Protein AF-0000000073185216 (afdb_homodimer)

Foldseek 3Di:
DAPDDPDDPCPDLVVVLVC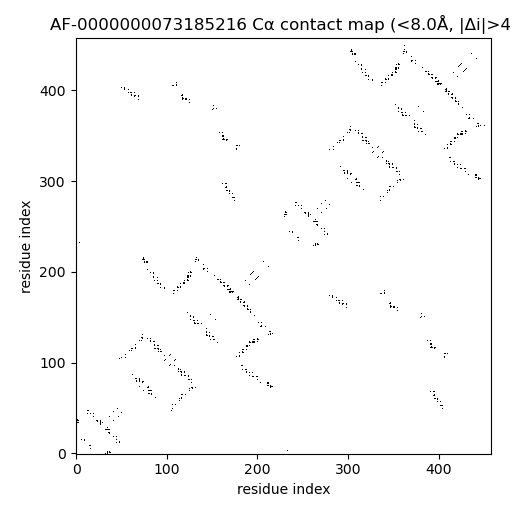VVVVVVVCVVCVVVVHPNPDVCVVVSCCFVVVVVVLVVLVVVLLVVQLVVLCVQLVFNQLSVLLSVLLVVLLVQLLVVLVVVVDDPDPLLSVLSSVLSVVLSVLASQLSNQLQLPPDPDDQLVVSNVSSCVVPVVVLLVVLVVLLVVLVVQCPDPDPSSNSNSSSSNSSSVSSNCSSSPVSSVSSNVDPPVRSDDCPPPDDSVVPPDPPD/DAPDDPDDPCPDLVVVLVCVVVVVVVCVVCVVVVHPNPDVCVVVSCCVVVVVVVLVVLVVVLLVVQLVVLCVQLVFNQLSVLLSVLLVVLLVQLLVVLVVVVNDPDSLLSVLSSVLSVVLSVLASQLSNQLQLPPDPDDQLVVSNVRSCVVPVVVLLVVLVVLLVVLVVQCPDPDPSSNSNSSSSNSSSVSSNCSSSPVSSVSSNVDPPVRSDDCPPPDDNVVPPDPPD

Solvent-accessible surface area (backbone atoms only — not comparable to full-atom values): 24721 Å² total; per-residue (Å²): 121,85,79,79,78,76,74,81,88,60,88,42,73,67,53,48,45,62,42,45,60,52,46,46,51,53,30,61,70,39,62,85,58,70,44,66,80,69,45,89,52,39,64,52,28,52,47,54,67,48,38,57,61,54,46,50,50,51,49,51,53,37,52,51,32,42,41,51,48,32,39,68,66,46,64,22,70,58,59,14,48,54,47,38,51,50,36,51,51,37,40,49,51,41,52,53,50,40,46,71,73,63,50,61,93,40,76,66,49,49,42,34,46,56,53,32,46,32,56,27,40,40,38,37,47,49,40,51,38,35,31,48,70,56,61,50,97,80,65,53,64,68,56,24,49,51,51,12,43,75,56,40,44,65,57,51,51,48,40,37,50,49,30,40,55,28,33,50,68,39,55,69,44,90,48,64,72,45,22,54,42,28,48,39,50,42,42,28,38,56,45,18,49,48,36,24,73,44,48,47,53,54,54,56,63,68,46,61,71,79,54,68,57,82,52,81,54,86,66,78,70,65,80,70,60,74,81,80,124,122,84,79,79,78,77,76,81,88,60,88,42,73,64,53,50,45,60,43,45,61,52,47,46,52,53,29,61,70,40,62,84,58,72,43,66,80,71,44,89,51,40,65,51,28,51,45,54,67,48,39,56,60,52,46,50,50,51,50,50,51,37,54,52,32,43,38,51,49,32,38,68,67,46,63,20,71,59,58,15,48,54,47,37,50,50,36,50,51,38,41,49,50,40,51,51,50,40,46,70,74,63,50,60,93,41,76,67,48,49,41,31,45,56,52,31,45,30,58,26,41,43,38,36,49,52,38,50,39,37,31,48,70,58,62,50,98,81,65,53,63,68,56,25,49,52,50,12,43,74,55,38,46,64,58,52,50,49,41,39,50,49,30,40,54,27,32,50,69,40,55,70,43,90,49,64,71,45,21,54,42,29,47,37,52,42,42,29,37,56,46,18,49,48,38,24,73,43,49,46,54,53,54,55,63,70,46,60,71,81,55,68,57,81,54,81,54,87,65,78,71,67,78,70,60,72,80,82,124

InterPro domains:
  IPR051697 Patched domain-containing protein [PTHR10796] (3-208)

Organism: Anisakis simplex (NCBI:txid6269)

Structure (mmCIF, N/CA/C/O backbone):
data_AF-0000000073185216-model_v1
#
loop_
_entity.id
_entity.type
_entity.pdbx_description
1 polymer 'SSD domain-containing protein'
#
loop_
_atom_site.group_PDB
_atom_site.id
_atom_site.type_symbol
_atom_site.label_atom_id
_atom_site.label_alt_id
_atom_site.label_comp_id
_atom_site.label_asym_id
_atom_site.label_entity_id
_atom_site.label_seq_id
_atom_site.pdbx_PDB_ins_code
_atom_site.Cartn_x
_atom_site.Cartn_y
_atom_site.Cartn_z
_atom_site.occupancy
_atom_site.B_iso_or_equiv
_atom_site.auth_seq_id
_atom_site.auth_comp_id
_atom_site.auth_asym_id
_atom_site.auth_atom_id
_atom_site.pdbx_PDB_model_num
ATOM 1 N N . MET A 1 1 ? 0.492 -48.938 -12.617 1 24.55 1 MET A N 1
ATOM 2 C CA . MET A 1 1 ? 0.399 -48.438 -13.977 1 24.55 1 MET A CA 1
ATOM 3 C C . MET A 1 1 ? -0.211 -47.031 -13.984 1 24.55 1 MET A C 1
ATOM 5 O O . MET A 1 1 ? -1.26 -46.812 -13.383 1 24.55 1 MET A O 1
ATOM 9 N N . LEU A 1 2 ? 0.595 -46.125 -13.742 1 33.78 2 LEU A N 1
ATOM 10 C CA . LEU A 1 2 ? 0.196 -44.719 -13.773 1 33.78 2 LEU A CA 1
ATOM 11 C C . LEU A 1 2 ? -0.266 -44.312 -15.172 1 33.78 2 LEU A C 1
ATOM 13 O O . LEU A 1 2 ? 0.44 -44.531 -16.156 1 33.78 2 LEU A O 1
ATOM 17 N N . PHE A 1 3 ? -1.59 -44.312 -15.461 1 38.16 3 PHE A N 1
ATOM 18 C CA . PHE A 1 3 ? -2.141 -43.875 -16.734 1 38.16 3 PHE A CA 1
ATOM 19 C C . PHE A 1 3 ? -2.17 -42.344 -16.781 1 38.16 3 PHE A C 1
ATOM 21 O O . PHE A 1 3 ? -2.645 -41.688 -15.852 1 38.16 3 PHE A O 1
ATOM 28 N N . ILE A 1 4 ? -1.122 -41.812 -17.391 1 38.69 4 ILE A N 1
ATOM 29 C CA . ILE A 1 4 ? -1.106 -40.375 -17.641 1 38.69 4 ILE A CA 1
ATOM 30 C C . ILE A 1 4 ? -2.115 -40.031 -18.734 1 38.69 4 ILE A C 1
ATOM 32 O O . ILE A 1 4 ? -2.068 -40.594 -19.828 1 38.69 4 ILE A O 1
ATOM 36 N N . VAL A 1 5 ? -3.289 -39.562 -18.375 1 40.75 5 VAL A N 1
ATOM 37 C CA . VAL A 1 5 ? -4.266 -39.125 -19.359 1 40.75 5 VAL A CA 1
ATOM 38 C C . VAL A 1 5 ? -3.941 -37.688 -19.797 1 40.75 5 VAL A C 1
ATOM 40 O O . VAL A 1 5 ? -3.703 -36.812 -18.953 1 40.75 5 VAL A O 1
ATOM 43 N N . GLY A 1 6 ? -3.156 -37.5 -20.875 1 42.5 6 GLY A N 1
ATOM 44 C CA . GLY A 1 6 ? -2.961 -36.188 -21.484 1 42.5 6 GLY A CA 1
ATOM 45 C C . GLY A 1 6 ? -4.25 -35.562 -21.984 1 42.5 6 GLY A C 1
ATOM 46 O O . GLY A 1 6 ? -5.141 -36.281 -22.469 1 42.5 6 GLY A O 1
ATOM 47 N N . TYR A 1 7 ? -4.688 -34.5 -21.266 1 41.16 7 TYR A N 1
ATOM 48 C CA . TYR A 1 7 ? -5.844 -33.812 -21.812 1 41.16 7 TYR A CA 1
ATOM 49 C C . TYR A 1 7 ? -5.496 -33.094 -23.109 1 41.16 7 TYR A C 1
ATOM 51 O O . TYR A 1 7 ? -4.434 -32.5 -23.234 1 41.16 7 TYR A O 1
ATOM 59 N N . LYS A 1 8 ? -5.887 -33.625 -24.156 1 41.12 8 LYS A N 1
ATOM 60 C CA . LYS A 1 8 ? -5.867 -32.969 -25.469 1 41.12 8 LYS A CA 1
ATOM 61 C C . LYS A 1 8 ? -6.926 -31.891 -25.547 1 41.12 8 LYS A C 1
ATOM 63 O O . LYS A 1 8 ? -8.078 -32.094 -25.172 1 41.12 8 LYS A O 1
ATOM 68 N N . ASP A 1 9 ? -6.52 -30.5 -25.688 1 38.44 9 ASP A N 1
ATOM 69 C CA . ASP A 1 9 ? -7.355 -29.344 -26 1 38.44 9 ASP A CA 1
ATOM 70 C C . ASP A 1 9 ? -7.844 -28.656 -24.719 1 38.44 9 ASP A C 1
ATOM 72 O O . ASP A 1 9 ? -8.984 -28.203 -24.656 1 38.44 9 ASP A O 1
ATOM 76 N N . ILE A 1 10 ? -7.133 -28.953 -23.578 1 44.03 10 ILE A N 1
ATOM 77 C CA . ILE A 1 10 ? -7.535 -28.219 -22.375 1 44.03 10 ILE A CA 1
ATOM 78 C C . ILE A 1 10 ? -6.746 -26.922 -22.281 1 44.03 10 ILE A C 1
ATOM 80 O O . ILE A 1 10 ? -5.52 -26.938 -22.141 1 44.03 10 ILE A O 1
ATOM 84 N N . HIS A 1 11 ? -7.273 -25.844 -22.75 1 41.94 11 HIS A N 1
ATOM 85 C CA . HIS A 1 11 ? -6.672 -24.516 -22.859 1 41.94 11 HIS A CA 1
ATOM 86 C C . HIS A 1 11 ? -6.754 -23.766 -21.547 1 41.94 11 HIS A C 1
ATOM 88 O O . HIS A 1 11 ? -6.055 -22.766 -21.359 1 41.94 11 HIS A O 1
ATOM 94 N N . SER A 1 12 ? -7.746 -24.25 -20.828 1 43.47 12 SER A N 1
ATOM 95 C CA . SER A 1 12 ? -7.914 -23.5 -19.594 1 43.47 12 SER A CA 1
ATOM 96 C C . SER A 1 12 ? -7.918 -24.422 -18.375 1 43.47 12 SER A C 1
ATOM 98 O O . SER A 1 12 ? -8.227 -25.609 -18.484 1 43.47 12 SER A O 1
ATOM 100 N N . LEU A 1 13 ? -7.293 -24.078 -17.391 1 47.59 13 LEU A N 1
ATOM 101 C CA . LEU A 1 13 ? -7.281 -24.781 -16.109 1 47.59 13 LEU A CA 1
ATOM 102 C C . LEU A 1 13 ? -8.695 -25.156 -15.688 1 47.59 13 LEU A C 1
ATOM 104 O O . LEU A 1 13 ? -8.906 -26.219 -15.086 1 47.59 13 LEU A O 1
ATOM 108 N N . ALA A 1 14 ? -9.586 -24.391 -16.078 1 50.31 14 ALA A N 1
ATOM 109 C CA . ALA A 1 14 ? -10.984 -24.672 -15.766 1 50.31 14 ALA A CA 1
ATOM 110 C C . ALA A 1 14 ? -11.461 -25.953 -16.453 1 50.31 14 ALA A C 1
ATOM 112 O O . ALA A 1 14 ? -12.219 -26.719 -15.867 1 50.31 14 ALA A O 1
ATOM 113 N N . ASP A 1 15 ? -11.023 -26.109 -17.547 1 49.81 15 ASP A N 1
ATOM 114 C CA . ASP A 1 15 ? -11.43 -27.297 -18.281 1 49.81 15 ASP A CA 1
ATOM 115 C C . ASP A 1 15 ? -10.836 -28.562 -17.672 1 49.81 15 ASP A C 1
ATOM 117 O O . ASP A 1 15 ? -11.484 -29.609 -17.641 1 49.81 15 ASP A O 1
ATOM 121 N N . LYS A 1 16 ? -9.68 -28.281 -17.188 1 51.47 16 LYS A N 1
ATOM 122 C CA . LYS A 1 16 ? -9.031 -29.406 -16.531 1 51.47 16 LYS A CA 1
ATOM 123 C C . LYS A 1 16 ? -9.742 -29.781 -15.234 1 51.47 16 LYS A C 1
ATOM 125 O O . LYS A 1 16 ? -9.891 -30.953 -14.914 1 51.47 16 LYS A O 1
ATOM 130 N N . ALA A 1 17 ? -10.234 -28.812 -14.539 1 55.06 17 ALA A N 1
ATOM 131 C CA . ALA A 1 17 ? -10.945 -29.031 -13.281 1 55.06 17 ALA A CA 1
ATOM 132 C C . ALA A 1 17 ? -12.242 -29.797 -13.516 1 55.06 17 ALA A C 1
ATOM 134 O O . ALA A 1 17 ? -12.68 -30.562 -12.656 1 55.06 17 ALA A O 1
ATOM 135 N N . LYS A 1 18 ? -12.773 -29.609 -14.672 1 55.97 18 LYS A N 1
ATOM 136 C CA . LYS A 1 18 ? -14.023 -30.297 -15 1 55.97 18 LYS A CA 1
ATOM 137 C C . LYS A 1 18 ? -13.766 -31.766 -15.352 1 55.97 18 LYS A C 1
ATOM 139 O O . LYS A 1 18 ? -14.641 -32.625 -15.188 1 55.97 18 LYS A O 1
ATOM 144 N N . LEU A 1 19 ? -12.648 -31.953 -15.766 1 54.66 19 LEU A N 1
ATOM 145 C CA . LEU A 1 19 ? -12.367 -33.281 -16.25 1 54.66 19 LEU A CA 1
ATOM 146 C C . LEU A 1 19 ? -11.969 -34.219 -15.109 1 54.66 19 LEU A C 1
ATOM 148 O O . LEU A 1 19 ? -12.164 -35.438 -15.188 1 54.66 19 LEU A O 1
ATOM 152 N N . MET A 1 20 ? -11.531 -33.531 -14.039 1 59.81 20 MET A N 1
ATOM 153 C CA . MET A 1 20 ? -11 -34.344 -12.953 1 59.81 20 MET A CA 1
ATOM 154 C C . MET A 1 20 ? -12.094 -35.219 -12.336 1 59.81 20 MET A C 1
ATOM 156 O O . MET A 1 20 ? -11.883 -36.406 -12.094 1 59.81 20 MET A O 1
ATOM 160 N N . PRO A 1 21 ? -13.195 -34.594 -12.062 1 58.56 21 PRO A N 1
ATOM 161 C CA . PRO A 1 21 ? -14.234 -35.5 -11.539 1 58.56 21 PRO A CA 1
ATOM 162 C C . PRO A 1 21 ? -14.578 -36.625 -12.5 1 58.56 21 PRO A C 1
ATOM 164 O O . PRO A 1 21 ? -14.867 -37.75 -12.07 1 58.56 21 PRO A O 1
ATOM 167 N N . GLN A 1 22 ? -14.461 -36.375 -13.719 1 57.16 22 GLN A N 1
ATOM 168 C CA . GLN A 1 22 ? -14.742 -37.406 -14.695 1 57.16 22 GLN A CA 1
ATOM 169 C C . GLN A 1 22 ? -13.656 -38.5 -14.68 1 57.16 22 GLN A C 1
ATOM 171 O O . GLN A 1 22 ? -13.945 -39.688 -14.797 1 57.16 22 GLN A O 1
ATOM 176 N N . CYS A 1 23 ? -12.492 -37.938 -14.492 1 57.12 23 CYS A N 1
ATOM 177 C CA . CYS A 1 23 ? -11.391 -38.875 -14.414 1 57.12 23 CYS A CA 1
ATOM 178 C C . CYS A 1 23 ? -11.5 -39.75 -13.164 1 57.12 23 CYS A C 1
ATOM 180 O O . CYS A 1 23 ? -11.234 -40.938 -13.203 1 57.12 23 CYS A O 1
ATOM 182 N N . ARG A 1 24 ? -11.898 -39.125 -12.141 1 59.53 24 ARG A N 1
ATOM 183 C CA . ARG A 1 24 ? -12.086 -39.875 -10.898 1 59.53 24 ARG A CA 1
ATOM 184 C C . ARG A 1 24 ? -13.219 -40.875 -11.039 1 59.53 24 ARG A C 1
ATOM 186 O O . ARG A 1 24 ? -13.125 -42 -10.516 1 59.53 24 ARG A O 1
ATOM 193 N N . ALA A 1 25 ? -14.172 -40.406 -11.703 1 60.12 25 ALA A N 1
ATOM 194 C CA . ALA A 1 25 ? -15.297 -41.312 -11.922 1 60.12 25 ALA A CA 1
ATOM 195 C C . ALA A 1 25 ? -14.875 -42.531 -12.773 1 60.12 25 ALA A C 1
ATOM 197 O O . ALA A 1 25 ? -15.312 -43.656 -12.523 1 60.12 25 ALA A O 1
ATOM 198 N N . ILE A 1 26 ? -14.062 -42.219 -13.711 1 57.44 26 ILE A N 1
ATOM 199 C CA . ILE A 1 26 ? -13.594 -43.312 -14.578 1 57.44 26 ILE A CA 1
ATOM 200 C C . ILE A 1 26 ? -12.664 -44.219 -13.797 1 57.44 26 ILE A C 1
ATOM 202 O O . ILE A 1 26 ? -12.734 -45.438 -13.938 1 57.44 26 ILE A O 1
ATOM 206 N N . ALA A 1 27 ? -11.844 -43.531 -12.961 1 58.31 27 ALA A N 1
ATOM 207 C CA . ALA A 1 27 ? -10.922 -44.344 -12.156 1 58.31 27 ALA A CA 1
ATOM 208 C C . ALA A 1 27 ? -11.672 -45.188 -11.156 1 58.31 27 ALA A C 1
ATOM 210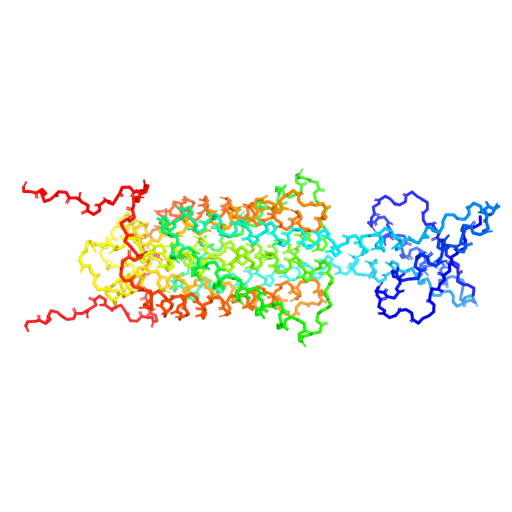 O O . ALA A 1 27 ? -11.25 -46.312 -10.844 1 58.31 27 ALA A O 1
ATOM 211 N N . ALA A 1 28 ? -12.719 -44.625 -10.719 1 60.12 28 ALA A N 1
ATOM 212 C CA . ALA A 1 28 ? -13.547 -45.344 -9.758 1 60.12 28 ALA A CA 1
ATOM 213 C C . ALA A 1 28 ? -14.203 -46.562 -10.406 1 60.12 28 ALA A C 1
ATOM 215 O O . ALA A 1 28 ? -14.555 -47.531 -9.719 1 60.12 28 ALA A O 1
ATOM 216 N N . GLN A 1 29 ? -14.375 -46.438 -11.672 1 56.88 29 GLN A N 1
ATOM 217 C CA . GLN A 1 29 ? -15.031 -47.531 -12.359 1 56.88 29 GLN A CA 1
ATOM 218 C C . GLN A 1 29 ? -14.07 -48.719 -12.547 1 56.88 29 GLN A C 1
ATOM 220 O O . GLN A 1 29 ? -14.5 -49.844 -12.781 1 56.88 29 GLN A O 1
ATOM 225 N N . TYR A 1 30 ? -12.859 -48.344 -12.492 1 48.12 30 TYR A N 1
ATOM 226 C CA . TYR A 1 30 ? -11.906 -49.438 -12.633 1 48.12 30 TYR A CA 1
ATOM 227 C C . TYR A 1 30 ? -11.094 -49.594 -11.352 1 48.12 30 TYR A C 1
ATOM 229 O O . TYR A 1 30 ? -9.93 -49.188 -11.289 1 48.12 30 TYR A O 1
ATOM 237 N N . PRO A 1 31 ? -11.742 -50.094 -10.297 1 53.81 31 PRO A N 1
ATOM 238 C CA . PRO A 1 31 ? -11.086 -50.25 -9 1 53.81 31 PRO A CA 1
ATOM 239 C C . PRO A 1 31 ? -9.875 -51.188 -9.07 1 53.81 31 PRO A C 1
ATOM 241 O O . PRO A 1 31 ? -9 -51.125 -8.203 1 53.81 31 PRO A O 1
ATOM 244 N N . GLU A 1 32 ? -9.945 -51.969 -9.961 1 53.12 32 GLU A N 1
ATOM 245 C CA . GLU A 1 32 ? -8.898 -52.969 -10.055 1 53.12 32 GLU A CA 1
ATOM 246 C C . GLU A 1 32 ? -7.535 -52.344 -10.312 1 53.12 32 GLU A C 1
ATOM 248 O O . GLU A 1 32 ? -6.5 -52.875 -9.938 1 53.12 32 GLU A O 1
ATOM 253 N N . TYR A 1 33 ? -7.602 -51.344 -11.156 1 46.25 33 TYR A N 1
ATOM 254 C CA . TYR A 1 33 ? -6.324 -50.719 -11.484 1 46.25 33 TYR A CA 1
ATOM 255 C C . TYR A 1 33 ? -6 -49.625 -10.492 1 46.25 33 TYR A C 1
ATOM 257 O O . TYR A 1 33 ? -4.914 -49.031 -10.539 1 46.25 33 TYR A O 1
ATOM 265 N N . ASP A 1 34 ? -6.207 -49.812 -9.203 1 44.28 34 ASP A N 1
ATOM 266 C CA . ASP A 1 34 ? -5.914 -48.844 -8.148 1 44.28 34 ASP A CA 1
ATOM 267 C C . ASP A 1 34 ? -5.441 -47.531 -8.734 1 44.28 34 ASP A C 1
ATOM 269 O O . ASP A 1 34 ? -4.258 -47.188 -8.641 1 44.28 34 ASP A O 1
ATOM 273 N N . MET A 1 35 ? -5.941 -47.156 -9.836 1 43.25 35 MET A N 1
ATOM 274 C CA . MET A 1 35 ? -5.555 -45.906 -10.523 1 43.25 35 MET A CA 1
ATOM 275 C C . MET A 1 35 ? -5.973 -44.688 -9.719 1 43.25 35 MET A C 1
ATOM 277 O O . MET A 1 35 ? -7.113 -44.594 -9.258 1 43.25 35 MET A O 1
ATOM 281 N N . VAL A 1 36 ? -5.137 -44.281 -8.859 1 42.72 36 VAL A N 1
ATOM 282 C CA . VAL A 1 36 ? -5.375 -42.969 -8.242 1 42.72 36 VAL A CA 1
ATOM 283 C C . VAL A 1 36 ? -5.082 -41.875 -9.242 1 42.72 36 VAL A C 1
ATOM 285 O O . VAL A 1 36 ? -3.982 -41.812 -9.797 1 42.72 36 VAL A O 1
ATOM 288 N N . PRO A 1 37 ? -6.102 -41.469 -10.008 1 42.72 37 PRO A N 1
ATOM 289 C CA . PRO A 1 37 ? -5.797 -40.344 -10.898 1 42.72 37 PRO A CA 1
ATOM 290 C C . PRO A 1 37 ? -4.906 -39.281 -10.234 1 42.72 37 PRO A C 1
ATOM 292 O O . PRO A 1 37 ? -5.199 -38.844 -9.125 1 42.72 37 PRO A O 1
ATOM 295 N N . PHE A 1 38 ? -3.654 -39.5 -10.133 1 38.84 38 PHE A N 1
ATOM 296 C CA . PHE A 1 38 ? -2.689 -38.531 -9.609 1 38.84 38 PHE A CA 1
ATOM 297 C C . PHE A 1 38 ? -2.355 -37.469 -10.664 1 38.84 38 PHE A C 1
ATOM 299 O O . PHE A 1 38 ? -1.879 -37.812 -11.75 1 38.84 38 PHE A O 1
ATOM 306 N N . ASP A 1 39 ? -3.195 -36.719 -11.078 1 37.41 39 ASP A N 1
ATOM 307 C CA . ASP A 1 39 ? -2.789 -35.625 -11.945 1 37.41 39 ASP A CA 1
ATOM 308 C C . ASP A 1 39 ? -1.886 -34.656 -11.203 1 37.41 39 ASP A C 1
ATOM 310 O O . ASP A 1 39 ? -2.121 -34.344 -10.031 1 37.41 39 ASP A O 1
ATOM 314 N N . THR A 1 40 ? -0.612 -34.781 -11.477 1 37.72 40 THR A N 1
ATOM 315 C CA . THR A 1 40 ? 0.268 -33.75 -10.938 1 37.72 40 THR A CA 1
ATOM 316 C C . THR A 1 40 ? -0.498 -32.438 -10.703 1 37.72 40 THR A C 1
ATOM 318 O O . THR A 1 40 ? -0.138 -31.656 -9.828 1 37.72 40 THR A O 1
ATOM 321 N N . ASP A 1 41 ? -1.442 -32.188 -11.594 1 36.91 41 ASP A N 1
ATOM 322 C CA . ASP A 1 41 ? -2.297 -31.016 -11.523 1 36.91 41 ASP A CA 1
ATOM 323 C C . ASP A 1 41 ? -3.469 -31.25 -10.578 1 36.91 41 ASP A C 1
ATOM 325 O O . ASP A 1 41 ? -4.363 -30.406 -10.469 1 36.91 41 ASP A O 1
ATOM 329 N N . SER A 1 42 ? -3.684 -32.406 -10.133 1 41.5 42 SER A N 1
ATOM 330 C CA . SER A 1 42 ? -4.781 -32.688 -9.211 1 41.5 42 SER A CA 1
ATOM 331 C C . SER A 1 42 ? -4.754 -31.734 -8.016 1 41.5 42 SER A C 1
ATOM 333 O O . SER A 1 42 ? -5.801 -31.266 -7.566 1 41.5 42 SER A O 1
ATOM 335 N N . GLN A 1 43 ? -3.518 -31.688 -7.383 1 41.19 43 GLN A N 1
ATOM 336 C CA . GLN A 1 43 ? -3.398 -30.703 -6.316 1 41.19 43 GLN A CA 1
ATOM 337 C C . GLN A 1 43 ? -3.764 -29.312 -6.812 1 41.19 43 GLN A C 1
ATOM 339 O O . GLN A 1 43 ? -4.395 -28.531 -6.094 1 41.19 43 GLN A O 1
ATOM 344 N N . LEU A 1 44 ? -3.295 -29.031 -8.086 1 43.31 44 LEU A N 1
ATOM 345 C CA . LEU A 1 44 ? -3.678 -27.75 -8.664 1 43.31 44 LEU A CA 1
ATOM 346 C C . LEU A 1 44 ? -5.176 -27.719 -8.953 1 43.31 44 LEU A C 1
ATOM 348 O O . LEU A 1 44 ? -5.824 -26.688 -8.758 1 43.31 44 LEU A O 1
ATOM 352 N N . ILE A 1 45 ? -5.727 -28.906 -9.406 1 45.12 45 ILE A N 1
ATOM 353 C CA . ILE A 1 45 ? -7.156 -28.938 -9.695 1 45.12 45 ILE A CA 1
ATOM 354 C C . ILE A 1 45 ? -7.945 -28.781 -8.398 1 45.12 45 ILE A C 1
ATOM 356 O O . ILE A 1 45 ? -8.953 -28.078 -8.359 1 45.12 45 ILE A O 1
ATOM 360 N N . ASP A 1 46 ? -7.645 -29.625 -7.363 1 46.56 46 ASP A N 1
ATOM 361 C CA . ASP A 1 46 ? -8.312 -29.453 -6.078 1 46.56 46 ASP A CA 1
ATOM 362 C C . ASP A 1 46 ? -8.117 -28.031 -5.555 1 46.56 46 ASP A C 1
ATOM 364 O O . ASP A 1 46 ? -9.023 -27.453 -4.938 1 46.56 46 ASP A O 1
ATOM 368 N N . VAL A 1 47 ? -6.852 -27.5 -5.727 1 47.22 47 VAL A N 1
ATOM 369 C CA . VAL A 1 47 ? -6.59 -26.125 -5.344 1 47.22 47 VAL A CA 1
ATOM 370 C C . VAL A 1 47 ? -7.469 -25.188 -6.172 1 47.22 47 VAL A C 1
ATOM 372 O O . VAL A 1 47 ? -8.078 -24.25 -5.633 1 47.22 47 VAL A O 1
ATOM 375 N N . ILE A 1 48 ? -7.699 -25.656 -7.465 1 50.47 48 ILE A N 1
ATOM 376 C CA . ILE A 1 48 ? -8.5 -24.797 -8.344 1 50.47 48 ILE A CA 1
ATOM 377 C C . ILE A 1 48 ? -9.977 -24.906 -7.953 1 50.47 48 ILE A C 1
ATOM 379 O O . ILE A 1 48 ? -10.695 -23.906 -7.961 1 50.47 48 ILE A O 1
ATOM 383 N N . LEU A 1 49 ? -10.422 -26.188 -7.648 1 49.91 49 LEU A N 1
ATOM 384 C CA . LEU A 1 49 ? -11.836 -26.344 -7.312 1 49.91 49 LEU A CA 1
ATOM 385 C C . LEU A 1 49 ? -12.133 -25.734 -5.941 1 49.91 49 LEU A C 1
ATOM 387 O O . LEU A 1 49 ? -13.25 -25.281 -5.691 1 49.91 49 LEU A O 1
ATOM 391 N N . SER A 1 50 ? -11.227 -25.859 -4.996 1 54.59 50 SER A N 1
ATOM 392 C CA . SER A 1 50 ? -11.453 -25.328 -3.65 1 54.59 50 SER A CA 1
ATOM 393 C C . SER A 1 50 ? -11.086 -23.859 -3.566 1 54.59 50 SER A C 1
ATOM 395 O O . SER A 1 50 ? -11.555 -23.141 -2.672 1 54.59 50 SER A O 1
ATOM 397 N N . VAL A 1 51 ? -10.453 -23.312 -4.59 1 59.22 51 VAL A N 1
ATOM 398 C CA . VAL A 1 51 ? -9.922 -21.953 -4.598 1 59.22 51 VAL A CA 1
ATOM 399 C C . VAL A 1 51 ? -11.07 -20.953 -4.684 1 59.22 51 VAL A C 1
ATOM 401 O O . VAL A 1 51 ? -11.109 -19.984 -3.932 1 59.22 51 VAL A O 1
ATOM 404 N N . PRO A 1 52 ? -12.18 -21.406 -5.387 1 61.66 52 PRO A N 1
ATOM 405 C CA . PRO A 1 52 ? -13.203 -20.359 -5.465 1 61.66 52 PRO A CA 1
ATOM 406 C C . PRO A 1 52 ? -13.953 -20.172 -4.145 1 61.66 52 PRO A C 1
ATOM 408 O O . PRO A 1 52 ? -14.242 -19.031 -3.756 1 61.66 52 PRO A O 1
ATOM 411 N N . SER A 1 53 ? -14.227 -21.312 -3.436 1 72.69 53 SER A N 1
ATOM 412 C CA . SER A 1 53 ? -14.969 -21.156 -2.189 1 72.69 53 SER A CA 1
ATOM 413 C C . SER A 1 53 ? -14.109 -20.484 -1.12 1 72.69 53 SER A C 1
ATOM 415 O O . SER A 1 53 ? -14.578 -19.578 -0.42 1 72.69 53 SER A O 1
ATOM 417 N N . THR A 1 54 ? -12.938 -20.922 -1.076 1 78.19 54 THR A N 1
ATOM 418 C CA . THR A 1 54 ? -12.047 -20.344 -0.077 1 78.19 54 THR A CA 1
ATOM 419 C C . THR A 1 54 ? -11.734 -18.891 -0.404 1 78.19 54 THR A C 1
ATOM 421 O O . THR A 1 54 ? -11.617 -18.062 0.498 1 78.19 54 THR A O 1
ATOM 424 N N . THR A 1 55 ? -11.695 -18.609 -1.68 1 77.5 55 THR A N 1
ATOM 425 C CA . THR A 1 55 ? -11.461 -17.25 -2.121 1 77.5 55 THR A CA 1
ATOM 426 C C . THR A 1 55 ? -12.633 -16.344 -1.748 1 77.5 55 THR A C 1
ATOM 428 O O . THR A 1 55 ? -12.438 -15.219 -1.275 1 77.5 55 THR A O 1
ATOM 431 N N . PHE A 1 56 ? -13.82 -16.906 -1.895 1 80.94 56 PHE A N 1
ATOM 432 C CA . PHE A 1 56 ? -15.008 -16.141 -1.549 1 80.94 56 PHE A CA 1
ATOM 433 C C . PHE A 1 56 ? -15.039 -15.836 -0.057 1 80.94 56 PHE A C 1
ATOM 435 O O . PHE A 1 56 ? -15.352 -14.711 0.345 1 80.94 56 PHE A O 1
ATOM 442 N N . TYR A 1 57 ? -14.703 -16.766 0.704 1 83.75 57 TYR A N 1
ATOM 443 C CA . TYR A 1 57 ? -14.695 -16.547 2.148 1 83.75 57 TYR A CA 1
ATOM 444 C C . TYR A 1 57 ? -13.617 -15.555 2.545 1 83.75 57 TYR A C 1
ATOM 446 O O . TYR A 1 57 ? -13.852 -14.672 3.371 1 83.75 57 TYR A O 1
ATOM 454 N N . THR A 1 58 ? -12.492 -15.719 1.97 1 85.38 58 THR A N 1
ATOM 455 C CA . THR A 1 58 ? -11.406 -14.797 2.283 1 85.38 58 THR A CA 1
ATOM 456 C C . THR A 1 58 ? -11.781 -13.367 1.888 1 85.38 58 THR A C 1
ATOM 458 O O . THR A 1 58 ? -11.492 -12.422 2.623 1 85.38 58 THR A O 1
ATOM 461 N N . MET A 1 59 ? -12.438 -13.258 0.79 1 84.81 59 MET A N 1
ATOM 462 C CA . MET A 1 59 ? -12.875 -11.938 0.349 1 84.81 59 MET A CA 1
ATOM 463 C C . MET A 1 59 ? -13.93 -11.367 1.299 1 84.81 59 MET A C 1
ATOM 465 O O . MET A 1 59 ? -13.891 -10.188 1.634 1 84.81 59 MET A O 1
ATOM 469 N N . ALA A 1 60 ? -14.836 -12.195 1.668 1 87.38 60 ALA A N 1
ATOM 470 C CA . ALA A 1 60 ? -15.875 -11.773 2.604 1 87.38 60 ALA A CA 1
ATOM 471 C C . ALA A 1 60 ? -15.266 -11.305 3.924 1 87.38 60 ALA A C 1
ATOM 473 O O . ALA A 1 60 ? -15.648 -10.266 4.461 1 87.38 60 ALA A O 1
ATOM 474 N N . TYR A 1 61 ? -14.32 -12.07 4.414 1 89.38 61 TYR A N 1
ATOM 475 C CA . TYR A 1 61 ? -13.625 -11.703 5.645 1 89.38 61 TYR A CA 1
ATOM 476 C C . TYR A 1 61 ? -12.906 -10.367 5.484 1 89.38 61 TYR A C 1
ATOM 478 O O . TYR A 1 61 ? -12.875 -9.555 6.414 1 89.38 61 TYR A O 1
ATOM 486 N N . THR A 1 62 ? -12.359 -10.18 4.32 1 89.5 62 THR A N 1
ATOM 487 C CA . THR A 1 62 ? -11.633 -8.938 4.07 1 89.5 62 THR A CA 1
ATOM 488 C C . THR A 1 62 ? -12.586 -7.75 4.055 1 89.5 62 THR A C 1
ATOM 490 O O . THR A 1 62 ? -12.281 -6.695 4.621 1 89.5 62 THR A O 1
ATOM 493 N N . VAL A 1 63 ? -13.742 -7.91 3.508 1 88.25 63 VAL A N 1
ATOM 494 C CA . VAL A 1 63 ? -14.734 -6.844 3.451 1 88.25 63 VAL A CA 1
ATOM 495 C C . VAL A 1 63 ? -15.203 -6.496 4.863 1 88.25 63 VAL A C 1
ATOM 497 O O . VAL A 1 63 ? -15.32 -5.32 5.215 1 88.25 63 VAL A O 1
ATOM 500 N N . VAL A 1 64 ? -15.453 -7.492 5.633 1 92.62 64 VAL A N 1
ATOM 501 C CA . VAL A 1 64 ? -15.883 -7.285 7.016 1 92.62 64 VAL A CA 1
ATOM 502 C C . VAL A 1 64 ? -14.781 -6.57 7.793 1 92.62 64 VAL A C 1
ATOM 504 O O . VAL A 1 64 ? -15.055 -5.645 8.562 1 92.62 64 VAL A O 1
ATOM 507 N N . ALA A 1 65 ? -13.594 -7.004 7.594 1 93.62 65 ALA A N 1
ATOM 508 C CA . ALA A 1 65 ? -12.453 -6.379 8.258 1 93.62 65 ALA A CA 1
ATOM 509 C C . ALA A 1 65 ? -12.352 -4.898 7.895 1 93.62 65 ALA A C 1
ATOM 511 O O . ALA A 1 65 ? -12.062 -4.062 8.75 1 93.62 65 ALA A O 1
ATOM 512 N N . ILE A 1 66 ? -12.594 -4.566 6.621 1 93.19 66 ILE A N 1
ATOM 513 C CA . ILE A 1 66 ? -12.578 -3.176 6.176 1 93.19 66 ILE A CA 1
ATOM 514 C C . ILE A 1 66 ? -13.617 -2.373 6.957 1 93.19 66 ILE A C 1
ATOM 516 O O . ILE A 1 66 ? -13.32 -1.282 7.453 1 93.19 66 ILE A O 1
ATOM 520 N N . GLY A 1 67 ? -14.797 -2.906 7.055 1 92.81 67 GLY A N 1
ATOM 521 C CA . GLY A 1 67 ? -15.852 -2.234 7.801 1 92.81 67 GLY A CA 1
ATOM 522 C C . GLY A 1 67 ? -15.492 -2.006 9.258 1 92.81 67 GLY A C 1
ATOM 523 O O . GLY A 1 67 ? -15.727 -0.92 9.797 1 92.81 67 GLY A O 1
ATOM 524 N N . ILE A 1 68 ? -14.938 -2.959 9.875 1 93 68 ILE A N 1
ATOM 525 C CA . ILE A 1 68 ? -14.547 -2.879 11.273 1 93 68 ILE A CA 1
ATOM 526 C C . ILE A 1 68 ? -13.453 -1.822 11.445 1 93 68 ILE A C 1
ATOM 528 O O . ILE A 1 68 ? -13.508 -1.019 12.383 1 93 68 ILE A O 1
ATOM 532 N N . VAL A 1 69 ? -12.508 -1.841 10.562 1 90.44 69 VAL A N 1
ATOM 533 C CA . VAL A 1 69 ? -11.406 -0.888 10.625 1 90.44 69 VAL A CA 1
ATOM 534 C C . VAL A 1 69 ? -11.945 0.536 10.516 1 90.44 69 VAL A C 1
ATOM 536 O O . VAL A 1 69 ? -11.562 1.413 11.289 1 90.44 69 VAL A O 1
ATOM 539 N N . PHE A 1 70 ? -12.82 0.753 9.625 1 89.94 70 PHE A N 1
ATOM 540 C CA . PHE A 1 70 ? -13.367 2.098 9.469 1 89.94 70 PHE A CA 1
ATOM 541 C C . PHE A 1 70 ? -14.242 2.469 10.656 1 89.94 70 PHE A C 1
ATOM 543 O O . PHE A 1 70 ? -14.289 3.635 11.062 1 89.94 70 PHE A O 1
ATOM 550 N N . PHE A 1 71 ? -14.844 1.542 11.195 1 89.5 71 PHE A N 1
ATOM 551 C CA . PHE A 1 71 ? -15.656 1.816 12.375 1 89.5 71 PHE A CA 1
ATOM 552 C C . PHE A 1 71 ? -14.781 2.209 13.562 1 89.5 71 PHE A C 1
ATOM 554 O O . PHE A 1 71 ? -15.133 3.113 14.32 1 89.5 71 PHE A O 1
ATOM 561 N N . ILE A 1 72 ? -13.711 1.593 13.672 1 86.5 72 ILE A N 1
ATOM 562 C CA . ILE A 1 72 ? -12.781 1.866 14.766 1 86.5 72 ILE A CA 1
ATOM 563 C C . ILE A 1 72 ? -12.164 3.25 14.586 1 86.5 72 ILE A C 1
ATOM 565 O O . ILE A 1 72 ? -12.07 4.027 15.539 1 86.5 72 ILE A O 1
ATOM 569 N N . PHE A 1 73 ? -11.852 3.594 13.359 1 83.75 73 PHE A N 1
ATOM 570 C CA . PHE A 1 73 ? -11.133 4.836 13.117 1 83.75 73 PHE A CA 1
ATOM 571 C C . PHE A 1 73 ? -12.094 6.012 13.008 1 83.75 73 PHE A C 1
ATOM 573 O O . PHE A 1 73 ? -11.75 7.145 13.344 1 83.75 73 PHE A O 1
ATOM 580 N N . SER A 1 74 ? -13.258 5.926 12.43 1 79.25 74 SER A N 1
ATOM 581 C CA . SER A 1 74 ? -14.188 7.027 12.203 1 79.25 74 SER A CA 1
ATOM 582 C C . SER A 1 74 ? -15.102 7.234 13.406 1 79.25 74 SER A C 1
ATOM 584 O O . SER A 1 74 ? -15.602 8.336 13.633 1 79.25 74 SER A O 1
ATOM 586 N N . THR A 1 75 ? -15.297 6.406 14.305 1 77.06 75 THR A N 1
ATOM 587 C CA . THR A 1 75 ? -16.156 6.438 15.484 1 77.06 75 THR A CA 1
ATOM 588 C C . THR A 1 75 ? -17.562 6.895 15.117 1 77.06 75 THR A C 1
ATOM 590 O O . THR A 1 75 ? -18.297 7.398 15.969 1 77.06 75 THR A O 1
ATOM 593 N N . ASN A 1 76 ? -17.906 7.102 13.898 1 83.31 76 ASN A N 1
ATOM 594 C CA . ASN A 1 76 ? -19.234 7.406 13.383 1 83.31 76 ASN A CA 1
ATOM 595 C C . ASN A 1 76 ? -19.703 6.355 12.375 1 83.31 76 ASN A C 1
ATOM 597 O O . ASN A 1 76 ? -18.984 6.047 11.414 1 83.31 76 ASN A O 1
ATOM 601 N N . PHE A 1 77 ? -20.844 5.91 12.609 1 86 77 PHE A N 1
ATOM 602 C CA . PHE A 1 77 ? -21.375 4.793 11.836 1 86 77 PHE A CA 1
ATOM 603 C C . PHE A 1 77 ? -21.609 5.207 10.383 1 86 77 PHE A C 1
ATOM 605 O O . PHE A 1 77 ? -21.297 4.457 9.461 1 86 77 PHE A O 1
ATOM 612 N N . MET A 1 78 ? -22.125 6.375 10.195 1 86.56 78 MET A N 1
ATOM 613 C CA . MET A 1 78 ? -22.453 6.809 8.844 1 86.56 78 MET A CA 1
ATOM 614 C C . MET A 1 78 ? -21.203 7.062 8.023 1 86.56 78 MET A C 1
ATOM 616 O O . MET A 1 78 ? -21.125 6.676 6.855 1 86.56 78 MET A O 1
ATOM 620 N N . THR A 1 79 ? -20.281 7.699 8.633 1 87.19 79 THR A N 1
ATOM 621 C CA . THR A 1 79 ? -19.047 7.969 7.922 1 87.19 79 THR A CA 1
ATOM 622 C C . THR A 1 79 ? -18.297 6.672 7.637 1 87.19 79 THR A C 1
ATOM 624 O O . THR A 1 79 ? -17.656 6.535 6.594 1 87.19 79 THR A O 1
ATOM 627 N N . SER A 1 80 ? -18.391 5.715 8.539 1 90.88 80 SER A N 1
ATOM 628 C CA . SER A 1 80 ? -17.766 4.414 8.336 1 90.88 80 SER A CA 1
ATOM 629 C C . SER A 1 80 ? -18.391 3.668 7.164 1 90.88 80 SER A C 1
ATOM 631 O O . SER A 1 80 ? -17.688 3.021 6.383 1 90.88 80 SER A O 1
ATOM 633 N N . LEU A 1 81 ? -19.641 3.785 7.059 1 91.69 81 LEU A N 1
ATOM 634 C CA . LEU A 1 81 ? -20.344 3.115 5.973 1 91.69 81 LEU A CA 1
ATOM 635 C C . LEU A 1 81 ? -19.953 3.705 4.621 1 91.69 81 LEU A C 1
ATOM 637 O O . LEU A 1 81 ? -19.719 2.965 3.666 1 91.69 81 LEU A O 1
ATOM 641 N N . VAL A 1 82 ? -19.906 4.973 4.551 1 91.19 82 VAL A N 1
ATOM 642 C CA . VAL A 1 82 ? -19.531 5.652 3.316 1 91.19 82 VAL A CA 1
ATOM 643 C C . VAL A 1 82 ? -18.109 5.242 2.914 1 91.19 82 VAL A C 1
ATOM 645 O O . VAL A 1 82 ? -17.859 4.953 1.744 1 91.19 82 VAL A O 1
ATOM 648 N N . ALA A 1 83 ? -17.266 5.203 3.908 1 92.38 83 ALA A N 1
ATOM 649 C CA . ALA A 1 83 ? -15.875 4.828 3.648 1 92.38 83 ALA A CA 1
ATOM 650 C C . ALA A 1 83 ? -15.781 3.373 3.191 1 92.38 83 ALA A C 1
ATOM 652 O O . ALA A 1 83 ? -15.039 3.057 2.258 1 92.38 83 ALA A O 1
ATOM 653 N N . THR A 1 84 ? -16.547 2.51 3.789 1 93.69 84 THR A N 1
ATOM 654 C CA . THR A 1 84 ? -16.531 1.096 3.43 1 93.69 84 THR A CA 1
ATOM 655 C C . THR A 1 84 ? -17.062 0.895 2.012 1 93.69 84 THR A C 1
ATOM 657 O O . THR A 1 84 ? -16.484 0.145 1.228 1 93.69 84 THR A O 1
ATOM 660 N N . LEU A 1 85 ? -18.062 1.597 1.679 1 94.19 85 LEU A N 1
ATOM 661 C CA . LEU A 1 85 ? -18.641 1.496 0.343 1 94.19 85 LEU A CA 1
ATOM 662 C C . LEU A 1 85 ? -17.656 2.02 -0.71 1 94.19 85 LEU A C 1
ATOM 664 O O . LEU A 1 85 ? -17.594 1.484 -1.819 1 94.19 85 LEU A O 1
ATOM 668 N N . SER A 1 86 ? -17 3.016 -0.353 1 94.19 86 SER A N 1
ATOM 669 C CA . SER A 1 86 ? -16 3.559 -1.267 1 94.19 86 SER A CA 1
ATOM 670 C C . SER A 1 86 ? -14.898 2.539 -1.558 1 94.19 86 SER A C 1
ATOM 672 O O . SER A 1 86 ? -14.508 2.354 -2.713 1 94.19 86 SER A O 1
ATOM 674 N N . VAL A 1 87 ? -14.422 1.833 -0.537 1 93.62 87 VAL A N 1
ATOM 675 C CA . VAL A 1 87 ? -13.367 0.84 -0.703 1 93.62 87 VAL A CA 1
ATOM 676 C C . VAL A 1 87 ? -13.891 -0.341 -1.516 1 93.62 87 VAL A C 1
ATOM 678 O O . VAL A 1 87 ? -13.188 -0.871 -2.379 1 93.62 87 VAL A O 1
ATOM 681 N N . LEU A 1 88 ? -15.133 -0.706 -1.253 1 93.88 88 LEU A N 1
ATOM 682 C CA . LEU A 1 88 ? -15.75 -1.77 -2.039 1 93.88 88 LEU A CA 1
ATOM 683 C C . LEU A 1 88 ? -15.836 -1.379 -3.51 1 93.88 88 LEU A C 1
ATOM 685 O O . LEU A 1 88 ? -15.625 -2.215 -4.391 1 93.88 88 LEU A O 1
ATOM 689 N N . SER A 1 89 ? -16.203 -0.159 -3.699 1 94.44 89 SER A N 1
ATOM 690 C CA . SER A 1 89 ? -16.25 0.344 -5.07 1 94.44 89 SER A CA 1
ATOM 691 C C . SER A 1 89 ? -14.867 0.283 -5.727 1 94.44 89 SER A C 1
ATOM 693 O O . SER A 1 89 ? -14.758 -0.059 -6.906 1 94.44 89 SER A O 1
ATOM 695 N N . ILE A 1 90 ? -13.805 0.63 -5.016 1 94 90 ILE A N 1
ATOM 696 C CA . ILE A 1 90 ? -12.445 0.555 -5.527 1 94 90 ILE A CA 1
ATOM 697 C C . ILE A 1 90 ? -12.117 -0.885 -5.922 1 94 90 ILE A C 1
ATOM 699 O O . ILE A 1 90 ? -11.586 -1.135 -7.004 1 94 90 ILE A O 1
ATOM 703 N N . CYS A 1 91 ? -12.453 -1.869 -5.074 1 91.12 91 CYS A N 1
ATOM 704 C CA . CYS A 1 91 ? -12.18 -3.279 -5.324 1 91.12 91 CYS A CA 1
ATOM 705 C C . CYS A 1 91 ? -12.914 -3.768 -6.566 1 91.12 91 CYS A C 1
ATOM 707 O O . CYS A 1 91 ? -12.344 -4.492 -7.383 1 91.12 91 CYS A O 1
ATOM 709 N N . THR A 1 92 ? -14.133 -3.342 -6.676 1 91.19 92 THR A N 1
ATOM 710 C CA . THR A 1 92 ? -14.914 -3.734 -7.844 1 91.19 92 THR A CA 1
ATOM 711 C C . THR A 1 92 ? -14.32 -3.137 -9.117 1 91.19 92 THR A C 1
ATOM 713 O O . THR A 1 92 ? -14.289 -3.791 -10.164 1 91.19 92 THR A O 1
ATOM 716 N N . GLY A 1 93 ? -13.93 -1.903 -9.023 1 92.75 93 GLY A N 1
ATOM 717 C CA . GLY A 1 93 ? -13.273 -1.284 -10.164 1 92.75 93 GLY A CA 1
ATOM 718 C C . GLY A 1 93 ? -12.008 -2 -10.586 1 92.75 93 GLY A C 1
ATOM 719 O O . GLY A 1 93 ? -11.766 -2.203 -11.781 1 92.75 93 GLY A O 1
ATOM 720 N N . VAL A 1 94 ? -11.188 -2.391 -9.625 1 90.81 94 VAL A N 1
ATOM 721 C CA . VAL A 1 94 ? -9.945 -3.094 -9.914 1 90.81 94 VAL A CA 1
ATOM 722 C C . VAL A 1 94 ? -10.25 -4.461 -10.516 1 90.81 94 VAL A C 1
ATOM 724 O O . VAL A 1 94 ? -9.656 -4.852 -11.523 1 90.81 94 VAL A O 1
ATOM 727 N N . LEU A 1 95 ? -11.211 -5.168 -9.906 1 87.69 95 LEU A N 1
ATOM 728 C CA . LEU A 1 95 ? -11.609 -6.477 -10.422 1 87.69 95 LEU A CA 1
ATOM 729 C C . LEU A 1 95 ? -12.156 -6.359 -11.836 1 87.69 95 LEU A C 1
ATOM 731 O O . LEU A 1 95 ? -11.844 -7.184 -12.695 1 87.69 95 LEU A O 1
ATOM 735 N N . GLY A 1 96 ? -13 -5.41 -12.047 1 89.38 96 GLY A N 1
ATOM 736 C CA . GLY A 1 96 ? -13.57 -5.199 -13.375 1 89.38 96 GLY A CA 1
ATOM 737 C C . GLY A 1 96 ? -12.523 -4.906 -14.43 1 89.38 96 GLY A C 1
ATOM 738 O O . GLY A 1 96 ? -12.57 -5.461 -15.531 1 89.38 96 GLY A O 1
ATOM 739 N N . MET A 1 97 ? -11.594 -4.051 -14.086 1 91.38 97 MET A N 1
ATOM 740 C CA . MET A 1 97 ? -10.547 -3.686 -15.039 1 91.38 97 MET A CA 1
ATOM 741 C C . MET A 1 97 ? -9.602 -4.859 -15.281 1 91.38 97 MET A C 1
ATOM 743 O O . MET A 1 97 ? -9.141 -5.062 -16.406 1 91.38 97 MET A O 1
ATOM 747 N N . MET A 1 98 ? -9.312 -5.582 -14.305 1 86.25 98 MET A N 1
ATOM 748 C CA . MET A 1 98 ? -8.461 -6.754 -14.469 1 86.25 98 MET A CA 1
ATOM 749 C C . MET A 1 98 ? -9.125 -7.785 -15.375 1 86.25 98 MET A C 1
ATOM 751 O O . MET A 1 98 ? -8.461 -8.414 -16.203 1 86.25 98 MET A O 1
ATOM 755 N N . HIS A 1 99 ? -10.375 -8.023 -15.172 1 83.06 99 HIS A N 1
ATOM 756 C CA . HIS A 1 99 ? -11.125 -8.922 -16.047 1 83.06 99 HIS A CA 1
ATOM 757 C C . HIS A 1 99 ? -11.094 -8.438 -17.484 1 83.06 99 HIS A C 1
ATOM 759 O O . HIS A 1 99 ? -10.914 -9.242 -18.406 1 83.06 99 HIS A O 1
ATOM 765 N N . TYR A 1 100 ? -11.227 -7.188 -17.594 1 87.38 100 TYR A N 1
ATOM 766 C CA . TYR A 1 100 ? -11.219 -6.586 -18.922 1 87.38 100 TYR A CA 1
ATOM 767 C C . TYR A 1 100 ? -9.867 -6.801 -19.609 1 87.38 100 TYR A C 1
ATOM 769 O O . TYR A 1 100 ? -9.805 -7.008 -20.828 1 87.38 100 TYR A O 1
ATOM 777 N N . TRP A 1 101 ? -8.797 -6.793 -18.844 1 86.44 101 TRP A N 1
ATOM 778 C CA . TRP A 1 101 ? -7.457 -6.996 -19.375 1 86.44 101 TRP A CA 1
ATOM 779 C C . TRP A 1 101 ? -7.172 -8.477 -19.594 1 86.44 101 TRP A C 1
ATOM 781 O O . TRP A 1 101 ? -6.062 -8.859 -19.969 1 86.44 101 TRP A O 1
ATOM 791 N N . GLY A 1 102 ? -8.164 -9.289 -19.344 1 76.81 102 GLY A N 1
ATOM 792 C CA . GLY A 1 102 ? -8.055 -10.703 -19.672 1 76.81 102 GLY A CA 1
ATOM 793 C C . GLY A 1 102 ? -7.43 -11.523 -18.562 1 76.81 102 GLY A C 1
ATOM 794 O O . GLY A 1 102 ? -6.926 -12.625 -18.797 1 76.81 102 GLY A O 1
ATOM 795 N N . CYS A 1 103 ? -7.316 -10.93 -17.469 1 70.19 103 CYS A N 1
ATOM 796 C CA . CYS A 1 103 ? -6.812 -11.727 -16.344 1 70.19 103 CYS A CA 1
ATOM 797 C C . CYS A 1 103 ? -7.867 -12.711 -15.859 1 70.19 103 CYS A C 1
ATOM 799 O O . CYS A 1 103 ? -9.039 -12.359 -15.719 1 70.19 103 CYS A O 1
ATOM 801 N N . CYS A 1 104 ? -7.512 -13.953 -15.852 1 62.16 104 CYS A N 1
ATOM 802 C CA . CYS A 1 104 ? -8.43 -14.977 -15.367 1 62.16 104 CYS A CA 1
ATOM 803 C C . CYS A 1 104 ? -8.555 -14.93 -13.852 1 62.16 104 CYS A C 1
ATOM 805 O O . CYS A 1 104 ? -7.629 -14.492 -13.164 1 62.16 104 CYS A O 1
ATOM 807 N N . LEU A 1 105 ? -9.703 -15.156 -13.414 1 63.91 105 LEU A N 1
ATOM 808 C CA . LEU A 1 105 ? -9.945 -15.211 -11.977 1 63.91 105 LEU A CA 1
ATOM 809 C C . LEU A 1 105 ? -9.203 -16.391 -11.344 1 63.91 105 LEU A C 1
ATOM 811 O O . LEU A 1 105 ? -9.82 -17.375 -10.945 1 63.91 105 LEU A O 1
ATOM 815 N N . ASP A 1 106 ? -7.941 -16.344 -11.43 1 70.88 106 ASP A N 1
ATOM 816 C CA . ASP A 1 106 ? -7.059 -17.328 -10.805 1 70.88 106 ASP A CA 1
ATOM 817 C C . ASP A 1 106 ? -6.586 -16.844 -9.438 1 70.88 106 ASP A C 1
ATOM 819 O O . ASP A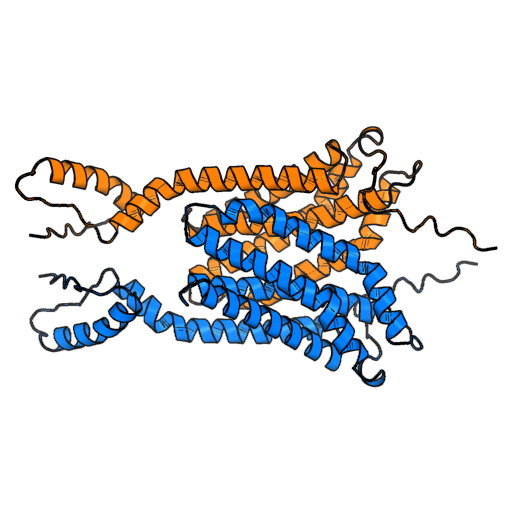 1 106 ? -6.93 -15.742 -9.008 1 70.88 106 ASP A O 1
ATOM 823 N N . PRO A 1 107 ? -6.008 -17.719 -8.734 1 71.44 107 PRO A N 1
ATOM 824 C CA . PRO A 1 107 ? -5.578 -17.359 -7.379 1 71.44 107 PRO A CA 1
ATOM 825 C C . PRO A 1 107 ? -4.715 -16.109 -7.348 1 71.44 107 PRO A C 1
ATOM 827 O O . PRO A 1 107 ? -4.77 -15.344 -6.379 1 71.44 107 PRO A O 1
ATOM 830 N N . LEU A 1 108 ? -4.066 -15.789 -8.469 1 74 108 LEU A N 1
ATOM 831 C CA . LEU A 1 108 ? -3.221 -14.602 -8.531 1 74 108 LEU A CA 1
ATOM 832 C C . LEU A 1 108 ? -4.066 -13.336 -8.625 1 74 108 LEU A C 1
ATOM 834 O O . LEU A 1 108 ? -3.77 -12.336 -7.965 1 74 108 LEU A O 1
ATOM 838 N N . THR A 1 109 ? -5.082 -13.383 -9.352 1 77.88 109 THR A N 1
ATOM 839 C CA . THR A 1 109 ? -5.969 -12.234 -9.484 1 77.88 109 THR A CA 1
ATOM 840 C C . THR A 1 109 ? -6.742 -11.992 -8.195 1 77.88 109 THR A C 1
ATOM 842 O O . THR A 1 109 ? -6.969 -10.844 -7.805 1 77.88 109 THR A O 1
ATOM 845 N N . MET A 1 110 ? -6.992 -13.062 -7.543 1 82 110 MET A N 1
ATOM 846 C CA . MET A 1 110 ? -7.727 -12.914 -6.293 1 82 110 MET A CA 1
ATOM 847 C C . MET A 1 110 ? -6.836 -12.328 -5.203 1 82 110 MET A C 1
ATOM 849 O O . MET A 1 110 ? -7.297 -11.531 -4.387 1 82 110 MET A O 1
ATOM 853 N N . VAL A 1 111 ? -5.652 -12.727 -5.223 1 81.88 111 VAL A N 1
ATOM 854 C CA . VAL A 1 111 ? -4.703 -12.133 -4.293 1 81.88 111 VAL A CA 1
ATOM 855 C C . VAL A 1 111 ? -4.57 -10.641 -4.578 1 81.88 111 VAL A C 1
ATOM 857 O O . VAL A 1 111 ? -4.484 -9.828 -3.652 1 81.88 111 VAL A O 1
ATOM 860 N N . ALA A 1 112 ? -4.582 -10.359 -5.84 1 82.06 112 ALA A N 1
ATOM 861 C CA . ALA A 1 112 ? -4.473 -8.961 -6.246 1 82.06 112 ALA A CA 1
ATOM 862 C C . ALA A 1 112 ? -5.633 -8.141 -5.695 1 82.06 112 ALA A C 1
ATOM 864 O O . ALA A 1 112 ? -5.438 -7.02 -5.219 1 82.06 112 ALA A O 1
ATOM 865 N N . VAL A 1 113 ? -6.766 -8.703 -5.648 1 81.31 113 VAL A N 1
ATOM 866 C CA . VAL A 1 113 ? -7.949 -7.996 -5.16 1 81.31 113 VAL A CA 1
ATOM 867 C C . VAL A 1 113 ? -7.875 -7.855 -3.643 1 81.31 113 VAL A C 1
ATOM 869 O O . VAL A 1 113 ? -8.172 -6.789 -3.098 1 81.31 113 VAL A O 1
ATOM 872 N N . ILE A 1 114 ? -7.465 -8.875 -3.02 1 85.88 114 ILE A N 1
ATOM 873 C CA . ILE A 1 114 ? -7.359 -8.859 -1.563 1 85.88 114 ILE A CA 1
ATOM 874 C C . ILE A 1 114 ? -6.324 -7.824 -1.132 1 85.88 114 ILE A C 1
ATOM 876 O O . ILE A 1 114 ? -6.562 -7.051 -0.2 1 85.88 114 ILE A O 1
ATOM 880 N N . MET A 1 115 ? -5.254 -7.785 -1.774 1 84.44 115 MET A N 1
ATOM 881 C CA . MET A 1 115 ? -4.207 -6.828 -1.422 1 84.44 115 MET A CA 1
ATOM 882 C C . MET A 1 115 ? -4.652 -5.402 -1.714 1 84.44 115 MET A C 1
ATOM 884 O O . MET A 1 115 ? -4.344 -4.48 -0.954 1 84.44 115 MET A O 1
ATOM 888 N N . THR A 1 116 ? -5.359 -5.262 -2.76 1 84.06 116 THR A N 1
ATOM 889 C CA . THR A 1 116 ? -5.832 -3.93 -3.121 1 84.06 116 THR A CA 1
ATOM 890 C C . THR A 1 116 ? -6.859 -3.426 -2.111 1 84.06 116 THR A C 1
ATOM 892 O O . THR A 1 116 ? -6.992 -2.217 -1.906 1 84.06 116 THR A O 1
ATOM 895 N N . ALA A 1 117 ? -7.551 -4.34 -1.503 1 87.81 117 ALA A N 1
ATOM 896 C CA . ALA A 1 117 ? -8.453 -3.949 -0.427 1 87.81 117 ALA A CA 1
ATOM 897 C C . ALA A 1 117 ? -7.695 -3.283 0.716 1 87.81 117 ALA A C 1
ATOM 899 O O . ALA A 1 117 ? -8.094 -2.219 1.198 1 87.81 117 ALA A O 1
ATOM 900 N N . GLY A 1 118 ? -6.629 -3.836 1.116 1 86 118 GLY A N 1
ATOM 901 C CA . GLY A 1 118 ? -5.812 -3.254 2.17 1 86 118 GLY A CA 1
ATOM 902 C C . GLY A 1 118 ? -5.211 -1.915 1.786 1 86 118 GLY A C 1
ATOM 903 O O . GLY A 1 118 ? -5.188 -0.983 2.592 1 86 118 GLY A O 1
ATOM 904 N N . LEU A 1 119 ? -4.777 -1.812 0.585 1 87.5 119 LEU A N 1
ATOM 905 C CA . LEU A 1 119 ? -4.148 -0.597 0.082 1 87.5 119 LEU A CA 1
ATOM 906 C C . LEU A 1 119 ? -5.191 0.476 -0.209 1 87.5 119 LEU A C 1
ATOM 908 O O . LEU A 1 119 ? -4.934 1.667 -0.023 1 87.5 119 LEU A O 1
ATOM 912 N N . GLY A 1 120 ? -6.301 0.028 -0.75 1 89.81 120 GLY A N 1
ATOM 913 C CA . GLY A 1 120 ? -7.371 0.947 -1.103 1 89.81 120 GLY A CA 1
ATOM 914 C C . GLY A 1 120 ? -7.953 1.677 0.096 1 89.81 120 GLY A C 1
ATOM 915 O O . GLY A 1 120 ? -8.398 2.818 -0.024 1 89.81 120 GLY A O 1
ATOM 916 N N . VAL A 1 121 ? -7.945 1.063 1.257 1 90.81 121 VAL A N 1
ATOM 917 C CA . VAL A 1 121 ? -8.477 1.646 2.486 1 90.81 121 VAL A CA 1
ATOM 918 C C . VAL A 1 121 ? -7.684 2.9 2.846 1 90.81 121 VAL A C 1
ATOM 920 O O . VAL A 1 121 ? -8.242 3.869 3.365 1 90.81 121 VAL A O 1
ATOM 923 N N . ASP A 1 122 ? -6.422 2.965 2.48 1 88.69 122 ASP A N 1
ATOM 924 C CA . ASP A 1 122 ? -5.527 4.059 2.842 1 88.69 122 ASP A CA 1
ATOM 925 C C . ASP A 1 122 ? -6.023 5.383 2.266 1 88.69 122 ASP A C 1
ATOM 927 O O . ASP A 1 122 ? -5.988 6.414 2.945 1 88.69 122 ASP A O 1
ATOM 931 N N . PHE A 1 123 ? -6.539 5.328 1.178 1 89.31 123 PHE A N 1
ATOM 932 C CA . PHE A 1 123 ? -6.926 6.559 0.496 1 89.31 123 PHE A CA 1
ATOM 933 C C . PHE A 1 123 ? -8.203 7.133 1.104 1 89.31 123 PHE A C 1
ATOM 935 O O . PHE A 1 123 ? -8.398 8.352 1.102 1 89.31 123 PHE A O 1
ATOM 942 N N . SER A 1 124 ? -8.992 6.332 1.66 1 89.88 124 SER A N 1
ATOM 943 C CA . SER A 1 124 ? -10.242 6.773 2.26 1 89.88 124 SER A CA 1
ATOM 944 C C . SER A 1 124 ? -10.062 7.094 3.74 1 89.88 124 SER A C 1
ATOM 946 O O . SER A 1 124 ? -10.648 8.055 4.246 1 89.88 124 SER A O 1
ATOM 948 N N . VAL A 1 125 ? -9.219 6.309 4.32 1 87.31 125 VAL A N 1
ATOM 949 C CA . VAL A 1 125 ? -9.078 6.438 5.766 1 87.31 125 VAL A CA 1
ATOM 950 C C . VAL A 1 125 ? -8.43 7.777 6.102 1 87.31 125 VAL A C 1
ATOM 952 O O . VAL A 1 125 ? -8.789 8.414 7.094 1 87.31 125 VAL A O 1
ATOM 955 N N . HIS A 1 126 ? -7.52 8.234 5.305 1 85.44 126 HIS A N 1
ATOM 956 C CA . HIS A 1 126 ? -6.867 9.516 5.527 1 85.44 126 HIS A CA 1
ATOM 957 C C . HIS A 1 126 ? -7.879 10.656 5.52 1 85.44 126 HIS A C 1
ATOM 959 O O . HIS A 1 126 ? -7.906 11.477 6.441 1 85.44 126 HIS A O 1
ATOM 965 N N . ILE A 1 127 ? -8.68 10.633 4.566 1 87.38 127 ILE A N 1
ATOM 966 C CA . ILE A 1 127 ? -9.625 11.727 4.383 1 87.38 127 ILE A CA 1
ATOM 967 C C . ILE A 1 127 ? -10.695 11.672 5.469 1 87.38 127 ILE A C 1
ATOM 969 O O . ILE A 1 127 ? -11.023 12.695 6.078 1 87.38 127 ILE A O 1
ATOM 973 N N . VAL A 1 128 ? -11.195 10.523 5.73 1 87.88 128 VAL A N 1
ATOM 974 C CA . VAL A 1 128 ? -12.266 10.367 6.711 1 87.88 128 VAL A CA 1
ATOM 975 C C . VAL A 1 128 ? -11.75 10.719 8.102 1 87.88 128 VAL A C 1
ATOM 977 O O . VAL A 1 128 ? -12.43 11.398 8.875 1 87.88 128 VAL A O 1
ATOM 980 N N . PHE A 1 129 ? -10.578 10.289 8.359 1 84.25 129 PHE A N 1
ATOM 981 C CA . PHE A 1 129 ? -9.969 10.547 9.664 1 84.25 129 PHE A CA 1
ATOM 982 C C . PHE A 1 129 ? -9.773 12.039 9.883 1 84.25 129 PHE A C 1
ATOM 984 O O . PHE A 1 129 ? -10.148 12.57 10.93 1 84.25 129 PHE A O 1
ATOM 991 N N . HIS A 1 130 ? -9.203 12.734 8.914 1 84.75 130 HIS A N 1
ATOM 992 C CA . HIS A 1 130 ? -8.953 14.164 9.055 1 84.75 130 HIS A CA 1
ATOM 993 C C . HIS A 1 130 ? -10.258 14.953 9.031 1 84.75 130 HIS A C 1
ATOM 995 O O . HIS A 1 130 ? -10.359 16.016 9.656 1 84.75 130 HIS A O 1
ATOM 1001 N N . TYR A 1 131 ? -11.234 14.383 8.344 1 85.56 131 TYR A N 1
ATOM 1002 C CA . TYR A 1 131 ? -12.562 14.984 8.328 1 85.56 131 TYR A CA 1
ATOM 1003 C C . TYR A 1 131 ? -13.172 14.992 9.727 1 85.56 131 TYR A C 1
ATOM 1005 O O . TYR A 1 131 ? -13.781 15.984 10.141 1 85.56 131 TYR A O 1
ATOM 1013 N N . LEU A 1 132 ? -12.938 14.008 10.422 1 81.81 132 LEU A N 1
ATOM 1014 C CA . LEU A 1 132 ? -13.523 13.875 11.758 1 81.81 132 LEU A CA 1
ATOM 1015 C C . LEU A 1 132 ? -12.648 14.547 12.805 1 81.81 132 LEU A C 1
ATOM 1017 O O . LEU A 1 132 ? -13.148 15 13.836 1 81.81 132 LEU A O 1
ATOM 1021 N N . LEU A 1 133 ? -11.359 14.531 12.617 1 76.62 133 LEU A N 1
ATOM 1022 C CA . LEU A 1 133 ? -10.422 15.164 13.539 1 76.62 133 LEU A CA 1
ATOM 1023 C C . LEU A 1 133 ? -10.695 16.656 13.648 1 76.62 133 LEU A C 1
ATOM 1025 O O . LEU A 1 133 ? -10.508 17.25 14.711 1 76.62 133 LEU A O 1
ATOM 1029 N N . ASN A 1 134 ? -11.094 17.266 12.617 1 71.06 134 ASN A N 1
ATOM 1030 C CA . ASN A 1 134 ? -11.344 18.688 12.586 1 71.06 134 ASN A CA 1
ATOM 1031 C C . ASN A 1 134 ? -12.781 19.016 12.984 1 71.06 134 ASN A C 1
ATOM 1033 O O . ASN A 1 134 ? -13.258 20.141 12.75 1 71.06 134 ASN A O 1
ATOM 1037 N N . GLU A 1 135 ? -13.469 17.969 13.43 1 62.72 135 GLU A N 1
ATOM 1038 C CA . GLU A 1 135 ? -14.859 18.203 13.82 1 62.72 135 GLU A CA 1
ATOM 1039 C C . GLU A 1 135 ? -14.945 19.109 15.039 1 62.72 135 GLU A C 1
ATOM 1041 O O . GLU A 1 135 ? -14.461 18.75 16.125 1 62.72 135 GLU A O 1
ATOM 1046 N N . GLN A 1 136 ? -14.734 20.359 14.859 1 55.47 136 GLN A N 1
ATOM 1047 C CA . GLN A 1 136 ? -15.172 21.266 15.914 1 55.47 136 GLN A CA 1
ATOM 1048 C C . GLN A 1 136 ? -16.672 21.547 15.828 1 55.47 136 GLN A C 1
ATOM 1050 O O . GLN A 1 136 ? -17.266 21.438 14.75 1 55.47 136 GLN A O 1
ATOM 1055 N N . LYS A 1 137 ? -17.484 21.422 17.031 1 51.5 137 LYS A N 1
ATOM 1056 C CA . LYS A 1 137 ? -18.906 21.578 17.281 1 51.5 137 LYS A CA 1
ATOM 1057 C C . LYS A 1 137 ? -19.578 22.328 16.125 1 51.5 137 LYS A C 1
ATOM 1059 O O . LYS A 1 137 ? -20.734 22.031 15.781 1 51.5 137 LYS A O 1
ATOM 1064 N N . HIS A 1 138 ? -19.156 23.391 15.688 1 49.25 138 HIS A N 1
ATOM 1065 C CA . HIS A 1 138 ? -20.016 24.25 14.883 1 49.25 138 HIS A CA 1
ATOM 1066 C C . HIS A 1 138 ? -19.562 24.281 13.43 1 49.25 138 HIS A C 1
ATOM 1068 O O . HIS A 1 138 ? -20.062 25.094 12.641 1 49.25 138 HIS A O 1
ATOM 1074 N N . ASP A 1 139 ? -18.672 23.359 12.93 1 60.84 139 ASP A N 1
ATOM 1075 C CA . ASP A 1 139 ? -18.125 23.734 11.633 1 60.84 139 ASP A CA 1
ATOM 1076 C C . ASP A 1 139 ? -18.922 23.109 10.492 1 60.84 139 ASP A C 1
ATOM 1078 O O . ASP A 1 139 ? -19.516 22.047 10.664 1 60.84 139 ASP A O 1
ATOM 1082 N N . ASP A 1 140 ? -19.359 23.891 9.477 1 75 140 ASP A N 1
ATOM 1083 C CA . ASP A 1 140 ? -19.906 23.578 8.172 1 75 140 ASP A CA 1
ATOM 1084 C C . ASP A 1 140 ? -19.141 22.438 7.504 1 75 140 ASP A C 1
ATOM 1086 O O . ASP A 1 140 ? -17.953 22.25 7.77 1 75 140 ASP A O 1
ATOM 1090 N N . CYS A 1 141 ? -19.828 21.453 6.977 1 82.31 141 CYS A N 1
ATOM 1091 C CA . CYS A 1 141 ? -19.281 20.312 6.246 1 82.31 141 CYS A CA 1
ATOM 1092 C C . CYS A 1 141 ? -18.203 20.75 5.273 1 82.31 141 CYS A C 1
ATOM 1094 O O . CYS A 1 141 ? -17.141 20.125 5.191 1 82.31 141 CYS A O 1
ATOM 1096 N N . ALA A 1 142 ? -18.406 21.891 4.656 1 85.38 142 ALA A N 1
ATOM 1097 C CA . ALA A 1 142 ? -17.453 22.391 3.672 1 85.38 142 ALA A CA 1
ATOM 1098 C C . ALA A 1 142 ? -16.125 22.75 4.332 1 85.38 142 ALA A C 1
ATOM 1100 O O . ALA A 1 142 ? -15.055 22.5 3.77 1 85.38 142 ALA A O 1
ATOM 1101 N N . LYS A 1 143 ? -16.234 23.281 5.488 1 85.25 143 LYS A N 1
ATOM 1102 C CA . LYS A 1 143 ? -15.023 23.656 6.211 1 85.25 143 LYS A CA 1
ATOM 1103 C C . LYS A 1 143 ? -14.266 22.438 6.691 1 85.25 143 LYS A C 1
ATOM 1105 O O . LYS A 1 143 ? -13.031 22.422 6.688 1 85.25 143 LYS A O 1
ATOM 1110 N N . ARG A 1 144 ? -15.016 21.375 6.996 1 86.38 144 ARG A N 1
ATOM 1111 C CA . ARG A 1 144 ? -14.383 20.141 7.449 1 86.38 144 ARG A CA 1
ATOM 1112 C C . ARG A 1 144 ? -13.648 19.453 6.301 1 86.38 144 ARG A C 1
ATOM 1114 O O . ARG A 1 144 ? -12.555 18.906 6.492 1 86.38 144 ARG A O 1
ATOM 1121 N N . ILE A 1 145 ? -14.258 19.5 5.191 1 89.06 145 ILE A N 1
ATOM 1122 C CA . ILE A 1 145 ? -13.641 18.906 4.016 1 89.06 145 ILE A CA 1
ATOM 1123 C C . ILE A 1 145 ? -12.391 19.688 3.633 1 89.06 145 ILE A C 1
ATOM 1125 O O . ILE A 1 145 ? -11.352 19.094 3.32 1 89.06 145 ILE A O 1
ATOM 1129 N N . ALA A 1 146 ? -12.5 20.984 3.664 1 89 146 ALA A N 1
ATOM 1130 C CA . ALA A 1 146 ? -11.344 21.828 3.361 1 89 146 ALA A CA 1
ATOM 1131 C C . ALA A 1 146 ? -10.211 21.578 4.352 1 89 146 ALA A C 1
ATOM 1133 O O . ALA A 1 146 ? -9.039 21.516 3.961 1 89 146 ALA A O 1
ATOM 1134 N N . ALA A 1 147 ? -10.57 21.422 5.598 1 85.06 147 ALA A N 1
ATOM 1135 C CA . ALA A 1 147 ? -9.57 21.156 6.629 1 85.06 147 ALA A CA 1
ATOM 1136 C C . ALA A 1 147 ? -8.922 19.781 6.406 1 85.06 147 ALA A C 1
ATOM 1138 O O . ALA A 1 147 ? -7.719 19.625 6.617 1 85.06 147 ALA A O 1
ATOM 1139 N N . ALA A 1 148 ? -9.758 18.828 5.996 1 87.31 148 ALA A N 1
ATOM 1140 C CA . ALA A 1 148 ? -9.234 17.5 5.707 1 87.31 148 ALA A CA 1
ATOM 1141 C C . ALA A 1 148 ? -8.258 17.531 4.539 1 87.31 148 ALA A C 1
ATOM 1143 O O . ALA A 1 148 ? -7.188 16.906 4.598 1 87.31 148 ALA A O 1
ATOM 1144 N N . PHE A 1 149 ? -8.57 18.281 3.535 1 88.81 149 PHE A N 1
ATOM 1145 C CA . PHE A 1 149 ? -7.711 18.406 2.365 1 88.81 149 PHE A CA 1
ATOM 1146 C C . PHE A 1 149 ? -6.406 19.109 2.727 1 88.81 149 PHE A C 1
ATOM 1148 O O . PHE A 1 149 ? -5.332 18.688 2.285 1 88.81 149 PHE A O 1
ATOM 1155 N N . ASN A 1 150 ? -6.488 20.062 3.545 1 83 150 ASN A N 1
ATOM 1156 C CA . ASN A 1 150 ? -5.297 20.797 3.963 1 83 150 ASN A CA 1
ATOM 1157 C C . ASN A 1 150 ? -4.383 19.938 4.828 1 83 150 ASN A C 1
ATOM 1159 O O . ASN A 1 150 ? -3.162 20.094 4.809 1 83 150 ASN A O 1
ATOM 1163 N N . GLY A 1 151 ? -4.922 18.953 5.418 1 80.25 151 GLY A N 1
ATOM 1164 C CA . GLY A 1 151 ? -4.16 18.141 6.348 1 80.25 151 GLY A CA 1
ATOM 1165 C C . GLY A 1 151 ? -3.535 16.922 5.695 1 80.25 151 GLY A C 1
ATOM 1166 O O . GLY A 1 151 ? -2.477 16.453 6.125 1 80.25 151 GLY A O 1
ATOM 1167 N N . CYS A 1 152 ? -4.273 16.422 4.594 1 83.25 152 CYS A N 1
ATOM 1168 C CA . CYS A 1 152 ? -3.762 15.117 4.188 1 83.25 152 CYS A CA 1
ATOM 1169 C C . CYS A 1 152 ? -3.75 14.984 2.67 1 83.25 152 CYS A C 1
ATOM 1171 O O . CYS A 1 152 ? -3.18 14.031 2.129 1 83.25 152 CYS A O 1
ATOM 1173 N N . ALA A 1 153 ? -4.328 15.883 1.912 1 86.25 153 ALA A N 1
ATOM 1174 C CA . ALA A 1 153 ? -4.477 15.719 0.468 1 86.25 153 ALA A CA 1
ATOM 1175 C C . ALA A 1 153 ? -3.117 15.602 -0.213 1 86.25 153 ALA A C 1
ATOM 1177 O O . ALA A 1 153 ? -2.924 14.742 -1.08 1 86.25 153 ALA A O 1
ATOM 1178 N N . LEU A 1 154 ? -2.193 16.438 0.189 1 83.19 154 LEU A N 1
ATOM 1179 C CA . LEU A 1 154 ? -0.874 16.422 -0.435 1 83.19 154 LEU A CA 1
ATOM 1180 C C . LEU A 1 154 ? -0.152 15.117 -0.141 1 83.19 154 LEU A C 1
ATOM 1182 O O . LEU A 1 154 ? 0.425 14.5 -1.042 1 83.19 154 LEU A O 1
ATOM 1186 N N . SER A 1 155 ? -0.221 14.75 1.033 1 81.62 155 SER A N 1
ATOM 1187 C CA . SER A 1 155 ? 0.426 13.5 1.432 1 81.62 155 SER A CA 1
ATOM 1188 C C . SER A 1 155 ? -0.197 12.305 0.722 1 81.62 155 SER A C 1
ATOM 1190 O O . SER A 1 155 ? 0.51 11.383 0.321 1 81.62 155 SER A O 1
ATOM 1192 N N . THR A 1 156 ? -1.489 12.328 0.579 1 87.88 156 THR A N 1
ATOM 1193 C CA . THR A 1 156 ? -2.199 11.242 -0.08 1 87.88 156 THR A CA 1
ATOM 1194 C C . THR A 1 156 ? -1.814 11.156 -1.555 1 87.88 156 THR A C 1
ATOM 1196 O O . THR A 1 156 ? -1.559 10.07 -2.074 1 87.88 156 THR A O 1
ATOM 1199 N N . VAL A 1 157 ? -1.729 12.258 -2.174 1 90.12 157 VAL A N 1
ATOM 1200 C CA . VAL A 1 157 ? -1.354 12.305 -3.582 1 90.12 157 VAL A CA 1
ATOM 1201 C C . VAL A 1 157 ? 0.096 11.852 -3.746 1 90.12 157 VAL A C 1
ATOM 1203 O O . VAL A 1 157 ? 0.419 11.102 -4.672 1 90.12 157 VAL A O 1
ATOM 1206 N N . GLN A 1 158 ? 0.892 12.305 -2.881 1 85.88 158 GLN A N 1
ATOM 1207 C CA . GLN A 1 158 ? 2.297 11.914 -2.924 1 85.88 158 GLN A CA 1
ATOM 1208 C C . GLN A 1 158 ? 2.455 10.406 -2.76 1 85.88 158 GLN A C 1
ATOM 1210 O O . GLN A 1 158 ? 3.248 9.781 -3.467 1 85.88 158 GLN A O 1
ATOM 1215 N N . ALA A 1 159 ? 1.74 9.875 -1.83 1 86.12 159 ALA A N 1
ATOM 1216 C CA . ALA A 1 159 ? 1.791 8.43 -1.59 1 86.12 159 ALA A CA 1
ATOM 1217 C C . ALA A 1 159 ? 1.348 7.656 -2.824 1 86.12 159 ALA A C 1
ATOM 1219 O O . ALA A 1 159 ? 1.984 6.672 -3.207 1 86.12 159 ALA A O 1
ATOM 1220 N N . GLY A 1 160 ? 0.276 8.062 -3.426 1 91.62 160 GLY A N 1
ATOM 1221 C CA . GLY A 1 160 ? -0.201 7.414 -4.637 1 91.62 160 GLY A CA 1
ATOM 1222 C C . GLY A 1 160 ? 0.776 7.516 -5.793 1 91.62 160 GLY A C 1
ATOM 1223 O O . GLY A 1 160 ? 1.052 6.52 -6.469 1 91.62 160 GLY A O 1
ATOM 1224 N N . CYS A 1 161 ? 1.362 8.672 -5.938 1 92.38 161 CYS A N 1
ATOM 1225 C CA . CYS A 1 161 ? 2.293 8.898 -7.039 1 92.38 161 CYS A CA 1
ATOM 1226 C C . CYS A 1 161 ? 3.568 8.086 -6.852 1 92.38 161 CYS A C 1
ATOM 1228 O O . CYS A 1 161 ? 4.078 7.5 -7.809 1 92.38 161 CYS A O 1
ATOM 1230 N N . SER A 1 162 ? 4.047 8.062 -5.652 1 91.44 162 SER A N 1
ATOM 1231 C CA . SER A 1 162 ? 5.273 7.312 -5.402 1 91.44 162 SER A CA 1
ATOM 1232 C C . SER A 1 162 ? 5.066 5.82 -5.656 1 91.44 162 SER A C 1
ATOM 1234 O O . SER A 1 162 ? 5.895 5.176 -6.297 1 91.44 162 SER A O 1
ATOM 1236 N N . THR A 1 163 ? 3.949 5.285 -5.168 1 91.44 163 THR A N 1
ATOM 1237 C CA . THR A 1 163 ? 3.66 3.875 -5.414 1 91.44 163 THR A CA 1
ATOM 1238 C C . THR A 1 163 ? 3.514 3.604 -6.906 1 91.44 163 THR A C 1
ATOM 1240 O O . THR A 1 163 ? 4.043 2.615 -7.418 1 91.44 163 THR A O 1
ATOM 1243 N N . PHE A 1 164 ? 2.842 4.477 -7.602 1 94.19 164 PHE A N 1
ATOM 1244 C CA . PHE A 1 164 ? 2.666 4.336 -9.039 1 94.19 164 PHE A CA 1
ATOM 1245 C C . PHE A 1 164 ? 4.012 4.312 -9.75 1 94.19 164 PHE A C 1
ATOM 1247 O O . PHE A 1 164 ? 4.266 3.439 -10.586 1 94.19 164 PHE A O 1
ATOM 1254 N N . LEU A 1 165 ? 4.805 5.215 -9.453 1 93.5 165 LEU A N 1
ATOM 1255 C CA . LEU A 1 165 ? 6.086 5.363 -10.133 1 93.5 165 LEU A CA 1
ATOM 1256 C C . LEU A 1 165 ? 6.996 4.172 -9.852 1 93.5 165 LEU A C 1
ATOM 1258 O O . LEU A 1 165 ? 7.734 3.727 -10.734 1 93.5 165 LEU A O 1
ATOM 1262 N N . VAL A 1 166 ? 6.973 3.684 -8.688 1 93 166 VAL A N 1
ATOM 1263 C CA . VAL A 1 166 ? 7.812 2.545 -8.336 1 93 166 VAL A CA 1
ATOM 1264 C C . VAL A 1 166 ? 7.316 1.293 -9.055 1 93 166 VAL A C 1
ATOM 1266 O O . VAL A 1 166 ? 8.109 0.432 -9.438 1 93 166 VAL A O 1
ATOM 1269 N N . MET A 1 167 ? 6.012 1.171 -9.273 1 93.81 167 MET A N 1
ATOM 1270 C CA . MET A 1 167 ? 5.434 -0.016 -9.891 1 93.81 167 MET A CA 1
ATOM 1271 C C . MET A 1 167 ? 5.512 0.073 -11.414 1 93.81 167 MET A C 1
ATOM 1273 O O . MET A 1 167 ? 5.363 -0.935 -12.109 1 93.81 167 MET A O 1
ATOM 1277 N N . PHE A 1 168 ? 5.805 1.177 -11.891 1 94.06 168 PHE A N 1
ATOM 1278 C CA . PHE A 1 168 ? 5.746 1.413 -13.328 1 94.06 168 PHE A CA 1
ATOM 1279 C C . PHE A 1 168 ? 6.684 0.469 -14.07 1 94.06 168 PHE A C 1
ATOM 1281 O O . PHE A 1 168 ? 6.27 -0.209 -15.016 1 94.06 168 PHE A O 1
ATOM 1288 N N . PRO A 1 169 ? 7.938 0.294 -13.68 1 92.69 169 PRO A N 1
ATOM 1289 C CA . PRO A 1 169 ? 8.82 -0.626 -14.398 1 92.69 169 PRO A CA 1
ATOM 1290 C C . PRO A 1 169 ? 8.383 -2.084 -14.273 1 92.69 169 PRO A C 1
ATOM 1292 O O . PRO A 1 169 ? 8.672 -2.896 -15.156 1 92.69 169 PRO A O 1
ATOM 1295 N N . VAL A 1 170 ? 7.711 -2.375 -13.227 1 92.5 170 VAL A N 1
ATOM 1296 C CA . VAL A 1 170 ? 7.293 -3.75 -12.969 1 92.5 170 VAL A CA 1
ATOM 1297 C C . VAL A 1 170 ? 6.18 -4.141 -13.938 1 92.5 170 VAL A C 1
ATOM 1299 O O . VAL A 1 170 ? 5.973 -5.324 -14.211 1 92.5 170 VAL A O 1
ATOM 1302 N N . LEU A 1 171 ? 5.48 -3.172 -14.508 1 93.12 171 LEU A N 1
ATOM 1303 C CA . LEU A 1 171 ? 4.414 -3.41 -15.477 1 93.12 171 LEU A CA 1
ATOM 1304 C C . LEU A 1 171 ? 4.961 -4.074 -16.734 1 93.12 171 LEU A C 1
ATOM 1306 O O . LEU A 1 171 ? 4.207 -4.684 -17.5 1 93.12 171 LEU A O 1
ATOM 1310 N N . PHE A 1 172 ? 6.242 -3.963 -16.906 1 91.62 172 PHE A N 1
ATOM 1311 C CA . PHE A 1 172 ? 6.844 -4.469 -18.141 1 91.62 172 PHE A CA 1
ATOM 1312 C C . PHE A 1 172 ? 7.719 -5.684 -17.844 1 91.62 172 PHE A C 1
ATOM 1314 O O . PHE A 1 172 ? 8.523 -6.09 -18.688 1 91.62 172 PHE A O 1
ATOM 1321 N N . ALA A 1 173 ? 7.562 -6.227 -16.703 1 87.38 173 ALA A N 1
ATOM 1322 C CA . ALA A 1 173 ? 8.328 -7.422 -16.344 1 87.38 173 ALA A CA 1
ATOM 1323 C C . ALA A 1 173 ? 7.867 -8.625 -17.156 1 87.38 173 ALA A C 1
ATOM 1325 O O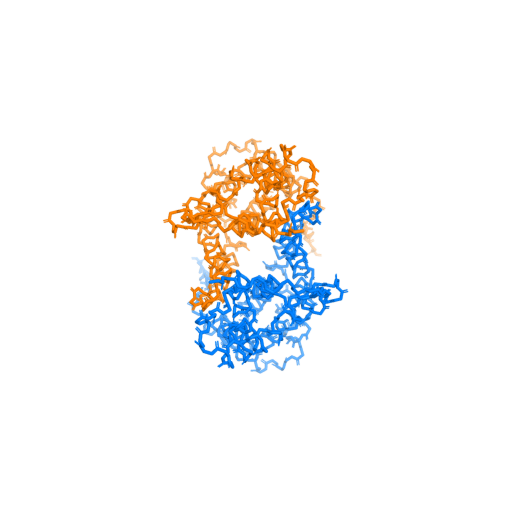 . ALA A 1 173 ? 6.684 -8.742 -17.5 1 87.38 173 ALA A O 1
ATOM 1326 N N . PRO A 1 174 ? 8.773 -9.516 -17.484 1 83.25 174 PRO A N 1
ATOM 1327 C CA . PRO A 1 174 ? 8.422 -10.672 -18.312 1 83.25 174 PRO A CA 1
ATOM 1328 C C . PRO A 1 174 ? 7.652 -11.742 -17.531 1 83.25 174 PRO A C 1
ATOM 1330 O O . PRO A 1 174 ? 6.992 -12.594 -18.141 1 83.25 174 PRO A O 1
ATOM 1333 N N . VAL A 1 175 ? 7.734 -11.656 -16.219 1 81 175 VAL A N 1
ATOM 1334 C CA . VAL A 1 175 ? 7.055 -12.656 -15.398 1 81 175 VAL A CA 1
ATOM 1335 C C . VAL A 1 175 ? 5.602 -12.242 -15.172 1 81 175 VAL A C 1
ATOM 1337 O O . VAL A 1 175 ? 5.336 -11.148 -14.664 1 81 175 VAL A O 1
ATOM 1340 N N . GLY A 1 176 ? 4.719 -13.102 -15.508 1 80.56 176 GLY A N 1
ATOM 1341 C CA . GLY A 1 176 ? 3.293 -12.82 -15.492 1 80.56 176 GLY A CA 1
ATOM 1342 C C . GLY A 1 176 ? 2.781 -12.43 -14.117 1 80.56 176 GLY A C 1
ATOM 1343 O O . GLY A 1 176 ? 2.006 -11.477 -13.992 1 80.56 176 GLY A O 1
ATOM 1344 N N . VAL A 1 177 ? 3.236 -13.148 -13.125 1 81.25 177 VAL A N 1
ATOM 1345 C CA . VAL A 1 177 ? 2.748 -12.883 -11.781 1 81.25 177 VAL A CA 1
ATOM 1346 C C . VAL A 1 177 ? 3.141 -11.469 -11.352 1 81.25 177 VAL A C 1
ATOM 1348 O O . VAL A 1 177 ? 2.359 -10.773 -10.703 1 81.25 177 VAL A O 1
ATOM 1351 N N . TYR A 1 178 ? 4.316 -10.961 -11.797 1 86.5 178 TYR A N 1
ATOM 1352 C CA . TYR A 1 178 ? 4.77 -9.625 -11.438 1 86.5 178 TYR A CA 1
ATOM 1353 C C . TYR A 1 178 ? 3.898 -8.562 -12.094 1 86.5 178 TYR A C 1
ATOM 1355 O O . TYR A 1 178 ? 3.502 -7.59 -11.445 1 86.5 178 TYR A O 1
ATOM 1363 N N . THR A 1 179 ? 3.561 -8.773 -13.258 1 88 179 THR A N 1
ATOM 1364 C CA . THR A 1 179 ? 2.812 -7.781 -14.016 1 88 179 THR A CA 1
ATOM 1365 C C . THR A 1 179 ? 1.366 -7.707 -13.531 1 88 179 THR A C 1
ATOM 1367 O O . THR A 1 179 ? 0.778 -6.625 -13.484 1 88 179 THR A O 1
ATOM 1370 N N . VAL A 1 180 ? 0.83 -8.867 -13.195 1 85.5 180 VAL A N 1
ATOM 1371 C CA . VAL A 1 180 ? -0.554 -8.891 -12.734 1 85.5 180 VAL A CA 1
ATOM 1372 C C . VAL A 1 180 ? -0.674 -8.117 -11.422 1 85.5 180 VAL A C 1
ATOM 1374 O O . VAL A 1 180 ? -1.584 -7.297 -11.266 1 85.5 180 VAL A O 1
ATOM 1377 N N . ILE A 1 181 ? 0.229 -8.297 -10.57 1 87.88 181 ILE A N 1
ATOM 1378 C CA . ILE A 1 181 ? 0.19 -7.637 -9.273 1 87.88 181 ILE A CA 1
ATOM 1379 C C . ILE A 1 181 ? 0.487 -6.148 -9.445 1 87.88 181 ILE A C 1
ATOM 1381 O O . ILE A 1 181 ? -0.155 -5.305 -8.812 1 87.88 181 ILE A O 1
ATOM 1385 N N . ALA A 1 182 ? 1.463 -5.883 -10.281 1 91.62 182 ALA A N 1
ATOM 1386 C CA . ALA A 1 182 ? 1.791 -4.484 -10.547 1 91.62 182 ALA A CA 1
ATOM 1387 C C . ALA A 1 182 ? 0.596 -3.74 -11.133 1 91.62 182 ALA A C 1
ATOM 1389 O O . ALA A 1 182 ? 0.32 -2.598 -10.758 1 91.62 182 ALA A O 1
ATOM 1390 N N . LYS A 1 183 ? -0.076 -4.379 -12.062 1 91.38 183 LYS A N 1
ATOM 1391 C CA . LYS A 1 183 ? -1.271 -3.779 -12.648 1 91.38 183 LYS A CA 1
ATOM 1392 C C . LYS A 1 183 ? -2.338 -3.525 -11.594 1 91.38 183 LYS A C 1
ATOM 1394 O O . LYS A 1 183 ? -2.979 -2.473 -11.586 1 91.38 183 LYS A O 1
ATOM 1399 N N . ALA A 1 184 ? -2.512 -4.48 -10.742 1 91.56 184 ALA A N 1
ATOM 1400 C CA . ALA A 1 184 ? -3.51 -4.34 -9.688 1 91.56 184 ALA A CA 1
ATOM 1401 C C . ALA A 1 184 ? -3.172 -3.172 -8.766 1 91.56 184 ALA A C 1
ATOM 1403 O O . ALA A 1 184 ? -4.051 -2.387 -8.398 1 91.56 184 ALA A O 1
ATOM 1404 N N . ILE A 1 185 ? -1.918 -3.029 -8.398 1 92.44 185 ILE A N 1
ATOM 1405 C CA . ILE A 1 185 ? -1.486 -1.968 -7.496 1 92.44 185 ILE A CA 1
ATOM 1406 C C . ILE A 1 185 ? -1.656 -0.611 -8.172 1 92.44 185 ILE A C 1
ATOM 1408 O O . ILE A 1 185 ? -2.154 0.338 -7.562 1 92.44 185 ILE A O 1
ATOM 1412 N N . VAL A 1 186 ? -1.297 -0.539 -9.422 1 94.06 186 VAL A N 1
ATOM 1413 C CA . VAL A 1 186 ? -1.434 0.707 -10.172 1 94.06 186 VAL A CA 1
ATOM 1414 C C . VAL A 1 186 ? -2.908 1.093 -10.266 1 94.06 186 VAL A C 1
ATOM 1416 O O . VAL A 1 186 ? -3.266 2.256 -10.062 1 94.06 186 VAL A O 1
ATOM 1419 N N . LEU A 1 187 ? -3.709 0.136 -10.539 1 94.44 187 LEU A N 1
ATOM 1420 C CA . LEU A 1 187 ? -5.141 0.391 -10.656 1 94.44 187 LEU A CA 1
ATOM 1421 C C . LEU A 1 187 ? -5.719 0.86 -9.32 1 94.44 187 LEU A C 1
ATOM 1423 O O . LEU A 1 187 ? -6.512 1.802 -9.281 1 94.44 187 LEU A O 1
ATOM 1427 N N . VAL A 1 188 ? -5.297 0.191 -8.258 1 94.12 188 VAL A N 1
ATOM 1428 C CA . VAL A 1 188 ? -5.848 0.559 -6.961 1 94.12 188 VAL A CA 1
ATOM 1429 C C . VAL A 1 188 ? -5.406 1.974 -6.594 1 94.12 188 VAL A C 1
ATOM 1431 O O . VAL A 1 188 ? -6.172 2.732 -5.992 1 94.12 188 VAL A O 1
ATOM 1434 N N . VAL A 1 189 ? -4.219 2.334 -6.957 1 94.25 189 VAL A N 1
ATOM 1435 C CA . VAL A 1 189 ? -3.711 3.67 -6.656 1 94.25 189 VAL A CA 1
ATOM 1436 C C . VAL A 1 189 ? -4.516 4.715 -7.43 1 94.25 189 VAL A C 1
ATOM 1438 O O . VAL A 1 189 ? -4.977 5.703 -6.855 1 94.25 189 VAL A O 1
ATOM 1441 N N . ILE A 1 190 ? -4.742 4.469 -8.68 1 96.19 190 ILE A N 1
ATOM 1442 C CA . ILE A 1 190 ? -5.445 5.426 -9.531 1 96.19 190 ILE A CA 1
ATOM 1443 C C . ILE A 1 190 ? -6.902 5.539 -9.094 1 96.19 190 ILE A C 1
ATOM 1445 O O . ILE A 1 190 ? -7.395 6.641 -8.836 1 96.19 190 ILE A O 1
ATOM 1449 N N . ILE A 1 191 ? -7.523 4.457 -8.945 1 95.94 191 ILE A N 1
ATOM 1450 C CA . ILE A 1 191 ? -8.93 4.445 -8.562 1 95.94 191 ILE A CA 1
ATOM 1451 C C . ILE A 1 191 ? -9.07 4.906 -7.113 1 95.94 191 ILE A C 1
ATOM 1453 O O . ILE A 1 191 ? -10.016 5.617 -6.77 1 95.94 191 ILE A O 1
ATOM 1457 N N . GLY A 1 192 ? -8.156 4.488 -6.285 1 95 192 GLY A N 1
ATOM 1458 C CA . GLY A 1 192 ? -8.172 4.887 -4.883 1 95 192 GLY A CA 1
ATOM 1459 C C . GLY A 1 192 ? -8.031 6.383 -4.688 1 95 192 GLY A C 1
ATOM 1460 O O . GLY A 1 192 ? -8.734 6.977 -3.869 1 95 192 GLY A O 1
ATOM 1461 N N . LEU A 1 193 ? -7.129 6.984 -5.465 1 95.44 193 LEU A N 1
ATOM 1462 C CA . LEU A 1 193 ? -6.949 8.43 -5.387 1 95.44 193 LEU A CA 1
ATOM 1463 C C . LEU A 1 193 ? -8.227 9.156 -5.809 1 95.44 193 LEU A C 1
ATOM 1465 O O . LEU A 1 193 ? -8.641 10.117 -5.156 1 95.44 193 LEU A O 1
ATOM 1469 N N . ILE A 1 194 ? -8.836 8.664 -6.809 1 96.44 194 ILE A N 1
ATOM 1470 C CA . ILE A 1 194 ? -10.07 9.273 -7.301 1 96.44 194 ILE A CA 1
ATOM 1471 C C . ILE A 1 194 ? -11.172 9.125 -6.25 1 96.44 194 ILE A C 1
ATOM 1473 O O . ILE A 1 194 ? -11.867 10.094 -5.934 1 96.44 194 ILE A O 1
ATOM 1477 N N . HIS A 1 195 ? -11.289 8 -5.691 1 95.69 195 HIS A N 1
ATOM 1478 C CA . HIS A 1 195 ? -12.305 7.758 -4.684 1 95.69 195 HIS A CA 1
ATOM 1479 C C . HIS A 1 195 ? -12.016 8.531 -3.4 1 95.69 195 HIS A C 1
ATOM 1481 O O . HIS A 1 195 ? -12.914 9.148 -2.822 1 95.69 195 HIS A O 1
ATOM 1487 N N . GLY A 1 196 ? -10.789 8.531 -2.932 1 94.06 196 GLY A N 1
ATOM 1488 C CA . GLY A 1 196 ? -10.422 9.195 -1.693 1 94.06 196 GLY A CA 1
ATOM 1489 C C . GLY A 1 196 ? -10.539 10.711 -1.773 1 94.06 196 GLY A C 1
ATOM 1490 O O . GLY A 1 196 ? -11.031 11.352 -0.84 1 94.06 196 GLY A O 1
ATOM 1491 N N . LEU A 1 197 ? -10.156 11.297 -2.922 1 94.06 197 LEU A N 1
ATOM 1492 C CA . LEU A 1 197 ? -10.078 12.758 -3.02 1 94.06 197 LEU A CA 1
ATOM 1493 C C . LEU A 1 197 ? -11.359 13.328 -3.625 1 94.06 197 LEU A C 1
ATOM 1495 O O . LEU A 1 197 ? -11.633 14.523 -3.486 1 94.06 197 LEU A O 1
ATOM 1499 N N . LEU A 1 198 ? -12.148 12.492 -4.238 1 95.25 198 LEU A N 1
ATOM 1500 C CA . LEU A 1 198 ? -13.336 13.023 -4.902 1 95.25 198 LEU A CA 1
ATOM 1501 C C . LEU A 1 198 ? -14.602 12.375 -4.355 1 95.25 198 LEU A C 1
ATOM 1503 O O . LEU A 1 198 ? -15.43 13.047 -3.74 1 95.25 198 LEU A O 1
ATOM 1507 N N . LEU A 1 199 ? -14.688 11.102 -4.426 1 95.44 199 LEU A N 1
ATOM 1508 C CA . LEU A 1 199 ? -15.93 10.414 -4.098 1 95.44 199 LEU A CA 1
ATOM 1509 C C . LEU A 1 199 ? -16.234 10.508 -2.607 1 95.44 199 LEU A C 1
ATOM 1511 O O . LEU A 1 199 ? -17.344 10.836 -2.215 1 95.44 199 LEU A O 1
ATOM 1515 N N . VAL A 1 200 ? -15.219 10.266 -1.785 1 94.12 200 VAL A N 1
ATOM 1516 C CA . VAL A 1 200 ? -15.438 10.227 -0.343 1 94.12 200 VAL A CA 1
ATOM 1517 C C . VAL A 1 200 ? -15.883 11.602 0.154 1 94.12 200 VAL A C 1
ATOM 1519 O O . VAL A 1 200 ? -16.906 11.727 0.822 1 94.12 200 VAL A O 1
ATOM 1522 N N . PRO A 1 201 ? -15.211 12.711 -0.191 1 91.81 201 PRO A N 1
ATOM 1523 C CA . PRO A 1 201 ? -15.664 14.031 0.238 1 91.81 201 PRO A CA 1
ATOM 1524 C C . PRO A 1 201 ? -17.047 14.375 -0.292 1 91.81 201 PRO A C 1
ATOM 1526 O O . PRO A 1 201 ? -17.844 15.008 0.411 1 91.81 201 PRO A O 1
ATOM 1529 N N . ILE A 1 202 ? -17.391 13.984 -1.521 1 93.44 202 ILE A N 1
ATOM 1530 C CA . ILE A 1 202 ? -18.688 14.242 -2.107 1 93.44 202 ILE A CA 1
ATOM 1531 C C . ILE A 1 202 ? -19.766 13.492 -1.323 1 93.44 202 ILE A C 1
ATOM 1533 O O . ILE A 1 202 ? -20.812 14.055 -1.005 1 93.44 202 ILE A O 1
ATOM 1537 N N . LEU A 1 203 ? -19.5 12.289 -0.935 1 92.19 203 LEU A N 1
ATOM 1538 C CA . LEU A 1 203 ? -20.469 11.484 -0.188 1 92.19 203 LEU A CA 1
ATOM 1539 C C . LEU A 1 203 ? -20.609 12.008 1.237 1 92.19 203 LEU A C 1
ATOM 1541 O O . LEU A 1 203 ? -21.719 11.992 1.797 1 92.19 203 LEU A O 1
ATOM 1545 N N . LEU A 1 204 ? -19.516 12.453 1.806 1 87.5 204 LEU A N 1
ATOM 1546 C CA . LEU A 1 204 ? -19.578 13.016 3.152 1 87.5 204 LEU A CA 1
ATOM 1547 C C . LEU A 1 204 ? -20.375 14.312 3.166 1 87.5 204 LEU A C 1
ATOM 1549 O O . LEU A 1 204 ? -21.094 14.594 4.129 1 87.5 204 LEU A O 1
ATOM 1553 N N . SER A 1 205 ? -20.203 15.109 2.119 1 87.81 205 SER A N 1
ATOM 1554 C CA . SER A 1 205 ? -20.938 16.359 2.018 1 87.81 205 SER A CA 1
ATOM 1555 C C . SER A 1 205 ? -22.438 16.125 1.844 1 87.81 205 SER A C 1
ATOM 1557 O O . SER A 1 205 ? -23.25 16.969 2.201 1 87.81 205 SER A O 1
ATOM 1559 N N . ALA A 1 206 ? -22.734 15.023 1.332 1 87.56 206 ALA A N 1
ATOM 1560 C CA . ALA A 1 206 ? -24.141 14.695 1.095 1 87.56 206 ALA A CA 1
ATOM 1561 C C . ALA A 1 206 ? -24.797 14.172 2.365 1 87.56 206 ALA A C 1
ATOM 1563 O O . ALA A 1 206 ? -26.031 14.125 2.461 1 87.56 206 ALA A O 1
ATOM 1564 N N . LEU A 1 207 ? -23.984 13.797 3.355 1 82.44 207 LEU A N 1
ATOM 1565 C CA . LEU A 1 207 ? -24.531 13.297 4.609 1 82.44 207 LEU A CA 1
ATOM 1566 C C . LEU A 1 207 ? -25 14.453 5.5 1 82.44 207 LEU A C 1
ATOM 1568 O O . LEU A 1 207 ? -24.344 15.5 5.551 1 82.44 207 LEU A O 1
ATOM 1572 N N . PRO A 1 208 ? -26.188 14.32 6.125 1 70.94 208 PRO A N 1
ATOM 1573 C CA . PRO A 1 208 ? -26.672 15.359 7.031 1 70.94 208 PRO A CA 1
ATOM 1574 C C . PRO A 1 208 ? -25.75 15.562 8.234 1 70.94 208 PRO A C 1
ATOM 1576 O O . PRO A 1 208 ? -25.094 14.625 8.68 1 70.94 208 PRO A O 1
ATOM 1579 N N . ASN A 1 209 ? -25.453 16.734 8.57 1 63.25 209 ASN A N 1
ATOM 1580 C CA . ASN A 1 209 ? -24.578 17.156 9.656 1 63.25 209 ASN A CA 1
ATOM 1581 C C . ASN A 1 209 ? -24.859 16.359 10.93 1 63.25 209 ASN A C 1
ATOM 1583 O O . ASN A 1 209 ? -23.953 16.141 11.742 1 63.25 209 ASN A O 1
ATOM 1587 N N . THR A 1 210 ? -26.047 15.93 11.117 1 54.97 210 THR A N 1
ATOM 1588 C CA . THR A 1 210 ? -26.438 15.219 12.336 1 54.97 210 THR A CA 1
ATOM 1589 C C . THR A 1 210 ? -25.703 13.883 12.43 1 54.97 210 THR A C 1
ATOM 1591 O O . THR A 1 210 ? -25.484 13.367 13.531 1 54.97 210 THR A O 1
ATOM 1594 N N . PHE A 1 211 ? -25.391 13.383 11.391 1 55.84 211 PHE A N 1
ATOM 1595 C CA . PHE A 1 211 ? -24.859 12.031 11.375 1 55.84 211 PHE A CA 1
ATOM 1596 C C . PHE A 1 211 ? -23.344 12.047 11.422 1 55.84 211 PHE A C 1
ATOM 1598 O O . PHE A 1 211 ? -22.703 11.008 11.609 1 55.84 211 PHE A O 1
ATOM 1605 N N . THR A 1 212 ? -22.766 13.18 11.219 1 55.19 212 THR A N 1
ATOM 1606 C CA . THR A 1 212 ? -21.297 13.219 11.195 1 55.19 212 THR A CA 1
ATOM 1607 C C . THR A 1 212 ? -20.766 13.711 12.539 1 55.19 212 THR A C 1
ATOM 1609 O O . THR A 1 212 ? -19.641 14.211 12.609 1 55.19 212 THR A O 1
ATOM 1612 N N . GLY A 1 213 ? -21.609 13.742 13.609 1 50.44 213 GLY A N 1
ATOM 1613 C CA . GLY A 1 213 ? -21.25 14.352 14.875 1 50.44 213 GLY A CA 1
ATOM 1614 C C . GLY A 1 213 ? -20.031 13.695 15.523 1 50.44 213 GLY A C 1
ATOM 1615 O O . GLY A 1 213 ? -19.516 12.703 15.008 1 50.44 213 GLY A O 1
ATOM 1616 N N . SER A 1 214 ? -19.734 13.891 17.094 1 46.72 214 SER A N 1
ATOM 1617 C CA . SER A 1 214 ? -18.594 14.133 17.984 1 46.72 214 SER A CA 1
ATOM 1618 C C . SER A 1 214 ? -17.734 12.883 18.125 1 46.72 214 SER A C 1
ATOM 1620 O O . SER A 1 214 ? -18.234 11.797 18.422 1 46.72 214 SER A O 1
ATOM 1622 N N . VAL A 1 215 ? -16.672 12.844 17.484 1 46.03 215 VAL A N 1
ATOM 1623 C CA . VAL A 1 215 ? -15.516 11.969 17.562 1 46.03 215 VAL A CA 1
ATOM 1624 C C . VAL A 1 215 ? -15.117 11.742 19.016 1 46.03 215 VAL A C 1
ATOM 1626 O O . VAL A 1 215 ? -14.742 12.688 19.719 1 46.03 215 VAL A O 1
ATOM 1629 N N . TYR A 1 216 ? -15.719 10.969 19.844 1 40.47 216 TYR A N 1
ATOM 1630 C CA . TYR A 1 216 ? -14.984 10.555 21.047 1 40.47 216 TYR A CA 1
ATOM 1631 C C . TYR A 1 216 ? -13.555 10.156 20.688 1 40.47 216 TYR A C 1
ATOM 1633 O O . TYR A 1 216 ? -13.328 9.07 20.141 1 40.47 216 TYR A O 1
ATOM 1641 N N . MET A 1 217 ? -12.844 11.031 20.156 1 44.5 217 MET A N 1
ATOM 1642 C CA . MET A 1 217 ? -11.5 10.75 19.641 1 44.5 217 MET A CA 1
ATOM 1643 C C . MET A 1 217 ? -10.68 9.992 20.672 1 44.5 217 MET A C 1
ATOM 1645 O O . MET A 1 217 ? -10.539 10.438 21.812 1 44.5 217 MET A O 1
ATOM 1649 N N . ILE A 1 218 ? -10.594 8.789 20.641 1 42.19 218 ILE A N 1
ATOM 1650 C CA . ILE A 1 218 ? -9.641 8.039 21.453 1 42.19 218 ILE A CA 1
ATOM 1651 C C . ILE A 1 218 ? -8.336 8.82 21.562 1 42.19 218 ILE A C 1
ATOM 1653 O O . ILE A 1 218 ? -7.629 8.711 22.578 1 42.19 218 ILE A O 1
ATOM 1657 N N . PHE A 1 219 ? -7.812 9.539 20.578 1 41.28 219 PHE A N 1
ATOM 1658 C CA . PHE A 1 219 ? -6.547 10.242 20.75 1 41.28 219 PHE A CA 1
ATOM 1659 C C . PHE A 1 219 ? -6.781 11.703 21.125 1 41.28 219 PHE A C 1
ATOM 1661 O O . PHE A 1 219 ? -7.676 12.352 20.578 1 41.28 219 PHE A O 1
ATOM 1668 N N . PRO A 1 220 ? -6.473 12.148 22.359 1 35.53 220 PRO A N 1
ATOM 1669 C CA . PRO A 1 220 ? -6.688 13.484 22.922 1 35.53 220 PRO A CA 1
ATOM 1670 C C . PRO A 1 220 ? -6.312 14.602 21.953 1 35.53 220 PRO A C 1
ATOM 1672 O O . PRO A 1 220 ? -5.352 14.461 21.188 1 35.53 220 PRO A O 1
ATOM 1675 N N . SER A 1 221 ? -7.207 15.359 21.453 1 38.78 221 SER A N 1
ATOM 1676 C CA . SER A 1 221 ? -7.094 16.594 20.672 1 38.78 221 SER A CA 1
ATOM 1677 C C . SER A 1 221 ? -6.062 17.531 21.281 1 38.78 221 SER A C 1
ATOM 1679 O O . SER A 1 221 ? -6.172 17.922 22.438 1 38.78 221 SER A O 1
ATOM 1681 N N . LYS A 1 222 ? -4.809 17.422 21.094 1 39.25 222 LYS A N 1
ATOM 1682 C CA . LYS A 1 222 ? -3.867 18.391 21.625 1 39.25 222 LYS A CA 1
ATOM 1683 C C . LYS A 1 222 ? -4.285 19.812 21.25 1 39.25 222 LYS A C 1
ATOM 1685 O O . LYS A 1 222 ? -3.586 20.781 21.578 1 39.25 222 LYS A O 1
ATOM 1690 N N . LEU A 1 223 ? -5.168 20.047 20.359 1 36.41 223 LEU A N 1
ATOM 1691 C CA . LEU A 1 223 ? -5.332 21.484 20.141 1 36.41 223 LEU A CA 1
ATOM 1692 C C . LEU A 1 223 ? -5.809 22.172 21.406 1 36.41 223 LEU A C 1
ATOM 1694 O O . LEU A 1 223 ? -6.066 23.391 21.406 1 36.41 223 LEU A O 1
ATOM 1698 N N . ASP A 1 224 ? -6.211 21.469 22.359 1 33.88 224 ASP A N 1
ATOM 1699 C CA . ASP A 1 224 ? -6.531 22.281 23.547 1 33.88 224 ASP A CA 1
ATOM 1700 C C . ASP A 1 224 ? -5.262 22.766 24.234 1 33.88 224 ASP A C 1
ATOM 1702 O O . ASP A 1 224 ? -4.789 22.141 25.188 1 33.88 224 ASP A O 1
ATOM 1706 N N . GLN A 1 225 ? -4.098 22.938 23.578 1 31.78 225 GLN A N 1
ATOM 1707 C CA . GLN A 1 225 ? -3.131 23.703 24.359 1 31.78 225 GLN A CA 1
ATOM 1708 C C . GLN A 1 225 ? -3.787 24.906 25.016 1 31.78 225 GLN A C 1
ATOM 1710 O O . GLN A 1 225 ? -4.461 25.703 24.344 1 31.78 225 GLN A O 1
ATOM 1715 N N . PRO A 1 226 ? -4.043 24.906 26.297 1 31.09 226 PRO A N 1
ATOM 1716 C CA . PRO A 1 226 ? -4.422 26.094 27.078 1 31.09 226 PRO A CA 1
ATOM 1717 C C . PRO A 1 226 ? -3.652 27.328 26.641 1 31.09 226 PRO A C 1
ATOM 1719 O O . PRO A 1 226 ? -2.541 27.234 26.125 1 31.09 226 PRO A O 1
ATOM 1722 N N . ASN A 1 227 ? -4.25 28.5 26.328 1 30.44 227 ASN A N 1
ATOM 1723 C CA . ASN A 1 227 ? -3.748 29.859 26.391 1 30.44 227 ASN A CA 1
ATOM 1724 C C . ASN A 1 227 ? -2.709 30.031 27.5 1 30.44 227 ASN A C 1
ATOM 1726 O O . ASN A 1 227 ? -3.049 29.984 28.688 1 30.44 227 ASN A O 1
ATOM 1730 N N . ILE A 1 228 ? -1.622 29.422 27.594 1 27.84 228 ILE A N 1
ATOM 1731 C CA . ILE A 1 228 ? -0.693 29.984 28.578 1 27.84 228 ILE A CA 1
ATOM 1732 C C . ILE A 1 228 ? -0.594 31.5 28.391 1 27.84 228 ILE A C 1
ATOM 1734 O O . ILE A 1 228 ? -0.124 31.969 27.344 1 27.84 228 ILE A O 1
ATOM 1738 N N . LYS A 1 229 ? -1.498 32.219 29.203 1 28.23 229 LYS A N 1
ATOM 1739 C CA . LYS A 1 229 ? -1.221 33.531 29.75 1 28.23 229 LYS A CA 1
ATOM 1740 C C . LYS A 1 229 ? 0.124 33.562 30.469 1 28.23 229 LYS A C 1
ATOM 1742 O O . LYS A 1 229 ? 0.459 32.625 31.203 1 28.23 229 LYS A O 1
ATOM 1747 N N . MET B 1 1 ? 5.512 -41.312 -28.531 1 24.41 1 MET B N 1
ATOM 1748 C CA . MET B 1 1 ? 5.645 -42 -27.25 1 24.41 1 MET B CA 1
ATOM 1749 C C . MET B 1 1 ? 6.129 -41.062 -26.156 1 24.41 1 MET B C 1
ATOM 1751 O O . MET B 1 1 ? 7.109 -40.344 -26.344 1 24.41 1 MET B O 1
ATOM 1755 N N . LEU B 1 2 ? 5.227 -40.344 -25.609 1 33.59 2 LEU B N 1
ATOM 1756 C CA . LEU B 1 2 ? 5.496 -39.438 -24.516 1 33.59 2 LEU B CA 1
ATOM 1757 C C . LEU B 1 2 ? 6 -40.188 -23.281 1 33.59 2 LEU B C 1
ATOM 1759 O O . LEU B 1 2 ? 5.375 -41.156 -22.859 1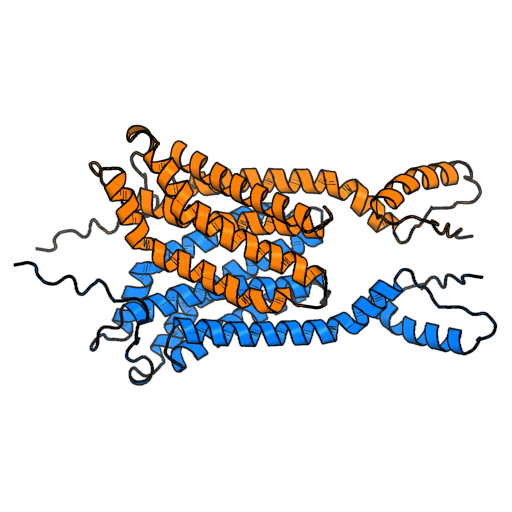 33.59 2 LEU B O 1
ATOM 1763 N N . PHE B 1 3 ? 7.332 -40.281 -23.062 1 37.78 3 PHE B N 1
ATOM 1764 C CA . PHE B 1 3 ? 7.906 -40.906 -21.875 1 37.78 3 PHE B CA 1
ATOM 1765 C C . PHE B 1 3 ? 7.805 -39.969 -20.672 1 37.78 3 PHE B C 1
ATOM 1767 O O . PHE B 1 3 ? 8.172 -38.781 -20.766 1 37.78 3 PHE B O 1
ATOM 1774 N N . ILE B 1 4 ? 6.738 -40.188 -19.938 1 38.91 4 ILE B N 1
ATOM 1775 C CA . ILE B 1 4 ? 6.602 -39.438 -18.688 1 38.91 4 ILE B CA 1
ATOM 1776 C C . ILE B 1 4 ? 7.625 -39.969 -17.672 1 38.91 4 ILE B C 1
ATOM 1778 O O . ILE B 1 4 ? 7.676 -41.156 -17.391 1 38.91 4 ILE B O 1
ATOM 1782 N N . VAL B 1 5 ? 8.727 -39.281 -17.484 1 40.78 5 VAL B N 1
ATOM 1783 C CA . VAL B 1 5 ? 9.703 -39.656 -16.469 1 40.78 5 VAL B CA 1
ATOM 1784 C C . VAL B 1 5 ? 9.273 -39.094 -15.109 1 40.78 5 VAL B C 1
ATOM 1786 O O . VAL B 1 5 ? 8.938 -37.906 -15.008 1 40.78 5 VAL B O 1
ATOM 1789 N N . GLY B 1 6 ? 8.508 -39.844 -14.305 1 42.28 6 GLY B N 1
ATOM 1790 C CA . GLY B 1 6 ? 8.219 -39.469 -12.93 1 42.28 6 GLY B CA 1
ATOM 1791 C C . GLY B 1 6 ? 9.469 -39.312 -12.078 1 42.28 6 GLY B C 1
ATOM 1792 O O . GLY B 1 6 ? 10.445 -40.031 -12.258 1 42.28 6 GLY B O 1
ATOM 1793 N N . TYR B 1 7 ? 9.75 -38.031 -11.734 1 41.16 7 TYR B N 1
ATOM 1794 C CA . TYR B 1 7 ? 10.859 -37.875 -10.805 1 41.16 7 TYR B CA 1
ATOM 1795 C C . TYR B 1 7 ? 10.531 -38.438 -9.438 1 41.16 7 TYR B C 1
ATOM 1797 O O . TYR B 1 7 ? 9.422 -38.25 -8.93 1 41.16 7 TYR B O 1
ATOM 1805 N N . LYS B 1 8 ? 11.023 -39.531 -9.141 1 41.06 8 LYS B N 1
ATOM 1806 C CA . LYS B 1 8 ? 11.023 -40.094 -7.805 1 41.06 8 LYS B CA 1
ATOM 1807 C C . LYS B 1 8 ? 11.992 -39.375 -6.879 1 41.06 8 LYS B C 1
ATOM 1809 O O . LYS B 1 8 ? 13.133 -39.094 -7.254 1 41.06 8 LYS B O 1
ATOM 1814 N N . ASP B 1 9 ? 11.461 -38.625 -5.754 1 38.38 9 ASP B N 1
ATOM 1815 C CA . ASP B 1 9 ? 12.203 -38.031 -4.641 1 38.38 9 ASP B CA 1
ATOM 1816 C C . ASP B 1 9 ? 12.555 -36.562 -4.922 1 38.38 9 ASP B C 1
ATOM 1818 O O . ASP B 1 9 ? 13.648 -36.125 -4.574 1 38.38 9 ASP B O 1
ATOM 1822 N N . ILE B 1 10 ? 11.82 -35.969 -5.914 1 43.81 10 ILE B N 1
ATOM 1823 C CA . ILE B 1 10 ? 12.086 -34.531 -6.117 1 43.81 10 ILE B CA 1
ATOM 1824 C C . ILE B 1 10 ? 11.188 -33.719 -5.199 1 43.81 10 ILE B C 1
ATOM 1826 O O . ILE B 1 10 ? 9.961 -33.719 -5.336 1 43.81 10 ILE B O 1
ATOM 1830 N N . HIS B 1 11 ? 11.656 -33.312 -4.062 1 42.12 11 HIS B N 1
ATOM 1831 C CA . HIS B 1 11 ? 10.953 -32.625 -2.984 1 42.12 11 HIS B CA 1
ATOM 1832 C C . HIS B 1 11 ? 10.883 -31.109 -3.252 1 42.12 11 HIS B C 1
ATOM 1834 O O . HIS B 1 11 ? 10.086 -30.406 -2.631 1 42.12 11 HIS B O 1
ATOM 1840 N N . SER B 1 12 ? 11.867 -30.766 -4.055 1 43.28 12 SER B N 1
ATOM 1841 C CA . SER B 1 12 ? 11.883 -29.328 -4.27 1 43.28 12 SER B CA 1
ATOM 1842 C C . SER B 1 12 ? 11.898 -28.984 -5.758 1 43.28 12 SER B C 1
ATOM 1844 O O . SER B 1 12 ? 12.328 -29.797 -6.578 1 43.28 12 SER B O 1
ATOM 1846 N N . LEU B 1 13 ? 11.188 -28.062 -6.164 1 47.59 13 LEU B N 1
ATOM 1847 C CA . LEU B 1 13 ? 11.172 -27.547 -7.527 1 47.59 13 LEU B CA 1
ATOM 1848 C C . LEU B 1 13 ? 12.594 -27.312 -8.039 1 47.59 13 LEU B C 1
ATOM 1850 O O . LEU B 1 13 ? 12.867 -27.516 -9.227 1 47.59 13 LEU B O 1
ATOM 1854 N N . ALA B 1 14 ? 13.414 -27.047 -7.176 1 50.34 14 ALA B N 1
ATOM 1855 C CA . ALA B 1 14 ? 14.812 -26.844 -7.543 1 50.34 14 ALA B CA 1
ATOM 1856 C C . ALA B 1 14 ? 15.438 -28.125 -8.055 1 50.34 14 ALA B C 1
ATOM 1858 O O . ALA B 1 14 ? 16.234 -28.109 -9 1 50.34 14 ALA B O 1
ATOM 1859 N N . ASP B 1 15 ? 15.094 -29.109 -7.473 1 49.66 15 ASP B N 1
ATOM 1860 C CA . ASP B 1 15 ? 15.656 -30.391 -7.887 1 49.66 15 ASP B CA 1
ATOM 1861 C C . ASP B 1 15 ? 15.141 -30.797 -9.266 1 49.66 15 ASP B C 1
ATOM 1863 O O . ASP B 1 15 ? 15.883 -31.375 -10.062 1 49.66 15 ASP B O 1
ATOM 1867 N N . LYS B 1 16 ? 13.93 -30.375 -9.406 1 51.44 16 LYS B N 1
ATOM 1868 C CA . LYS B 1 16 ? 13.352 -30.672 -10.719 1 51.44 16 LYS B CA 1
ATOM 1869 C C . LYS B 1 16 ? 14.023 -29.844 -11.812 1 51.44 16 LYS B C 1
ATOM 1871 O O . LYS B 1 16 ? 14.266 -30.344 -12.914 1 51.44 16 LYS B O 1
ATOM 1876 N N . ALA B 1 17 ? 14.383 -28.656 -11.5 1 54.78 17 ALA B N 1
ATOM 1877 C CA . ALA B 1 17 ? 15.047 -27.766 -12.453 1 54.78 17 ALA B CA 1
ATOM 1878 C C . ALA B 1 17 ? 16.422 -28.297 -12.844 1 54.78 17 ALA B C 1
ATOM 1880 O O . ALA B 1 17 ? 16.875 -28.094 -13.969 1 54.78 17 ALA B O 1
ATOM 1881 N N . LYS B 1 18 ? 16.984 -29 -11.938 1 55.72 18 LYS B N 1
ATOM 1882 C CA . LYS B 1 18 ? 18.312 -29.562 -12.211 1 55.72 18 LYS B CA 1
ATOM 1883 C C . LYS B 1 18 ? 18.219 -30.797 -13.102 1 55.72 18 LYS B C 1
ATOM 1885 O O . LYS B 1 18 ? 19.156 -31.125 -13.828 1 55.72 18 LYS B O 1
ATOM 1890 N N . LEU B 1 19 ? 17.156 -31.359 -13.016 1 54.34 19 LEU B N 1
ATOM 1891 C CA . LEU B 1 19 ? 17.031 -32.625 -13.734 1 54.34 19 LEU B CA 1
ATOM 1892 C C . LEU B 1 19 ? 16.656 -32.375 -15.188 1 54.34 19 LEU B C 1
ATOM 1894 O O . LEU B 1 19 ? 16.969 -33.188 -16.062 1 54.34 19 LEU B O 1
ATOM 1898 N N . MET B 1 20 ? 16.109 -31.172 -15.383 1 59.28 20 MET B N 1
ATOM 1899 C CA . MET B 1 20 ? 15.586 -30.938 -16.719 1 59.28 20 MET B CA 1
ATOM 1900 C C . MET B 1 20 ? 16.719 -30.906 -17.75 1 59.28 20 MET B C 1
ATOM 1902 O O . MET B 1 20 ? 16.609 -31.5 -18.812 1 59.28 20 MET B O 1
ATOM 1906 N N . PRO B 1 21 ? 17.734 -30.188 -17.438 1 58.09 21 PRO B N 1
ATOM 1907 C CA . PRO B 1 21 ? 18.828 -30.25 -18.406 1 58.09 21 PRO B CA 1
ATOM 1908 C C . PRO B 1 21 ? 19.328 -31.688 -18.641 1 58.09 21 PRO B C 1
ATOM 1910 O O . PRO B 1 21 ? 19.688 -32.031 -19.766 1 58.09 21 PRO B O 1
ATOM 1913 N N . GLN B 1 22 ? 19.266 -32.438 -17.656 1 56.53 22 GLN B N 1
ATOM 1914 C CA . GLN B 1 22 ? 19.688 -33.844 -17.797 1 56.53 22 GLN B CA 1
ATOM 1915 C C . GLN B 1 22 ? 18.719 -34.625 -18.672 1 56.53 22 GLN B C 1
ATOM 1917 O O . GLN B 1 22 ? 19.125 -35.438 -19.484 1 56.53 22 GLN B O 1
ATOM 1922 N N . CYS B 1 23 ? 17.484 -34.25 -18.406 1 56.94 23 CYS B N 1
ATOM 1923 C CA . CYS B 1 23 ? 16.484 -34.938 -19.219 1 56.94 23 CYS B CA 1
ATOM 1924 C C . CYS B 1 23 ? 16.594 -34.5 -20.688 1 56.94 23 CYS B C 1
ATOM 1926 O O . CYS B 1 23 ? 16.453 -35.344 -21.578 1 56.94 23 CYS B O 1
ATOM 1928 N N . ARG B 1 24 ? 16.875 -33.281 -20.859 1 59.22 24 ARG B N 1
ATOM 1929 C CA . ARG B 1 24 ? 17.062 -32.812 -22.219 1 59.22 24 ARG B CA 1
ATOM 1930 C C . ARG B 1 24 ? 18.297 -33.438 -22.859 1 59.22 24 ARG B C 1
ATOM 1932 O O . ARG B 1 24 ? 18.281 -33.781 -24.062 1 59.22 24 ARG B O 1
ATOM 1939 N N . ALA B 1 25 ? 19.234 -33.562 -22.047 1 59.69 25 ALA B N 1
ATOM 1940 C CA . ALA B 1 25 ? 20.453 -34.188 -22.562 1 59.69 25 ALA B CA 1
ATOM 1941 C C . ALA B 1 25 ? 20.203 -35.656 -22.938 1 59.69 25 ALA B C 1
ATOM 1943 O O . ALA B 1 25 ? 20.734 -36.125 -23.938 1 59.69 25 ALA B O 1
ATOM 1944 N N . ILE B 1 26 ? 19.422 -36.25 -22.141 1 57.09 26 ILE B N 1
ATOM 1945 C CA . ILE B 1 26 ? 19.109 -37.656 -22.406 1 57.09 26 ILE B CA 1
ATOM 1946 C C . ILE B 1 26 ? 18.234 -37.75 -23.656 1 57.09 26 ILE B C 1
ATOM 1948 O O . ILE B 1 26 ? 18.422 -38.625 -24.484 1 57.09 26 ILE B O 1
ATOM 1952 N N . ALA B 1 27 ? 17.297 -36.75 -23.703 1 58.09 27 ALA B N 1
ATOM 1953 C CA . ALA B 1 27 ? 16.406 -36.75 -24.875 1 58.09 27 ALA B CA 1
ATOM 1954 C C . ALA B 1 27 ? 17.188 -36.469 -26.156 1 58.09 27 ALA B C 1
ATOM 1956 O O . ALA B 1 27 ? 16.844 -37 -27.219 1 58.09 27 ALA B O 1
ATOM 1957 N N . ALA B 1 28 ? 18.141 -35.656 -25.969 1 59.72 28 ALA B N 1
ATOM 1958 C CA . ALA B 1 28 ? 18.969 -35.312 -27.109 1 59.72 28 ALA B CA 1
ATOM 1959 C C . ALA B 1 28 ? 19.766 -36.5 -27.594 1 59.72 28 ALA B C 1
ATOM 1961 O O . ALA B 1 28 ? 20.172 -36.562 -28.766 1 59.72 28 ALA B O 1
ATOM 1962 N N . GLN B 1 29 ? 20.016 -37.375 -26.672 1 56.28 29 GLN B N 1
ATOM 1963 C CA . GLN B 1 29 ? 20.797 -38.531 -27.047 1 56.28 29 GLN B CA 1
ATOM 1964 C C . GLN B 1 29 ? 19.969 -39.531 -27.859 1 56.28 29 GLN B C 1
ATOM 1966 O O . GLN B 1 29 ? 20.516 -40.375 -28.547 1 56.28 29 GLN B O 1
ATOM 1971 N N . TYR B 1 30 ? 18.734 -39.375 -27.641 1 47.47 30 TYR B N 1
ATOM 1972 C CA . TYR B 1 30 ? 17.906 -40.281 -28.438 1 47.47 30 TYR B CA 1
ATOM 1973 C C . TYR B 1 30 ? 17.047 -39.531 -29.422 1 47.47 30 TYR B C 1
ATOM 1975 O O . TYR B 1 30 ? 15.844 -39.312 -29.203 1 47.47 30 TYR B O 1
ATOM 1983 N N . PRO B 1 31 ? 17.688 -38.938 -30.469 1 53.31 31 PRO B N 1
ATOM 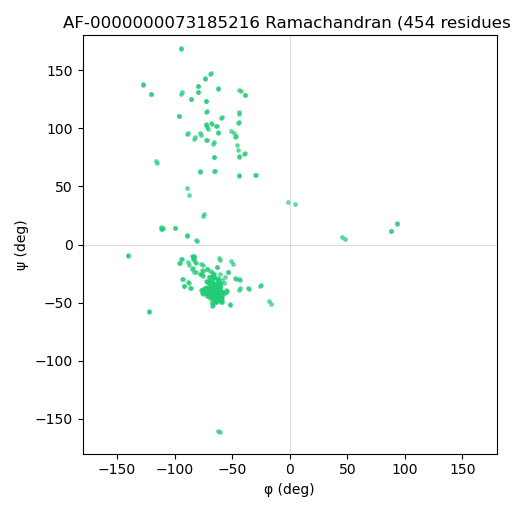1984 C CA . PRO B 1 31 ? 16.984 -38.156 -31.469 1 53.31 31 PRO B CA 1
ATOM 1985 C C . PRO B 1 31 ? 15.859 -38.906 -32.156 1 53.31 31 PRO B C 1
ATOM 1987 O O . PRO B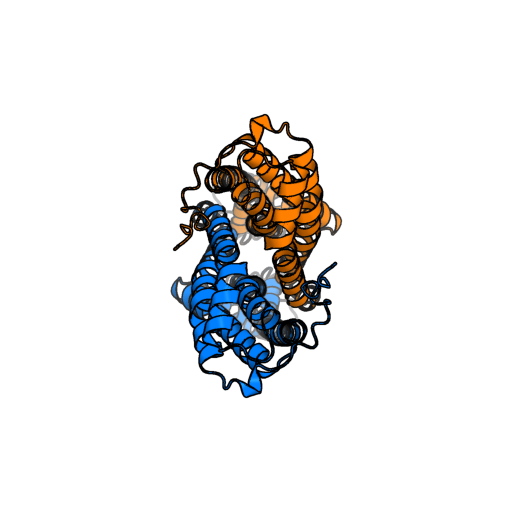 1 31 ? 14.938 -38.312 -32.719 1 53.31 31 PRO B O 1
ATOM 1990 N N . GLU B 1 32 ? 16.047 -40.094 -32.188 1 52.47 32 GLU B N 1
ATOM 1991 C CA . GLU B 1 32 ? 15.102 -40.906 -32.938 1 52.47 32 GLU B CA 1
ATOM 1992 C C . GLU B 1 32 ? 13.711 -40.844 -32.312 1 52.47 32 GLU B C 1
ATOM 1994 O O . GLU B 1 32 ? 12.703 -41 -33 1 52.47 32 GLU B O 1
ATOM 1999 N N . TYR B 1 33 ? 13.734 -40.844 -31.016 1 45.66 33 TYR B N 1
ATOM 2000 C CA . TYR B 1 33 ? 12.438 -40.812 -30.359 1 45.66 33 TYR B CA 1
ATOM 2001 C C . TYR B 1 33 ? 11.977 -39.375 -30.141 1 45.66 33 TYR B C 1
ATOM 2003 O O . TYR B 1 33 ? 10.844 -39.125 -29.734 1 45.66 33 TYR B O 1
ATOM 2011 N N . ASP B 1 34 ? 12.016 -38.5 -31.141 1 43.78 34 ASP B N 1
ATOM 2012 C CA . ASP B 1 34 ? 11.586 -37.094 -31.094 1 43.78 34 ASP B CA 1
ATOM 2013 C C . ASP B 1 34 ? 11.031 -36.75 -29.703 1 43.78 34 ASP B C 1
ATOM 2015 O O . ASP B 1 34 ? 9.82 -36.594 -29.547 1 43.78 34 ASP B O 1
ATOM 2019 N N . MET B 1 35 ? 11.578 -37.281 -28.703 1 42.69 35 MET B N 1
ATOM 2020 C CA . MET B 1 35 ? 11.125 -37.062 -27.328 1 42.69 35 MET B CA 1
ATOM 2021 C C . MET B 1 35 ? 11.359 -35.625 -26.906 1 42.69 35 MET B C 1
ATOM 2023 O O . MET B 1 35 ? 12.453 -35.094 -27.094 1 42.69 35 MET B O 1
ATOM 2027 N N . VAL B 1 36 ? 10.445 -34.781 -27.188 1 42.47 36 VAL B N 1
ATOM 2028 C CA . VAL B 1 36 ? 10.516 -33.469 -26.578 1 42.47 36 VAL B CA 1
ATOM 2029 C C . VAL B 1 36 ? 10.18 -33.562 -25.094 1 42.47 36 VAL B C 1
ATOM 2031 O O . VAL B 1 36 ? 9.117 -34.062 -24.719 1 42.47 36 VAL B O 1
ATOM 2034 N N . PRO B 1 37 ? 11.203 -33.781 -24.25 1 42.19 37 PRO B N 1
ATOM 2035 C CA . PRO B 1 37 ? 10.844 -33.781 -22.828 1 42.19 37 PRO B CA 1
ATOM 2036 C C . PRO B 1 37 ? 9.812 -32.719 -22.5 1 42.19 37 PRO B C 1
ATOM 2038 O O . PRO B 1 37 ? 9.984 -31.547 -22.844 1 42.19 37 PRO B O 1
ATOM 2041 N N . PHE B 1 38 ? 8.578 -32.906 -22.766 1 39.06 38 PHE B N 1
ATOM 2042 C CA . PHE B 1 38 ? 7.484 -32 -22.406 1 39.06 38 PHE B CA 1
ATOM 2043 C C . PHE B 1 38 ? 7.125 -32.156 -20.938 1 39.06 38 PHE B C 1
ATOM 2045 O O . PHE B 1 38 ? 6.77 -33.25 -20.484 1 39.06 38 PHE B O 1
ATOM 2052 N N . ASP B 1 39 ? 7.922 -31.906 -20.062 1 37.12 39 ASP B N 1
ATOM 2053 C CA . ASP B 1 39 ? 7.48 -31.891 -18.672 1 37.12 39 ASP B CA 1
ATOM 2054 C C . ASP B 1 39 ? 6.449 -30.797 -18.422 1 37.12 39 ASP B C 1
ATOM 2056 O O . ASP B 1 39 ? 6.578 -29.688 -18.953 1 37.12 39 ASP B O 1
ATOM 2060 N N . THR B 1 40 ? 5.219 -31.219 -18.359 1 37.84 40 THR B N 1
ATOM 2061 C CA . THR B 1 40 ? 4.215 -30.234 -17.953 1 37.84 40 THR B CA 1
ATOM 2062 C C . THR B 1 40 ? 4.844 -29.141 -17.109 1 37.84 40 THR B C 1
ATOM 2064 O O . THR B 1 40 ? 4.355 -28.016 -17.078 1 37.84 40 THR B O 1
ATOM 2067 N N . ASP B 1 41 ? 5.82 -29.562 -16.312 1 36.81 41 ASP B N 1
ATOM 2068 C CA . ASP B 1 41 ? 6.555 -28.672 -15.43 1 36.81 41 ASP B CA 1
ATOM 2069 C C . ASP B 1 41 ? 7.684 -27.969 -16.188 1 36.81 41 ASP B C 1
ATOM 2071 O O . ASP B 1 41 ? 8.492 -27.25 -15.578 1 36.81 41 ASP B O 1
ATOM 2075 N N . SER B 1 42 ? 7.98 -28.359 -17.328 1 41.53 42 SER B N 1
ATOM 2076 C CA . SER B 1 42 ? 9.039 -27.719 -18.094 1 41.53 42 SER B CA 1
ATOM 2077 C C . SER B 1 42 ? 8.844 -26.203 -18.156 1 41.53 42 SER B C 1
ATOM 2079 O O . SER B 1 42 ? 9.812 -25.438 -18.062 1 41.53 42 SER B O 1
ATOM 2081 N N . GLN B 1 43 ? 7.57 -25.828 -18.578 1 41.31 43 GLN B N 1
ATOM 2082 C CA . GLN B 1 43 ? 7.285 -24.406 -18.531 1 41.31 43 GLN B CA 1
ATOM 2083 C C . GLN B 1 43 ? 7.535 -23.844 -17.125 1 41.31 43 GLN B C 1
ATOM 2085 O O . GLN B 1 43 ? 8.039 -22.719 -16.984 1 41.31 43 GLN B O 1
ATOM 2090 N N . LEU B 1 44 ? 7.133 -24.703 -16.109 1 43.44 44 LEU B N 1
ATOM 2091 C CA . LEU B 1 44 ? 7.422 -24.266 -14.75 1 43.44 44 LEU B CA 1
ATOM 2092 C C . LEU B 1 44 ? 8.922 -24.281 -14.484 1 43.44 44 LEU B C 1
ATOM 2094 O O . LEU B 1 44 ? 9.445 -23.391 -13.805 1 43.44 44 LEU B O 1
ATOM 2098 N N . ILE B 1 45 ? 9.625 -25.328 -15.055 1 45.06 45 ILE B N 1
ATOM 2099 C CA . ILE B 1 45 ? 11.062 -25.391 -14.852 1 45.06 45 ILE B CA 1
ATOM 2100 C C . ILE B 1 45 ? 11.742 -24.219 -15.547 1 45.06 45 ILE B C 1
ATOM 2102 O O . ILE B 1 45 ? 12.672 -23.609 -15 1 45.06 45 ILE B O 1
ATOM 2106 N N . ASP B 1 46 ? 11.453 -24 -16.875 1 46.28 46 ASP B N 1
ATOM 2107 C CA . ASP B 1 46 ? 12.008 -22.844 -17.547 1 46.28 46 ASP B CA 1
ATOM 2108 C C . ASP B 1 46 ? 11.633 -21.547 -16.812 1 46.28 46 ASP B C 1
ATOM 2110 O O . ASP B 1 46 ? 12.43 -20.609 -16.75 1 46.28 46 ASP B O 1
ATOM 2114 N N . VAL B 1 47 ? 10.328 -21.5 -16.359 1 47.03 47 VAL B N 1
ATOM 2115 C CA . VAL B 1 47 ? 9.906 -20.359 -15.57 1 47.03 47 VAL B CA 1
ATOM 2116 C C . VAL B 1 47 ? 10.734 -20.266 -14.289 1 47.03 47 VAL B C 1
ATOM 2118 O O . VAL B 1 47 ? 11.211 -19.203 -13.914 1 47.03 47 VAL B O 1
ATOM 2121 N N . ILE B 1 48 ? 11.102 -21.516 -13.789 1 50.44 48 ILE B N 1
ATOM 2122 C CA . ILE B 1 48 ? 11.867 -21.547 -12.555 1 50.44 48 ILE B CA 1
ATOM 2123 C C . ILE B 1 48 ? 13.312 -21.141 -12.828 1 50.44 48 ILE B C 1
ATOM 2125 O O . ILE B 1 48 ? 13.93 -20.422 -12.039 1 50.44 48 ILE B O 1
ATOM 2129 N N . LEU B 1 49 ? 13.875 -21.688 -13.977 1 49.75 49 LEU B N 1
ATOM 2130 C CA . LEU B 1 49 ? 15.273 -21.375 -14.258 1 49.75 49 LEU B CA 1
ATOM 2131 C C . LEU B 1 49 ? 15.414 -19.922 -14.688 1 49.75 49 LEU B C 1
ATOM 2133 O O . LEU B 1 49 ? 16.453 -19.297 -14.461 1 49.75 49 LEU B O 1
ATOM 2137 N N . SER B 1 50 ? 14.469 -19.406 -15.438 1 54.47 50 SER B N 1
ATOM 2138 C CA . SER B 1 50 ? 14.547 -18.031 -15.914 1 54.47 50 SER B CA 1
ATOM 2139 C C . SER B 1 50 ? 14.023 -17.047 -14.875 1 54.47 50 SER B C 1
ATOM 2141 O O . SER B 1 50 ? 14.344 -15.852 -14.914 1 54.47 50 SER B O 1
ATOM 2143 N N . VAL B 1 51 ? 13.391 -17.531 -13.82 1 59.16 51 VAL B N 1
ATOM 2144 C CA . VAL B 1 51 ? 12.719 -16.719 -12.812 1 59.16 51 VAL B CA 1
ATOM 2145 C C . VAL B 1 51 ? 13.75 -16 -11.953 1 59.16 51 VAL B C 1
ATOM 2147 O O . VAL B 1 51 ? 13.648 -14.797 -11.719 1 59.16 51 VAL B O 1
ATOM 2150 N N . PRO B 1 52 ? 14.945 -16.703 -11.773 1 61.47 52 PRO B N 1
ATOM 2151 C CA . PRO B 1 52 ? 15.852 -15.969 -10.898 1 61.47 52 PRO B CA 1
ATOM 2152 C C . PRO B 1 52 ? 16.5 -14.773 -11.594 1 61.47 52 PRO B C 1
ATOM 2154 O O . PRO B 1 52 ? 16.656 -13.711 -10.992 1 61.47 52 PRO B O 1
ATOM 2157 N N . SER B 1 53 ? 16.859 -14.953 -12.906 1 72.75 53 SER B N 1
ATOM 2158 C CA . SER B 1 53 ? 17.516 -13.836 -13.578 1 72.75 53 SER B CA 1
ATOM 2159 C C . SER B 1 53 ? 16.531 -12.688 -13.828 1 72.75 53 SER B C 1
ATOM 2161 O O . SER B 1 53 ? 16.859 -11.523 -13.602 1 72.75 53 SER B O 1
ATOM 2163 N N . THR B 1 54 ? 15.414 -13.078 -14.25 1 78.19 54 THR B N 1
ATOM 2164 C CA . THR B 1 54 ? 14.414 -12.055 -14.523 1 78.19 54 THR B CA 1
ATOM 2165 C C . THR B 1 54 ? 13.961 -11.375 -13.227 1 78.19 54 THR B C 1
ATOM 2167 O O . THR B 1 54 ? 13.711 -10.172 -13.211 1 78.19 54 THR B O 1
ATOM 2170 N N . THR B 1 55 ? 13.961 -12.156 -12.18 1 77.56 55 THR B N 1
ATOM 2171 C CA . THR B 1 55 ? 13.602 -11.617 -10.875 1 77.56 55 THR B CA 1
ATOM 2172 C C . THR B 1 55 ? 14.641 -10.617 -10.391 1 77.56 55 THR B C 1
ATOM 2174 O O . THR B 1 55 ? 14.297 -9.547 -9.875 1 77.56 55 THR B O 1
ATOM 2177 N N . PHE B 1 56 ? 15.906 -10.961 -10.648 1 80.94 56 PHE B N 1
ATOM 2178 C CA . PHE B 1 56 ? 16.984 -10.07 -10.242 1 80.94 56 PHE B CA 1
ATOM 2179 C C . PHE B 1 56 ? 16.906 -8.75 -11 1 80.94 56 PHE B C 1
ATOM 2181 O O . PHE B 1 56 ? 17.062 -7.676 -10.414 1 80.94 56 PHE B O 1
ATOM 2188 N N . TYR B 1 57 ? 16.625 -8.836 -12.219 1 83.81 57 TYR B N 1
ATOM 2189 C CA . TYR B 1 57 ? 16.516 -7.621 -13.023 1 83.81 57 TYR B CA 1
ATOM 2190 C C . TYR B 1 57 ? 15.32 -6.789 -12.586 1 83.81 57 TYR B C 1
ATOM 2192 O O . TYR B 1 57 ? 15.422 -5.566 -12.461 1 83.81 57 TYR B O 1
ATOM 2200 N N . THR B 1 58 ? 14.25 -7.445 -12.383 1 85.44 58 THR B N 1
ATOM 2201 C CA . THR B 1 58 ? 13.055 -6.727 -11.953 1 85.44 58 THR B CA 1
ATOM 2202 C C . THR B 1 58 ? 13.289 -6.047 -10.609 1 85.44 58 THR B C 1
ATOM 2204 O O . THR B 1 58 ? 12.867 -4.906 -10.398 1 85.44 58 THR B O 1
ATOM 2207 N N . MET B 1 59 ? 14 -6.727 -9.773 1 84.94 59 MET B N 1
ATOM 2208 C CA . MET B 1 59 ? 14.312 -6.145 -8.469 1 84.94 59 MET B CA 1
ATOM 2209 C C . MET B 1 59 ? 15.242 -4.945 -8.617 1 84.94 59 MET B C 1
ATOM 2211 O O . MET B 1 59 ? 15.055 -3.922 -7.965 1 84.94 59 MET B O 1
ATOM 2215 N N . ALA B 1 60 ? 16.203 -5.105 -9.445 1 87.38 60 ALA B N 1
ATOM 2216 C CA . ALA B 1 60 ? 17.141 -4.012 -9.688 1 87.38 60 ALA B CA 1
ATOM 2217 C C . ALA B 1 60 ? 16.422 -2.789 -10.25 1 87.38 60 ALA B C 1
ATOM 2219 O O . ALA B 1 60 ? 16.656 -1.664 -9.805 1 87.38 60 ALA B O 1
ATOM 2220 N N . TYR B 1 61 ? 15.539 -3.029 -11.188 1 89.44 61 TYR B N 1
ATOM 2221 C CA . TYR B 1 61 ? 14.75 -1.944 -11.758 1 89.44 61 TYR B CA 1
ATOM 2222 C C . TYR B 1 61 ? 13.898 -1.268 -10.695 1 89.44 61 TYR B C 1
ATOM 2224 O O . TYR B 1 61 ? 13.734 -0.045 -10.703 1 89.44 61 TYR B O 1
ATOM 2232 N N . THR B 1 62 ? 13.398 -2.074 -9.812 1 89.69 62 THR B N 1
ATOM 2233 C CA . THR B 1 62 ? 12.555 -1.527 -8.758 1 89.69 62 THR B CA 1
ATOM 2234 C C . THR B 1 62 ? 13.367 -0.656 -7.805 1 89.69 62 THR B C 1
ATOM 2236 O O . THR B 1 62 ? 12.922 0.423 -7.406 1 89.69 62 THR B O 1
ATOM 2239 N N . VAL B 1 63 ? 14.562 -1.05 -7.5 1 88.25 63 VAL B N 1
ATOM 2240 C CA . VAL B 1 63 ? 15.43 -0.283 -6.617 1 88.25 63 VAL B CA 1
ATOM 2241 C C . VAL B 1 63 ? 15.789 1.051 -7.27 1 88.25 63 VAL B C 1
ATOM 2243 O O . VAL B 1 63 ? 15.758 2.096 -6.617 1 88.25 63 VAL B O 1
ATOM 2246 N N . VAL B 1 64 ? 16.109 0.997 -8.508 1 92.69 64 VAL B N 1
ATOM 2247 C CA . VAL B 1 64 ? 16.438 2.211 -9.25 1 92.69 64 VAL B CA 1
ATOM 2248 C C . VAL B 1 64 ? 15.234 3.141 -9.281 1 92.69 64 VAL B C 1
ATOM 2250 O O . VAL B 1 64 ? 15.367 4.352 -9.086 1 92.69 64 VAL B O 1
ATOM 2253 N N . ALA B 1 65 ? 14.102 2.576 -9.539 1 93.81 65 ALA B N 1
ATOM 2254 C CA . ALA B 1 65 ? 12.875 3.357 -9.562 1 93.81 65 ALA B CA 1
ATOM 2255 C C . ALA B 1 65 ? 12.633 4.047 -8.219 1 93.81 65 ALA B C 1
ATOM 2257 O O . ALA B 1 65 ? 12.211 5.203 -8.18 1 93.81 65 ALA B O 1
ATOM 2258 N N . ILE B 1 66 ? 12.898 3.348 -7.125 1 93.19 66 ILE B N 1
ATOM 2259 C CA . ILE B 1 66 ? 12.75 3.922 -5.793 1 93.19 66 ILE B CA 1
ATOM 2260 C C . ILE B 1 66 ? 13.656 5.148 -5.66 1 93.19 66 ILE B C 1
ATOM 2262 O O . ILE B 1 66 ? 13.219 6.199 -5.188 1 93.19 66 ILE B O 1
ATOM 2266 N N . GLY B 1 67 ? 14.891 5 -6.059 1 92.94 67 GLY B N 1
ATOM 2267 C CA . GLY B 1 67 ? 15.82 6.113 -6 1 92.94 67 GLY B CA 1
ATOM 2268 C C . GLY B 1 67 ? 15.375 7.312 -6.812 1 92.94 67 GLY B C 1
ATOM 2269 O O . GLY B 1 67 ? 15.453 8.453 -6.344 1 92.94 67 GLY B O 1
ATOM 2270 N N . ILE B 1 68 ? 14.883 7.09 -7.961 1 93.06 68 ILE B N 1
ATOM 2271 C CA . ILE B 1 68 ? 14.414 8.148 -8.852 1 93.06 68 ILE B CA 1
ATOM 2272 C C . ILE B 1 68 ? 13.211 8.852 -8.227 1 93.06 68 ILE B C 1
ATOM 2274 O O . ILE B 1 68 ? 13.125 10.078 -8.242 1 93.06 68 ILE B O 1
ATOM 2278 N N . VAL B 1 69 ? 12.32 8.062 -7.695 1 90.5 69 VAL B N 1
ATOM 2279 C CA . VAL B 1 69 ? 11.117 8.609 -7.082 1 90.5 69 VAL B CA 1
ATOM 2280 C C . VAL B 1 69 ? 11.508 9.523 -5.922 1 90.5 69 VAL B C 1
ATOM 2282 O O . VAL B 1 69 ? 10.984 10.641 -5.797 1 90.5 69 VAL B O 1
ATOM 2285 N N . PHE B 1 70 ? 12.391 9.102 -5.121 1 90.06 70 PHE B N 1
ATOM 2286 C CA . PHE B 1 70 ? 12.789 9.922 -3.988 1 90.06 70 PHE B CA 1
ATOM 2287 C C . PHE B 1 70 ? 13.555 11.156 -4.457 1 90.06 70 PHE B C 1
ATOM 2289 O O . PHE B 1 70 ? 13.461 12.227 -3.85 1 90.06 70 PHE B O 1
ATOM 2296 N N . PHE B 1 71 ? 14.234 11.008 -5.477 1 89.5 71 PHE B N 1
ATOM 2297 C CA . PHE B 1 71 ? 14.961 12.156 -6.012 1 89.5 71 PHE B CA 1
ATOM 2298 C C . PHE B 1 71 ? 13.984 13.195 -6.547 1 89.5 71 PHE B C 1
ATOM 2300 O O . PHE B 1 71 ? 14.195 14.398 -6.359 1 89.5 71 PHE B O 1
ATOM 2307 N N . ILE B 1 72 ? 12.969 12.758 -7.125 1 86.62 72 ILE B N 1
ATOM 2308 C CA . ILE B 1 72 ? 11.969 13.656 -7.691 1 86.62 72 ILE B CA 1
ATOM 2309 C C . ILE B 1 72 ? 11.211 14.359 -6.57 1 86.62 72 ILE B C 1
ATOM 2311 O O . ILE B 1 72 ? 10.992 15.57 -6.625 1 86.62 72 ILE B O 1
ATOM 2315 N N . PHE B 1 73 ? 10.93 13.648 -5.508 1 83.88 73 PHE B N 1
ATOM 2316 C CA . PHE B 1 73 ? 10.094 14.203 -4.453 1 83.88 73 PHE B CA 1
ATOM 2317 C C . PHE B 1 73 ? 10.93 14.992 -3.457 1 83.88 73 PHE B C 1
ATOM 2319 O O . PHE B 1 73 ? 10.438 15.953 -2.848 1 83.88 73 PHE B O 1
ATOM 2326 N N . SER B 1 74 ? 12.125 14.633 -3.082 1 79.25 74 SER B N 1
ATOM 2327 C CA . SER B 1 74 ? 12.938 15.289 -2.061 1 79.25 74 SER B CA 1
ATOM 2328 C C . SER B 1 74 ? 13.773 16.406 -2.654 1 79.25 74 SER B C 1
ATOM 2330 O O . SER B 1 74 ? 14.133 17.359 -1.953 1 79.25 74 SER B O 1
ATOM 2332 N N . THR B 1 75 ? 14.008 16.594 -3.852 1 76.75 75 THR B N 1
ATOM 2333 C CA . THR B 1 75 ? 14.805 17.578 -4.566 1 76.75 75 THR B CA 1
ATOM 2334 C C . THR B 1 75 ? 16.172 17.766 -3.908 1 76.75 75 THR B C 1
ATOM 2336 O O . THR B 1 75 ? 16.812 18.797 -4.059 1 76.75 75 THR B O 1
ATOM 2339 N N . ASN B 1 76 ? 16.547 17.016 -2.932 1 83.25 76 ASN B N 1
ATOM 2340 C CA . ASN B 1 76 ? 17.859 16.969 -2.293 1 83.25 76 ASN B CA 1
ATOM 2341 C C . ASN B 1 76 ? 18.484 15.578 -2.389 1 83.25 76 ASN B C 1
ATOM 2343 O O . ASN B 1 76 ? 17.859 14.586 -2.016 1 83.25 76 ASN B O 1
ATOM 2347 N N . PHE B 1 77 ? 19.656 15.594 -2.832 1 86.25 77 PHE B N 1
ATOM 2348 C CA . PHE B 1 77 ? 20.344 14.336 -3.127 1 86.25 77 PHE B CA 1
ATOM 2349 C C . PHE B 1 77 ? 20.594 13.547 -1.849 1 86.25 77 PHE B C 1
ATOM 2351 O O . PHE B 1 77 ? 20.422 12.328 -1.815 1 86.25 77 PHE B O 1
ATOM 2358 N N . MET B 1 78 ? 20.984 14.227 -0.819 1 86.56 78 MET B N 1
ATOM 2359 C CA . MET B 1 78 ? 21.328 13.539 0.417 1 86.56 78 MET B CA 1
ATOM 2360 C C . MET B 1 78 ? 20.094 12.953 1.085 1 86.56 78 MET B C 1
ATOM 2362 O O . MET B 1 78 ? 20.109 11.812 1.562 1 86.56 78 MET B O 1
ATOM 2366 N N . THR B 1 79 ? 19.078 13.719 1.123 1 87.12 79 THR B N 1
ATOM 2367 C CA . THR B 1 79 ? 17.859 13.227 1.729 1 87.12 79 THR B CA 1
ATOM 2368 C C . THR B 1 79 ? 17.266 12.086 0.907 1 87.12 79 THR B C 1
ATOM 2370 O O . THR B 1 79 ? 16.688 11.141 1.463 1 87.12 79 THR B O 1
ATOM 2373 N N . SER B 1 80 ? 17.422 12.148 -0.398 1 90.88 80 SER B N 1
ATOM 2374 C CA . SER B 1 80 ? 16.953 11.078 -1.271 1 90.88 80 SER B CA 1
ATOM 2375 C C . SER B 1 80 ? 17.719 9.781 -1.022 1 90.88 80 SER B C 1
ATOM 2377 O O . SER B 1 80 ? 17.125 8.695 -1.028 1 90.88 80 SER B O 1
ATOM 2379 N N . LEU B 1 81 ? 18.953 9.914 -0.806 1 91.75 81 LEU B N 1
ATOM 2380 C CA . LEU B 1 81 ? 19.781 8.742 -0.553 1 91.75 81 LEU B CA 1
ATOM 2381 C C . LEU B 1 81 ? 19.391 8.07 0.76 1 91.75 81 LEU B C 1
ATOM 2383 O O . LEU B 1 81 ? 19.281 6.844 0.825 1 91.75 81 LEU B O 1
ATOM 2387 N N . VAL B 1 82 ? 19.203 8.844 1.752 1 91.19 82 VAL B N 1
ATOM 2388 C CA . VAL B 1 82 ? 18.812 8.32 3.059 1 91.19 82 VAL B CA 1
ATOM 2389 C C . VAL B 1 82 ? 17.469 7.598 2.947 1 91.19 82 VAL B C 1
ATOM 2391 O O . VAL B 1 82 ? 17.297 6.5 3.49 1 91.19 82 VAL B O 1
ATOM 2394 N N . ALA B 1 83 ? 16.594 8.219 2.215 1 92.44 83 ALA B N 1
ATOM 2395 C CA . ALA B 1 83 ? 15.266 7.625 2.033 1 92.44 83 ALA B CA 1
ATOM 2396 C C . ALA B 1 83 ? 15.359 6.324 1.242 1 92.44 83 ALA B C 1
ATOM 2398 O O . ALA B 1 83 ? 14.703 5.336 1.585 1 92.44 83 ALA B O 1
ATOM 2399 N N . THR B 1 84 ? 16.172 6.285 0.237 1 93.81 84 THR B N 1
ATOM 2400 C CA . THR B 1 84 ? 16.344 5.09 -0.586 1 93.81 84 THR B CA 1
ATOM 2401 C C . THR B 1 84 ? 16.953 3.955 0.228 1 93.81 84 THR B C 1
ATOM 2403 O O . THR B 1 84 ? 16.5 2.814 0.156 1 93.81 84 THR B O 1
ATOM 2406 N N . LEU B 1 85 ? 17.891 4.281 1.028 1 94.19 85 LEU B N 1
ATOM 2407 C CA . LEU B 1 85 ? 18.531 3.277 1.864 1 94.19 85 LEU B CA 1
ATOM 2408 C C . LEU B 1 85 ? 17.562 2.725 2.902 1 94.19 85 LEU B C 1
ATOM 2410 O O . LEU B 1 85 ? 17.625 1.537 3.234 1 94.19 85 LEU B O 1
ATOM 2414 N N . SER B 1 86 ? 16.781 3.572 3.379 1 94.25 86 SER B N 1
ATOM 2415 C CA . SER B 1 86 ? 15.773 3.133 4.344 1 94.25 86 SER B CA 1
ATOM 2416 C C . SER B 1 86 ? 14.812 2.129 3.719 1 94.25 86 SER B C 1
ATOM 2418 O O . SER B 1 86 ? 14.492 1.104 4.328 1 94.25 86 SER B O 1
ATOM 2420 N N . VAL B 1 87 ? 14.359 2.373 2.494 1 93.69 87 VAL B N 1
ATOM 2421 C CA . VAL B 1 87 ? 13.43 1.481 1.81 1 93.69 87 VAL B CA 1
ATOM 2422 C C . VAL B 1 87 ? 14.125 0.158 1.494 1 93.69 87 VAL B C 1
ATOM 2424 O O . VAL B 1 87 ? 13.523 -0.912 1.635 1 93.69 87 VAL B O 1
ATOM 2427 N N . LEU B 1 88 ? 15.391 0.26 1.103 1 93.94 88 LEU B N 1
ATOM 2428 C CA . LEU B 1 88 ? 16.156 -0.956 0.859 1 93.94 88 LEU B CA 1
ATOM 2429 C C . LEU B 1 88 ? 16.266 -1.79 2.131 1 93.94 88 LEU B C 1
ATOM 2431 O O . LEU B 1 88 ? 16.188 -3.02 2.08 1 93.94 88 LEU B O 1
ATOM 2435 N N . SER B 1 89 ? 16.5 -1.099 3.191 1 94.5 89 SER B N 1
ATOM 2436 C CA . SER B 1 89 ? 16.562 -1.787 4.477 1 94.5 89 SER B CA 1
ATOM 2437 C C . SER B 1 89 ? 15.234 -2.469 4.801 1 94.5 89 SER B C 1
ATOM 2439 O O . SER B 1 89 ? 15.219 -3.586 5.32 1 94.5 89 SER B O 1
ATOM 2441 N N . ILE B 1 90 ? 14.102 -1.827 4.535 1 94.12 90 ILE B N 1
ATOM 2442 C CA . ILE B 1 90 ? 12.781 -2.41 4.754 1 94.12 90 ILE B CA 1
ATOM 2443 C C . ILE B 1 90 ? 12.641 -3.684 3.924 1 94.12 90 ILE B C 1
ATOM 2445 O O . ILE B 1 90 ? 12.195 -4.715 4.43 1 94.12 90 ILE B O 1
ATOM 2449 N N . CYS B 1 91 ? 13.047 -3.66 2.641 1 91.25 91 CYS B N 1
ATOM 2450 C CA . CYS B 1 91 ? 12.938 -4.801 1.74 1 91.25 91 CYS B CA 1
ATOM 2451 C C . CYS B 1 91 ? 13.781 -5.969 2.238 1 91.25 91 CYS B C 1
ATOM 2453 O O . CYS B 1 91 ? 13.336 -7.117 2.211 1 91.25 91 CYS B O 1
ATOM 2455 N N . THR B 1 92 ? 14.953 -5.633 2.688 1 91.31 92 THR B N 1
ATOM 2456 C CA . THR B 1 92 ? 15.828 -6.676 3.209 1 91.31 92 THR B CA 1
ATOM 2457 C C . THR B 1 92 ? 15.234 -7.301 4.469 1 91.31 92 THR B C 1
ATOM 2459 O O . THR B 1 92 ? 15.336 -8.508 4.672 1 91.31 92 THR B O 1
ATOM 2462 N N . GLY B 1 93 ? 14.711 -6.469 5.312 1 92.94 93 GLY B N 1
ATOM 2463 C CA . GLY B 1 93 ? 14.047 -6.984 6.5 1 92.94 93 GLY B CA 1
ATOM 2464 C C . GLY B 1 93 ? 12.891 -7.91 6.18 1 92.94 93 GLY B C 1
ATOM 2465 O O . GLY B 1 93 ? 12.734 -8.961 6.809 1 92.94 93 GLY B O 1
ATOM 2466 N N . VAL B 1 94 ? 12.07 -7.535 5.207 1 91 94 VAL B N 1
ATOM 2467 C CA . VAL B 1 94 ? 10.922 -8.352 4.816 1 91 94 VAL B CA 1
ATOM 2468 C C . VAL B 1 94 ? 11.414 -9.672 4.211 1 91 94 VAL B C 1
ATOM 2470 O O . VAL B 1 94 ? 10.914 -10.742 4.566 1 91 94 VAL B O 1
ATOM 2473 N N . LEU B 1 95 ? 12.406 -9.57 3.324 1 87.94 95 LEU B N 1
ATOM 2474 C CA . LEU B 1 95 ? 12.969 -10.773 2.711 1 87.94 95 LEU B CA 1
ATOM 2475 C C . LEU B 1 95 ? 13.562 -11.695 3.77 1 87.94 95 LEU B C 1
ATOM 2477 O O . LEU B 1 95 ? 13.383 -12.914 3.709 1 87.94 95 LEU B O 1
ATOM 2481 N N . GLY B 1 96 ? 14.32 -11.133 4.656 1 89.62 96 GLY B N 1
ATOM 2482 C CA . GLY B 1 96 ? 14.922 -11.914 5.719 1 89.62 96 GLY B CA 1
ATOM 2483 C C . GLY B 1 96 ? 13.906 -12.633 6.59 1 89.62 96 GLY B C 1
ATOM 2484 O O . GLY B 1 96 ? 14.07 -13.812 6.906 1 89.62 96 GLY B O 1
ATOM 2485 N N . MET B 1 97 ? 12.867 -11.914 6.957 1 91.62 97 MET B N 1
ATOM 2486 C CA . MET B 1 97 ? 11.836 -12.5 7.809 1 91.62 97 MET B CA 1
ATOM 2487 C C . MET B 1 97 ? 11.047 -13.562 7.055 1 91.62 97 MET B C 1
ATOM 2489 O O . MET B 1 97 ? 10.664 -14.586 7.625 1 91.62 97 MET B O 1
ATOM 2493 N N . MET B 1 98 ? 10.781 -13.336 5.852 1 86.38 98 MET B N 1
ATOM 2494 C CA . MET B 1 98 ? 10.078 -14.328 5.043 1 86.38 98 MET B CA 1
ATOM 2495 C C . MET B 1 98 ? 10.898 -15.602 4.906 1 86.38 98 MET B C 1
ATOM 2497 O O . MET B 1 98 ? 10.352 -16.703 4.965 1 86.38 98 MET B O 1
ATOM 2501 N N . HIS B 1 99 ? 12.164 -15.461 4.656 1 83.25 99 HIS B N 1
ATOM 2502 C CA . HIS B 1 99 ? 13.047 -16.625 4.602 1 83.25 99 HIS B CA 1
ATOM 2503 C C . HIS B 1 99 ? 13.031 -17.391 5.918 1 83.25 99 HIS B C 1
ATOM 2505 O O . HIS B 1 99 ? 12.992 -18.625 5.926 1 83.25 99 HIS B O 1
ATOM 2511 N N . TYR B 1 100 ? 13.023 -16.625 6.934 1 87.81 100 TYR B N 1
ATOM 2512 C CA . TYR B 1 100 ? 13.008 -17.234 8.266 1 87.81 100 TYR B CA 1
ATOM 2513 C C . TYR B 1 100 ? 11.734 -18.031 8.492 1 87.81 100 TYR B C 1
ATOM 2515 O O . TYR B 1 100 ? 11.758 -19.078 9.141 1 87.81 100 TYR B O 1
ATOM 2523 N N . TRP B 1 101 ? 10.633 -17.578 7.934 1 86.88 101 TRP B N 1
ATOM 2524 C CA . TRP B 1 101 ? 9.352 -18.266 8.078 1 86.88 101 TRP B CA 1
ATOM 2525 C C . TRP B 1 101 ? 9.242 -19.422 7.086 1 86.88 101 TRP B C 1
ATOM 2527 O O . TRP B 1 101 ? 8.203 -20.078 7.004 1 86.88 101 TRP B O 1
ATOM 2537 N N . GLY B 1 102 ? 10.305 -19.641 6.371 1 77.06 102 GLY B N 1
ATOM 2538 C CA . GLY B 1 102 ? 10.375 -20.828 5.527 1 77.06 102 GLY B CA 1
ATOM 2539 C C . GLY B 1 102 ? 9.789 -20.609 4.145 1 77.06 102 GLY B C 1
ATOM 2540 O O . GLY B 1 102 ? 9.422 -21.562 3.459 1 77.06 102 GLY B O 1
ATOM 2541 N N . CYS B 1 103 ? 9.555 -19.422 3.85 1 70.31 103 CYS B N 1
ATOM 2542 C CA . CYS B 1 103 ? 9.086 -19.156 2.492 1 70.31 103 CYS B CA 1
ATOM 2543 C C . CYS B 1 103 ? 10.219 -19.328 1.485 1 70.31 103 CYS B C 1
ATOM 2545 O O . CYS B 1 103 ? 11.336 -18.859 1.722 1 70.31 103 CYS B O 1
ATOM 2547 N N . CYS B 1 104 ? 10.008 -20.172 0.541 1 62.25 104 CYS B N 1
ATOM 2548 C CA . CYS B 1 104 ? 11.008 -20.375 -0.499 1 62.25 104 CYS B CA 1
ATOM 2549 C C . CYS B 1 104 ? 11.047 -19.188 -1.46 1 62.25 104 CYS B C 1
ATOM 2551 O O . CYS B 1 104 ? 10.047 -18.484 -1.625 1 62.25 104 CYS B O 1
ATOM 2553 N N . LEU B 1 105 ? 12.195 -18.891 -1.875 1 63.88 105 LEU B N 1
ATOM 2554 C CA . LEU B 1 105 ? 12.359 -17.828 -2.855 1 63.88 105 LEU B CA 1
ATOM 2555 C C . LEU B 1 105 ? 11.727 -18.203 -4.188 1 63.88 105 LEU B C 1
ATOM 2557 O O . LEU B 1 105 ? 12.43 -18.484 -5.16 1 63.88 105 LEU B O 1
ATOM 2561 N N . ASP B 1 106 ? 10.469 -18.375 -4.16 1 70.88 106 ASP B N 1
ATOM 2562 C CA . ASP B 1 106 ? 9.672 -18.656 -5.352 1 70.88 106 ASP B CA 1
ATOM 2563 C C . ASP B 1 106 ? 9.086 -17.375 -5.926 1 70.88 106 ASP B C 1
ATOM 2565 O O . ASP B 1 106 ? 9.281 -16.281 -5.371 1 70.88 106 ASP B O 1
ATOM 2569 N N . PRO B 1 107 ? 8.57 -17.484 -7.07 1 71.5 107 PRO B N 1
ATOM 2570 C CA . PRO B 1 107 ? 8.039 -16.281 -7.727 1 71.5 107 PRO B CA 1
ATOM 2571 C C . PRO B 1 107 ? 7.043 -15.523 -6.855 1 71.5 107 PRO B C 1
ATOM 2573 O O . PRO B 1 107 ? 6.961 -14.297 -6.93 1 71.5 107 PRO B O 1
ATOM 2576 N N . LEU B 1 108 ? 6.418 -16.219 -5.906 1 74.12 108 LEU B N 1
ATOM 2577 C CA . LEU B 1 108 ? 5.453 -15.578 -5.02 1 74.12 108 LEU B CA 1
ATOM 2578 C C . LEU B 1 108 ? 6.16 -14.727 -3.971 1 74.12 108 LEU B C 1
ATOM 2580 O O . LEU B 1 108 ? 5.723 -13.609 -3.676 1 74.12 108 LEU B O 1
ATOM 2584 N N . THR B 1 109 ? 7.207 -15.195 -3.473 1 78.12 109 THR B N 1
ATOM 2585 C CA . THR B 1 109 ? 7.973 -14.445 -2.482 1 78.12 109 THR B CA 1
ATOM 2586 C C . THR B 1 109 ? 8.648 -13.234 -3.121 1 78.12 109 THR B C 1
ATOM 2588 O O . THR B 1 109 ? 8.727 -12.172 -2.51 1 78.12 109 THR B O 1
ATOM 2591 N N . MET B 1 110 ? 8.984 -13.438 -4.344 1 82.12 110 MET B N 1
ATOM 2592 C CA . MET B 1 110 ? 9.641 -12.32 -5.027 1 82.12 110 MET B CA 1
ATOM 2593 C C . MET B 1 110 ? 8.633 -11.219 -5.352 1 82.12 110 MET B C 1
ATOM 2595 O O . MET B 1 110 ? 8.961 -10.031 -5.277 1 82.12 110 MET B O 1
ATOM 2599 N N . VAL B 1 111 ? 7.504 -11.625 -5.707 1 81.88 111 VAL B N 1
ATOM 2600 C CA . VAL B 1 111 ? 6.449 -10.641 -5.926 1 81.88 111 VAL B CA 1
ATOM 2601 C C . VAL B 1 111 ? 6.164 -9.891 -4.625 1 81.88 111 VAL B C 1
ATOM 2603 O O . VAL B 1 111 ? 5.945 -8.68 -4.641 1 81.88 111 VAL B O 1
ATOM 2606 N N . ALA B 1 112 ? 6.211 -10.656 -3.58 1 82.12 112 ALA B N 1
ATOM 2607 C CA . ALA B 1 112 ? 5.969 -10.047 -2.271 1 82.12 112 ALA B CA 1
ATOM 2608 C C . ALA B 1 112 ? 7.004 -8.969 -1.969 1 82.12 112 ALA B C 1
ATOM 2610 O O . ALA B 1 112 ? 6.664 -7.898 -1.462 1 82.12 112 ALA B O 1
ATOM 2611 N N . VAL B 1 113 ? 8.195 -9.18 -2.361 1 81.38 113 VAL B N 1
ATOM 2612 C CA . VAL B 1 113 ? 9.266 -8.219 -2.105 1 81.38 113 VAL B CA 1
ATOM 2613 C C . VAL B 1 113 ? 9.102 -7.004 -3.012 1 81.38 113 VAL B C 1
ATOM 2615 O O . VAL B 1 113 ? 9.258 -5.863 -2.566 1 81.38 113 VAL B O 1
ATOM 2618 N N . ILE B 1 114 ? 8.773 -7.258 -4.207 1 85.88 114 ILE B N 1
ATOM 2619 C CA . ILE B 1 114 ? 8.586 -6.176 -5.168 1 85.88 114 ILE B CA 1
ATOM 2620 C C . ILE B 1 114 ? 7.43 -5.285 -4.727 1 85.88 114 ILE B C 1
ATOM 2622 O O . ILE B 1 114 ? 7.535 -4.059 -4.758 1 85.88 114 ILE B O 1
ATOM 2626 N N . MET B 1 115 ? 6.391 -5.848 -4.316 1 84.44 115 MET B N 1
ATOM 2627 C CA . MET B 1 115 ? 5.227 -5.078 -3.883 1 84.44 115 MET B CA 1
ATOM 2628 C C . MET B 1 115 ? 5.531 -4.309 -2.602 1 84.44 115 MET B C 1
ATOM 2630 O O . MET B 1 115 ? 5.082 -3.174 -2.43 1 84.44 115 MET B O 1
ATOM 2634 N N . THR B 1 116 ? 6.285 -4.922 -1.773 1 84.06 116 THR B N 1
ATOM 2635 C CA . THR B 1 116 ? 6.629 -4.266 -0.517 1 84.06 116 THR B CA 1
ATOM 2636 C C . THR B 1 116 ? 7.535 -3.064 -0.765 1 84.06 116 THR B C 1
ATOM 2638 O O . THR B 1 116 ? 7.52 -2.102 0.004 1 84.06 116 THR B O 1
ATOM 2641 N N . ALA B 1 117 ? 8.289 -3.139 -1.826 1 88 117 ALA B N 1
ATOM 2642 C CA . ALA B 1 117 ? 9.086 -1.976 -2.209 1 88 117 ALA B CA 1
ATOM 2643 C C . ALA B 1 117 ? 8.188 -0.773 -2.506 1 88 117 ALA B C 1
ATOM 2645 O O . ALA B 1 117 ? 8.438 0.329 -2.012 1 88 117 ALA B O 1
ATOM 2646 N N . GLY B 1 118 ? 7.172 -0.951 -3.227 1 86.12 118 GLY B N 1
ATOM 2647 C CA . GLY B 1 118 ? 6.238 0.124 -3.529 1 86.12 118 GLY B CA 1
ATOM 2648 C C . GLY B 1 118 ? 5.512 0.646 -2.305 1 86.12 118 GLY B C 1
ATOM 2649 O O . GLY B 1 118 ? 5.344 1.856 -2.145 1 86.12 118 GLY B O 1
ATOM 2650 N N . LEU B 1 119 ? 5.137 -0.229 -1.444 1 87.75 119 LEU B N 1
ATOM 2651 C CA . LEU B 1 119 ? 4.402 0.121 -0.232 1 87.75 119 LEU B CA 1
ATOM 2652 C C . LEU B 1 119 ? 5.336 0.723 0.813 1 87.75 119 LEU B C 1
ATOM 2654 O O . LEU B 1 119 ? 4.941 1.618 1.562 1 87.75 119 LEU B O 1
ATOM 2658 N N . GLY B 1 120 ? 6.516 0.145 0.884 1 89.94 120 GLY B N 1
ATOM 2659 C CA . GLY B 1 120 ? 7.496 0.602 1.854 1 89.94 120 GLY B CA 1
ATOM 2660 C C . GLY B 1 120 ? 7.93 2.037 1.634 1 89.94 120 GLY B C 1
ATOM 2661 O O . GLY B 1 120 ? 8.266 2.746 2.586 1 89.94 120 GLY B O 1
ATOM 2662 N N . VAL B 1 121 ? 7.934 2.502 0.402 1 91 121 VAL B N 1
ATOM 2663 C CA . VAL B 1 121 ? 8.336 3.859 0.05 1 91 121 VAL B CA 1
ATOM 2664 C C . VAL B 1 121 ? 7.391 4.863 0.71 1 91 121 VAL B C 1
ATOM 2666 O O . VAL B 1 121 ? 7.816 5.949 1.119 1 91 121 VAL B O 1
ATOM 2669 N N . ASP B 1 122 ? 6.148 4.5 0.952 1 88.75 122 ASP B N 1
ATOM 2670 C CA . ASP B 1 122 ? 5.125 5.391 1.487 1 88.75 122 ASP B CA 1
ATOM 2671 C C . ASP B 1 122 ? 5.5 5.883 2.883 1 88.75 122 ASP B C 1
ATOM 2673 O O . ASP B 1 122 ? 5.328 7.062 3.199 1 88.75 122 ASP B O 1
ATOM 2677 N N . PHE B 1 123 ? 6.066 5.09 3.584 1 89.38 123 PHE B N 1
ATOM 2678 C CA . PHE B 1 123 ? 6.355 5.43 4.973 1 89.38 123 PHE B CA 1
ATOM 2679 C C . PHE B 1 123 ? 7.527 6.398 5.062 1 89.38 123 PHE B C 1
ATOM 2681 O O . PHE B 1 123 ? 7.59 7.223 5.977 1 89.38 123 PHE B O 1
ATOM 2688 N N . SER B 1 124 ? 8.375 6.375 4.137 1 89.94 124 SER B N 1
ATOM 2689 C CA . SER B 1 124 ? 9.539 7.25 4.129 1 89.94 124 SER B CA 1
ATOM 2690 C C . SER B 1 124 ? 9.25 8.547 3.379 1 89.94 124 SER B C 1
ATOM 2692 O O . SER B 1 124 ? 9.695 9.617 3.791 1 89.94 124 SER B O 1
ATOM 2694 N N . VAL B 1 125 ? 8.469 8.375 2.359 1 87.31 125 VAL B N 1
ATOM 2695 C CA . VAL B 1 125 ? 8.242 9.531 1.494 1 87.31 125 VAL B CA 1
ATOM 2696 C C . VAL B 1 125 ? 7.43 10.586 2.244 1 87.31 125 VAL B C 1
ATOM 2698 O O . VAL B 1 125 ? 7.664 11.781 2.086 1 87.31 125 VAL B O 1
ATOM 2701 N N . HIS B 1 126 ? 6.52 10.18 3.07 1 85.56 126 HIS B N 1
ATOM 2702 C CA . HIS B 1 126 ? 5.719 11.117 3.854 1 85.56 126 HIS B CA 1
ATOM 2703 C C . HIS B 1 126 ? 6.598 11.969 4.762 1 85.56 126 HIS B C 1
ATOM 2705 O O . HIS B 1 126 ? 6.484 13.195 4.766 1 85.56 126 HIS B O 1
ATOM 2711 N N . ILE B 1 127 ? 7.453 11.328 5.41 1 87.38 127 ILE B N 1
ATOM 2712 C CA . ILE B 1 127 ? 8.281 12.008 6.402 1 87.38 127 ILE B CA 1
ATOM 2713 C C . ILE B 1 127 ? 9.297 12.906 5.699 1 87.38 127 ILE B C 1
ATOM 2715 O O . ILE B 1 127 ? 9.469 14.062 6.074 1 87.38 127 ILE B O 1
ATOM 2719 N N . VAL B 1 128 ? 9.898 12.406 4.695 1 87.88 128 VAL B N 1
ATOM 2720 C CA . VAL B 1 128 ? 10.93 13.148 3.982 1 87.88 128 VAL B CA 1
ATOM 2721 C C . VAL B 1 128 ? 10.312 14.359 3.293 1 87.88 128 VAL B C 1
ATOM 2723 O O . VAL B 1 128 ? 10.875 15.461 3.326 1 87.88 128 VAL B O 1
ATOM 2726 N N . PHE B 1 129 ? 9.188 14.141 2.748 1 84.31 129 PHE B N 1
ATOM 2727 C CA . PHE B 1 129 ? 8.492 15.211 2.043 1 84.31 129 PHE B CA 1
ATOM 2728 C C . PHE B 1 129 ? 8.117 16.328 3.002 1 84.31 129 PHE B C 1
ATOM 2730 O O . PHE B 1 129 ? 8.375 17.5 2.727 1 84.31 129 PHE B O 1
ATOM 2737 N N . HIS B 1 130 ? 7.527 16.016 4.133 1 84.81 130 HIS B N 1
ATOM 2738 C CA . HIS B 1 130 ? 7.113 17.031 5.098 1 84.81 130 HIS B CA 1
ATOM 2739 C C . HIS B 1 130 ? 8.32 17.672 5.773 1 84.81 130 HIS B C 1
ATOM 2741 O O . HIS B 1 130 ? 8.273 18.844 6.152 1 84.81 130 HIS B O 1
ATOM 2747 N N . TYR B 1 131 ? 9.391 16.891 5.852 1 85.5 131 TYR B N 1
ATOM 2748 C CA . TYR B 1 131 ? 10.641 17.422 6.375 1 85.5 131 TYR B CA 1
ATOM 2749 C C . TYR B 1 131 ? 11.172 18.531 5.492 1 85.5 131 TYR B C 1
ATOM 2751 O O . TYR B 1 131 ? 11.641 19.562 5.988 1 85.5 131 TYR B O 1
ATOM 2759 N N . LEU B 1 132 ? 11.008 18.391 4.277 1 81.81 132 LEU B N 1
ATOM 2760 C CA . LEU B 1 132 ? 11.539 19.359 3.33 1 81.81 132 LEU B CA 1
ATOM 2761 C C . LEU B 1 132 ? 10.539 20.484 3.088 1 81.81 132 LEU B C 1
ATOM 2763 O O . LEU B 1 132 ? 10.93 21.609 2.77 1 81.81 132 LEU B O 1
ATOM 2767 N N . LEU B 1 133 ? 9.273 20.203 3.143 1 76.56 133 LEU B N 1
ATOM 2768 C CA . LEU B 1 133 ? 8.227 21.203 2.955 1 76.56 133 LEU B CA 1
ATOM 2769 C C . LEU B 1 133 ? 8.328 22.297 4.012 1 76.56 133 LEU B C 1
ATOM 2771 O O . LEU B 1 133 ? 8.016 23.453 3.742 1 76.56 133 LEU B O 1
ATOM 2775 N N . ASN B 1 134 ? 8.711 21.953 5.16 1 70.69 134 ASN B N 1
ATOM 2776 C CA . ASN B 1 134 ? 8.805 22.906 6.262 1 70.69 134 ASN B CA 1
ATOM 2777 C C . ASN B 1 134 ? 10.172 23.578 6.32 1 70.69 134 ASN B C 1
ATOM 2779 O O . ASN B 1 134 ? 10.539 24.172 7.336 1 70.69 134 ASN B O 1
ATOM 2783 N N . GLU B 1 135 ? 10.945 23.297 5.27 1 62.5 135 GLU B N 1
ATOM 2784 C CA . GLU B 1 135 ? 12.281 23.891 5.258 1 62.5 135 GLU B CA 1
ATOM 2785 C C . GLU B 1 135 ? 12.211 25.422 5.145 1 62.5 135 GLU B C 1
ATOM 2787 O O . GLU B 1 135 ? 11.711 25.953 4.152 1 62.5 135 GLU B O 1
ATOM 2792 N N . GLN B 1 136 ? 11.875 26.062 6.188 1 55.38 136 GLN B N 1
ATOM 2793 C CA . GLN B 1 136 ? 12.156 27.5 6.203 1 55.38 136 GLN B CA 1
ATOM 2794 C C . GLN B 1 136 ? 13.617 27.766 6.531 1 55.38 136 GLN B C 1
ATOM 2796 O O . GLN B 1 136 ? 14.273 26.953 7.184 1 55.38 136 GLN B O 1
ATOM 2801 N N . LYS B 1 137 ? 14.375 28.688 5.68 1 51.25 137 LYS B N 1
ATOM 2802 C CA . LYS B 1 137 ? 15.766 29.109 5.695 1 51.25 137 LYS B CA 1
ATOM 2803 C C . LYS B 1 137 ? 16.422 28.812 7.039 1 51.25 137 LYS B C 1
ATOM 2805 O O . LYS B 1 137 ? 17.609 28.484 7.102 1 51.25 137 LYS B O 1
ATOM 2810 N N . HIS B 1 138 ? 15.906 29.125 8.125 1 48.88 138 HIS B N 1
ATOM 2811 C CA . HIS B 1 138 ? 16.703 29.188 9.344 1 48.88 138 HIS B CA 1
ATOM 2812 C C . HIS B 1 138 ? 16.328 28.062 10.312 1 48.88 138 HIS B C 1
ATOM 2814 O O . HIS B 1 138 ? 16.766 28.062 11.461 1 48.88 138 HIS B O 1
ATOM 2820 N N . ASP B 1 139 ? 15.562 27 9.898 1 60.66 139 ASP B N 1
ATOM 2821 C CA . ASP B 1 139 ? 15.047 26.219 11.023 1 60.66 139 ASP B CA 1
ATOM 2822 C C . ASP B 1 139 ? 15.961 25.047 11.344 1 60.66 139 ASP B C 1
ATOM 2824 O O . ASP B 1 139 ? 16.656 24.531 10.461 1 60.66 139 ASP B O 1
ATOM 2828 N N . ASP B 1 140 ? 16.344 24.844 12.625 1 74.94 140 ASP B N 1
ATOM 2829 C CA . ASP B 1 140 ? 17 23.703 13.281 1 74.94 140 ASP B CA 1
ATOM 2830 C C . ASP B 1 140 ? 16.391 22.391 12.836 1 74.94 140 ASP B C 1
ATOM 2832 O O . ASP B 1 140 ? 15.211 22.328 12.469 1 74.94 140 ASP B O 1
ATOM 2836 N N . CYS B 1 141 ? 17.203 21.438 12.5 1 82.25 141 CYS B N 1
ATOM 2837 C CA . CYS B 1 141 ? 16.828 20.078 12.094 1 82.25 141 CYS B CA 1
ATOM 2838 C C . CYS B 1 141 ? 15.75 19.516 13.016 1 82.25 141 CYS B C 1
ATOM 2840 O O . CYS B 1 141 ? 14.773 18.922 12.539 1 82.25 141 CYS B O 1
ATOM 2842 N N . ALA B 1 142 ? 15.875 19.812 14.281 1 85.12 142 ALA B N 1
ATOM 2843 C CA . ALA B 1 142 ? 14.914 19.312 15.258 1 85.12 142 ALA B CA 1
ATOM 2844 C C . ALA B 1 142 ? 13.523 19.891 15.023 1 85.12 142 ALA B C 1
ATOM 2846 O O . ALA B 1 142 ? 12.523 19.188 15.156 1 85.12 142 ALA B O 1
ATOM 2847 N N . LYS B 1 143 ? 13.516 21.125 14.656 1 84.94 143 LYS B N 1
ATOM 2848 C CA . LYS B 1 143 ? 12.242 21.781 14.406 1 84.94 143 LYS B CA 1
ATOM 2849 C C . LYS B 1 143 ? 11.594 21.25 13.125 1 84.94 143 LYS B C 1
ATOM 2851 O O . LYS B 1 143 ? 10.367 21.109 13.062 1 84.94 143 LYS B O 1
ATOM 2856 N N . ARG B 1 144 ? 12.438 20.875 12.172 1 86.25 144 ARG B N 1
ATOM 2857 C CA . ARG B 1 144 ? 11.922 20.328 10.914 1 86.25 144 ARG B CA 1
ATOM 2858 C C . ARG B 1 144 ? 11.328 18.938 11.117 1 86.25 144 ARG B C 1
ATOM 2860 O O . ARG B 1 144 ? 10.297 18.609 10.531 1 86.25 144 ARG B O 1
ATOM 2867 N N . ILE B 1 145 ? 11.984 18.219 11.922 1 88.88 145 ILE B N 1
ATOM 2868 C CA . ILE B 1 145 ? 11.492 16.875 12.219 1 88.88 145 ILE B CA 1
ATOM 2869 C C . ILE B 1 145 ? 10.18 16.953 12.992 1 88.88 145 ILE B C 1
ATOM 2871 O O . ILE B 1 145 ? 9.234 16.219 12.703 1 88.88 145 ILE B O 1
ATOM 2875 N N . ALA B 1 146 ? 10.141 17.844 13.961 1 88.69 146 ALA B N 1
ATOM 2876 C CA . ALA B 1 146 ? 8.922 18.047 14.734 1 88.69 146 ALA B CA 1
ATOM 2877 C C . ALA B 1 146 ? 7.773 18.5 13.836 1 88.69 146 ALA B C 1
ATOM 2879 O O . ALA B 1 146 ? 6.641 18.031 13.984 1 88.69 146 ALA B O 1
ATOM 2880 N N . ALA B 1 147 ? 8.086 19.375 12.914 1 84.94 147 ALA B N 1
ATOM 2881 C CA . ALA B 1 147 ? 7.07 19.844 11.977 1 84.94 147 ALA B CA 1
ATOM 2882 C C . ALA B 1 147 ? 6.59 18.719 11.07 1 84.94 147 ALA B C 1
ATOM 2884 O O . ALA B 1 147 ? 5.402 18.641 10.75 1 84.94 147 ALA B O 1
ATOM 2885 N N . ALA B 1 148 ? 7.539 17.875 10.664 1 87.25 148 ALA B N 1
ATOM 2886 C CA . ALA B 1 148 ? 7.184 16.734 9.828 1 87.25 148 ALA B CA 1
ATOM 2887 C C . ALA B 1 148 ? 6.27 15.773 10.57 1 87.25 148 ALA B C 1
ATOM 2889 O O . ALA B 1 148 ? 5.273 15.297 10.023 1 87.25 148 ALA B O 1
ATOM 2890 N N . PHE B 1 149 ? 6.555 15.547 11.812 1 88.75 149 PHE B N 1
ATOM 2891 C CA . PHE B 1 149 ? 5.742 14.656 12.625 1 88.75 149 PHE B CA 1
ATOM 2892 C C . PHE B 1 149 ? 4.352 15.234 12.844 1 88.75 149 PHE B C 1
ATOM 2894 O O . PHE B 1 149 ? 3.354 14.516 12.773 1 88.75 149 PHE B O 1
ATOM 2901 N N . ASN B 1 150 ? 4.277 16.5 13.039 1 82.88 150 ASN B N 1
ATOM 2902 C CA . ASN B 1 150 ? 2.99 17.156 13.25 1 82.88 150 ASN B CA 1
ATOM 2903 C C . ASN B 1 150 ? 2.139 17.125 11.984 1 82.88 150 ASN B C 1
ATOM 2905 O O . ASN B 1 150 ? 0.91 17.078 12.055 1 82.88 150 ASN B O 1
ATOM 2909 N N . GLY B 1 151 ? 2.764 17 10.891 1 80 151 GLY B N 1
ATOM 2910 C CA . GLY B 1 151 ? 2.051 17.078 9.625 1 80 151 GLY B CA 1
ATOM 2911 C C . GLY B 1 151 ? 1.602 15.719 9.117 1 80 151 GLY B C 1
ATOM 2912 O O . GLY B 1 151 ? 0.587 15.617 8.422 1 80 151 GLY B O 1
ATOM 2913 N N . CYS B 1 152 ? 2.436 14.648 9.508 1 83.19 152 CYS B N 1
ATOM 2914 C CA . CYS B 1 152 ? 2.096 13.43 8.781 1 83.19 152 CYS B CA 1
ATOM 2915 C C . CYS B 1 152 ? 2.17 12.211 9.688 1 83.19 152 CYS B C 1
ATOM 2917 O O . CYS B 1 152 ? 1.731 11.117 9.312 1 83.19 152 CYS B O 1
ATOM 2919 N N . ALA B 1 153 ? 2.68 12.297 10.883 1 86.19 153 ALA B N 1
ATOM 2920 C CA . ALA B 1 153 ? 2.912 11.133 11.734 1 86.19 153 ALA B CA 1
ATOM 2921 C C . ALA B 1 153 ? 1.607 10.398 12.023 1 86.19 153 ALA B C 1
ATOM 2923 O O . ALA B 1 153 ? 1.55 9.164 11.953 1 86.19 153 ALA B O 1
ATOM 2924 N N . LEU B 1 154 ? 0.574 11.141 12.336 1 83.19 154 LEU B N 1
ATOM 2925 C CA . LEU B 1 154 ? -0.703 10.523 12.664 1 83.19 154 LEU B CA 1
ATOM 2926 C C . LEU B 1 154 ? -1.288 9.805 11.453 1 83.19 154 LEU B C 1
ATOM 2928 O O . LEU B 1 154 ? -1.748 8.664 11.57 1 83.19 154 LEU B O 1
ATOM 2932 N N . SER B 1 155 ? -1.235 10.445 10.398 1 81.56 155 SER B N 1
ATOM 2933 C CA . SER B 1 155 ? -1.759 9.859 9.172 1 81.56 155 SER B CA 1
ATOM 2934 C C . SER B 1 155 ? -0.974 8.609 8.781 1 81.56 155 SER B C 1
ATOM 2936 O O . SER B 1 155 ? -1.553 7.629 8.312 1 81.56 155 SER B O 1
ATOM 2938 N N . THR B 1 156 ? 0.312 8.664 8.969 1 87.81 156 THR B N 1
ATOM 2939 C CA . THR B 1 156 ? 1.17 7.531 8.625 1 87.81 156 THR B CA 1
ATOM 2940 C C . THR B 1 156 ? 0.867 6.332 9.523 1 87.81 156 THR B C 1
ATOM 2942 O O . THR B 1 156 ? 0.757 5.203 9.039 1 87.81 156 THR B O 1
ATOM 2945 N N . VAL B 1 157 ? 0.702 6.586 10.742 1 90.12 157 VAL B N 1
ATOM 2946 C CA . VAL B 1 157 ? 0.396 5.52 11.688 1 90.12 157 VAL B CA 1
ATOM 2947 C C . VAL B 1 157 ? -0.986 4.941 11.391 1 90.12 157 VAL B C 1
ATOM 2949 O O . VAL B 1 157 ? -1.181 3.727 11.43 1 90.12 157 VAL B O 1
ATOM 2952 N N . GLN B 1 158 ? -1.872 5.801 11.117 1 85.81 158 GLN B N 1
ATOM 2953 C CA . GLN B 1 158 ? -3.223 5.359 10.781 1 85.81 158 GLN B CA 1
ATOM 2954 C C . GLN B 1 158 ? -3.223 4.477 9.539 1 85.81 158 GLN B C 1
ATOM 2956 O O . GLN B 1 158 ? -3.902 3.449 9.5 1 85.81 158 GLN B O 1
ATOM 2961 N N . ALA B 1 159 ? -2.508 4.898 8.562 1 86.19 159 ALA B N 1
ATOM 2962 C CA . ALA B 1 159 ? -2.412 4.129 7.328 1 86.19 159 ALA B CA 1
ATOM 2963 C C . ALA B 1 159 ? -1.824 2.744 7.586 1 86.19 159 ALA B C 1
ATOM 2965 O O . ALA B 1 159 ? -2.332 1.742 7.078 1 86.19 159 ALA B O 1
ATOM 2966 N N . GLY B 1 160 ? -0.769 2.684 8.344 1 91.69 160 GLY B N 1
ATOM 2967 C CA . GLY B 1 160 ? -0.163 1.405 8.68 1 91.69 160 GLY B CA 1
ATOM 2968 C C . GLY B 1 160 ? -1.085 0.499 9.477 1 91.69 160 GLY B C 1
ATOM 2969 O O . GLY B 1 160 ? -1.215 -0.688 9.164 1 91.69 160 GLY B O 1
ATOM 2970 N N . CYS B 1 161 ? -1.779 1.075 10.398 1 92.31 161 CYS B N 1
ATOM 2971 C CA . CYS B 1 161 ? -2.672 0.301 11.258 1 92.31 161 CYS B CA 1
ATOM 2972 C C . CYS B 1 161 ? -3.859 -0.232 10.461 1 92.31 161 CYS B C 1
ATOM 2974 O O . CYS B 1 161 ? -4.258 -1.386 10.633 1 92.31 161 CYS B O 1
ATOM 2976 N N . SER B 1 162 ? -4.406 0.598 9.633 1 91.31 162 SER B N 1
ATOM 2977 C CA . SER B 1 162 ? -5.551 0.154 8.844 1 91.31 162 SER B CA 1
ATOM 2978 C C . SER B 1 162 ? -5.168 -0.99 7.91 1 91.31 162 SER B C 1
ATOM 2980 O O . SER B 1 162 ? -5.887 -1.987 7.812 1 91.31 162 SER B O 1
ATOM 2982 N N . THR B 1 163 ? -4.031 -0.854 7.223 1 91.31 163 THR B N 1
ATOM 2983 C CA . THR B 1 163 ? -3.578 -1.929 6.348 1 91.31 163 THR B CA 1
ATOM 2984 C C . THR B 1 163 ? -3.328 -3.207 7.145 1 91.31 163 THR B C 1
ATOM 2986 O O . THR B 1 163 ? -3.717 -4.297 6.719 1 91.31 163 THR B O 1
ATOM 2989 N N . PHE B 1 164 ? -2.711 -3.082 8.297 1 94.19 164 PHE B N 1
ATOM 2990 C CA . PHE B 1 164 ? -2.445 -4.23 9.156 1 94.19 164 PHE B CA 1
ATOM 2991 C C . PHE B 1 164 ? -3.742 -4.926 9.547 1 94.19 164 PHE B C 1
ATOM 2993 O O . PHE B 1 164 ? -3.855 -6.148 9.43 1 94.19 164 PHE B O 1
ATOM 3000 N N . LEU B 1 165 ? -4.645 -4.199 9.977 1 93.44 165 LEU B N 1
ATOM 3001 C CA . LEU B 1 165 ? -5.898 -4.754 10.477 1 93.44 165 LEU B CA 1
ATOM 3002 C C . LEU B 1 165 ? -6.684 -5.426 9.359 1 93.44 165 LEU B C 1
ATOM 3004 O O . LEU B 1 165 ? -7.32 -6.457 9.578 1 93.44 165 LEU B O 1
ATOM 3008 N N . VAL B 1 166 ? -6.668 -4.863 8.219 1 92.94 166 VAL B N 1
ATOM 3009 C CA . VAL B 1 166 ? -7.398 -5.441 7.098 1 92.94 166 VAL B CA 1
ATOM 3010 C C . VAL B 1 166 ? -6.73 -6.742 6.664 1 92.94 166 VAL B C 1
ATOM 3012 O O . VAL B 1 166 ? -7.402 -7.684 6.234 1 92.94 166 VAL B O 1
ATOM 3015 N N . MET B 1 167 ? -5.41 -6.844 6.77 1 93.81 167 MET B N 1
ATOM 3016 C CA . MET B 1 167 ? -4.672 -8.023 6.324 1 93.81 167 MET B CA 1
ATOM 3017 C C . MET B 1 167 ? -4.688 -9.109 7.395 1 93.81 167 MET B C 1
ATOM 3019 O O . MET B 1 167 ? -4.391 -10.273 7.109 1 93.81 167 MET B O 1
ATOM 3023 N N . PHE B 1 168 ? -5.078 -8.781 8.531 1 94.06 168 PHE B N 1
ATOM 3024 C CA . PHE B 1 168 ? -4.977 -9.695 9.664 1 94.06 168 PHE B CA 1
ATOM 3025 C C . PHE B 1 168 ? -5.766 -10.969 9.398 1 94.06 168 PHE B C 1
ATOM 3027 O O . PHE B 1 168 ? -5.234 -12.07 9.547 1 94.06 168 PHE B O 1
ATOM 3034 N N . PRO B 1 169 ? -7.008 -10.93 8.945 1 92.62 169 PRO B N 1
ATOM 3035 C CA . PRO B 1 169 ? -7.746 -12.172 8.688 1 92.62 169 PRO B CA 1
ATOM 3036 C C . PRO B 1 169 ? -7.156 -12.984 7.539 1 92.62 169 PRO B C 1
ATOM 3038 O O . PRO B 1 169 ? -7.309 -14.203 7.5 1 92.62 169 PRO B O 1
ATOM 3041 N N . VAL B 1 170 ? -6.516 -12.32 6.652 1 92.5 170 VAL B N 1
ATOM 3042 C CA . VAL B 1 170 ? -5.961 -12.984 5.477 1 92.5 170 VAL B CA 1
ATOM 3043 C C . VAL B 1 170 ? -4.762 -13.836 5.883 1 92.5 170 VAL B C 1
ATOM 3045 O O . VAL B 1 170 ? -4.414 -14.797 5.195 1 92.5 170 VAL B O 1
ATOM 3048 N N . LEU B 1 171 ? -4.141 -13.547 7.023 1 93.12 171 LEU B N 1
ATOM 3049 C CA . LEU B 1 171 ? -3.008 -14.305 7.543 1 93.12 171 LEU B CA 1
ATOM 3050 C C . LEU B 1 171 ? -3.412 -15.742 7.855 1 93.12 171 LEU B C 1
ATOM 3052 O O . LEU B 1 171 ? -2.559 -16.625 7.945 1 93.12 171 LEU B O 1
ATOM 3056 N N . PHE B 1 172 ? -4.691 -15.953 7.988 1 91.56 172 PHE B N 1
ATOM 3057 C CA . PHE B 1 172 ? -5.172 -17.266 8.398 1 91.56 172 PHE B CA 1
ATOM 3058 C C . PHE B 1 172 ? -5.918 -17.953 7.254 1 91.56 172 PHE B C 1
ATOM 3060 O O . PHE B 1 172 ? -6.629 -18.922 7.469 1 91.56 172 PHE B O 1
ATOM 3067 N N . ALA B 1 173 ? -5.773 -17.422 6.094 1 87.38 173 ALA B N 1
ATOM 3068 C CA . ALA B 1 173 ? -6.418 -18.031 4.93 1 87.38 173 ALA B CA 1
ATOM 3069 C C . ALA B 1 173 ? -5.785 -19.375 4.598 1 87.38 173 ALA B C 1
ATOM 3071 O O . ALA B 1 173 ? -4.582 -19.578 4.785 1 87.38 173 ALA B O 1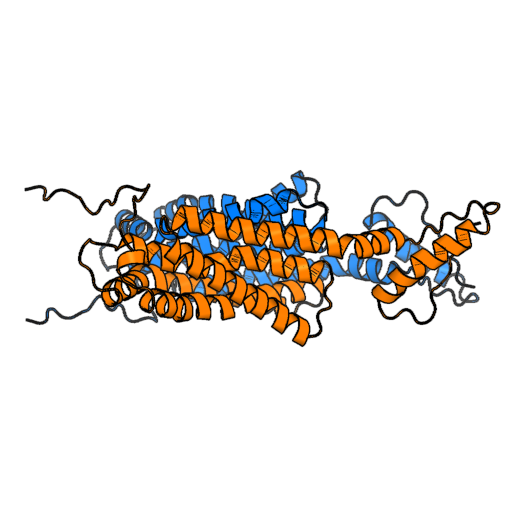
ATOM 3072 N N . PRO B 1 174 ? -6.562 -20.297 4.086 1 83.19 174 PRO B N 1
ATOM 3073 C CA . PRO B 1 174 ? -6.043 -21.641 3.789 1 83.19 174 PRO B CA 1
ATOM 3074 C C . PRO B 1 174 ? -5.207 -21.672 2.512 1 83.19 174 PRO B C 1
ATOM 3076 O O . PRO B 1 174 ? -4.434 -22.609 2.303 1 83.19 174 PRO B O 1
ATOM 3079 N N . VAL B 1 175 ? -5.363 -20.641 1.71 1 80.81 175 VAL B N 1
ATOM 3080 C CA . VAL B 1 175 ? -4.621 -20.609 0.454 1 80.81 175 VAL B CA 1
ATOM 3081 C C . VAL B 1 175 ? -3.236 -20.016 0.687 1 80.81 175 VAL B C 1
ATOM 3083 O O . VAL B 1 175 ? -3.117 -18.891 1.186 1 80.81 175 VAL B O 1
ATOM 3086 N N . GLY B 1 176 ? -2.246 -20.734 0.304 1 80.44 176 GLY B N 1
ATOM 3087 C CA . GLY B 1 176 ? -0.861 -20.375 0.576 1 80.44 176 GLY B CA 1
ATOM 3088 C C . GLY B 1 176 ? -0.461 -19.031 -0.011 1 80.44 176 GLY B C 1
ATOM 3089 O O . GLY B 1 176 ? 0.198 -18.234 0.653 1 80.44 176 GLY B O 1
ATOM 3090 N N . VAL B 1 177 ? -0.882 -18.812 -1.233 1 81.44 177 VAL B N 1
ATOM 3091 C CA . VAL B 1 177 ? -0.491 -17.578 -1.908 1 81.44 177 VAL B CA 1
ATOM 3092 C C . VAL B 1 177 ? -1.059 -16.375 -1.158 1 81.44 177 VAL B C 1
ATOM 3094 O O . VAL B 1 177 ? -0.393 -15.352 -1.029 1 81.44 177 VAL B O 1
ATOM 3097 N N . TYR B 1 178 ? -2.256 -16.516 -0.535 1 86.38 178 TYR B N 1
ATOM 3098 C CA . TYR B 1 178 ? -2.873 -15.414 0.205 1 86.38 178 TYR B CA 1
ATOM 3099 C C . TYR B 1 178 ? -2.094 -15.109 1.478 1 86.38 178 TYR B C 1
ATOM 3101 O O . TYR B 1 178 ? -1.839 -13.945 1.792 1 86.38 178 TYR B O 1
ATOM 3109 N N . THR B 1 179 ? -1.678 -16.078 2.102 1 88 179 THR B N 1
ATOM 3110 C CA . THR B 1 179 ? -1.009 -15.914 3.387 1 88 179 THR B CA 1
ATOM 3111 C C . THR B 1 179 ? 0.395 -15.352 3.195 1 88 179 THR B C 1
ATOM 3113 O O . THR B 1 179 ? 0.856 -14.539 3.998 1 88 179 THR B O 1
ATOM 3116 N N . VAL B 1 180 ? 1.04 -15.797 2.135 1 85.5 180 VAL B N 1
ATOM 3117 C CA . VAL B 1 180 ? 2.393 -15.312 1.88 1 85.5 180 VAL B CA 1
ATOM 3118 C C . VAL B 1 180 ? 2.363 -13.812 1.601 1 85.5 180 VAL B C 1
ATOM 3120 O O . VAL B 1 180 ? 3.168 -13.062 2.148 1 85.5 180 VAL B O 1
ATOM 3123 N N . ILE B 1 181 ? 1.438 -13.398 0.847 1 87.81 181 ILE B N 1
ATOM 3124 C CA . ILE B 1 181 ? 1.342 -11.984 0.483 1 87.81 181 ILE B CA 1
ATOM 3125 C C . ILE B 1 181 ? 0.891 -11.172 1.692 1 87.81 181 ILE B C 1
ATOM 3127 O O . ILE B 1 181 ? 1.403 -10.078 1.937 1 87.81 181 ILE B O 1
ATOM 3131 N N . ALA B 1 182 ? -0.063 -11.727 2.398 1 91.62 182 ALA B N 1
ATOM 3132 C CA . ALA B 1 182 ? -0.531 -11.039 3.598 1 91.62 182 ALA B CA 1
ATOM 3133 C C . ALA B 1 182 ? 0.602 -10.867 4.605 1 91.62 182 ALA B C 1
ATOM 3135 O O . ALA B 1 182 ? 0.73 -9.805 5.223 1 91.62 182 ALA B O 1
ATOM 3136 N N . LYS B 1 183 ? 1.385 -11.898 4.781 1 91.5 183 LYS B N 1
ATOM 3137 C CA . LYS B 1 183 ? 2.533 -11.812 5.676 1 91.5 183 LYS B CA 1
ATOM 3138 C C . LYS B 1 183 ? 3.514 -10.734 5.219 1 91.5 183 LYS B C 1
ATOM 3140 O O . LYS B 1 183 ? 4.031 -9.969 6.035 1 91.5 183 LYS B O 1
ATOM 3145 N N . ALA B 1 184 ? 3.752 -10.711 3.955 1 91.56 184 ALA B N 1
ATOM 3146 C CA . ALA B 1 184 ? 4.676 -9.719 3.408 1 91.56 184 ALA B CA 1
ATOM 3147 C C . ALA B 1 184 ? 4.164 -8.305 3.652 1 91.56 184 ALA B C 1
ATOM 3149 O O . ALA B 1 184 ? 4.93 -7.418 4.043 1 91.56 184 ALA B O 1
ATOM 3150 N N . ILE B 1 185 ? 2.879 -8.078 3.449 1 92.38 185 ILE B N 1
ATOM 3151 C CA . ILE B 1 185 ? 2.287 -6.754 3.621 1 92.38 185 ILE B CA 1
ATOM 3152 C C . ILE B 1 185 ? 2.34 -6.352 5.094 1 92.38 185 ILE B C 1
ATOM 3154 O O . ILE B 1 185 ? 2.701 -5.219 5.422 1 92.38 185 ILE B O 1
ATOM 3158 N N . VAL B 1 186 ? 2.039 -7.273 5.961 1 94.12 186 VAL B N 1
ATOM 3159 C CA . VAL B 1 186 ? 2.074 -7 7.395 1 94.12 186 VAL B CA 1
ATOM 3160 C C . VAL B 1 186 ? 3.5 -6.656 7.82 1 94.12 186 VAL B C 1
ATOM 3162 O O . VAL B 1 186 ? 3.715 -5.703 8.578 1 94.12 186 VAL B O 1
ATOM 3165 N N . LEU B 1 187 ? 4.418 -7.402 7.328 1 94.5 187 LEU B N 1
ATOM 3166 C CA . LEU B 1 187 ? 5.816 -7.164 7.668 1 94.5 187 LEU B CA 1
ATOM 3167 C C . LEU B 1 187 ? 6.27 -5.797 7.164 1 94.5 187 LEU B C 1
ATOM 3169 O O . LEU B 1 187 ? 6.953 -5.062 7.883 1 94.5 187 LEU B O 1
ATOM 3173 N N . VAL B 1 188 ? 5.875 -5.488 5.938 1 94.25 188 VAL B N 1
ATOM 3174 C CA . VAL B 1 188 ? 6.316 -4.215 5.379 1 94.25 188 VAL B CA 1
ATOM 3175 C C . VAL B 1 188 ? 5.703 -3.062 6.168 1 94.25 188 VAL B C 1
ATOM 3177 O O . VAL B 1 188 ? 6.348 -2.029 6.371 1 94.25 188 VAL B O 1
ATOM 3180 N N . VAL B 1 189 ? 4.496 -3.23 6.613 1 94.31 189 VAL B N 1
ATOM 3181 C CA . VAL B 1 189 ? 3.832 -2.186 7.383 1 94.31 189 VAL B CA 1
ATOM 3182 C C . VAL B 1 189 ? 4.551 -1.992 8.719 1 94.31 189 VAL B C 1
ATOM 3184 O O . VAL B 1 189 ? 4.871 -0.864 9.102 1 94.31 189 VAL B O 1
ATOM 3187 N N . ILE B 1 190 ? 4.871 -3.055 9.391 1 96.25 190 ILE B N 1
ATOM 3188 C CA . ILE B 1 190 ? 5.5 -2.988 10.703 1 96.25 190 ILE B CA 1
ATOM 3189 C C . ILE B 1 190 ? 6.914 -2.424 10.57 1 96.25 190 ILE B C 1
ATOM 3191 O O . ILE B 1 190 ? 7.27 -1.457 11.242 1 96.25 190 ILE B O 1
ATOM 3195 N N . ILE B 1 191 ? 7.645 -2.959 9.703 1 96.06 191 ILE B N 1
ATOM 3196 C CA . ILE B 1 191 ? 9.023 -2.523 9.508 1 96.06 191 ILE B CA 1
ATOM 3197 C C . ILE B 1 191 ? 9.047 -1.124 8.898 1 96.06 191 ILE B C 1
ATOM 3199 O O . ILE B 1 191 ? 9.891 -0.298 9.242 1 96.06 191 ILE B O 1
ATOM 3203 N N . GLY B 1 192 ? 8.141 -0.876 7.984 1 95 192 GLY B N 1
ATOM 3204 C CA . GLY B 1 192 ? 8.047 0.431 7.352 1 95 192 GLY B CA 1
ATOM 3205 C C . GLY B 1 192 ? 7.723 1.544 8.336 1 95 192 GLY B C 1
ATOM 3206 O O . GLY B 1 192 ? 8.312 2.623 8.273 1 95 192 GLY B O 1
ATOM 3207 N N . LEU B 1 193 ? 6.805 1.253 9.25 1 95.5 193 LEU B N 1
ATOM 3208 C CA . LEU B 1 193 ? 6.465 2.236 10.273 1 95.5 193 LEU B CA 1
ATOM 3209 C C . LEU B 1 193 ? 7.668 2.539 11.156 1 95.5 193 LEU B C 1
ATOM 3211 O O . LEU B 1 193 ? 7.941 3.701 11.461 1 95.5 193 LEU B O 1
ATOM 3215 N N . ILE B 1 194 ? 8.375 1.547 11.484 1 96.44 194 ILE B N 1
ATOM 3216 C CA . ILE B 1 194 ? 9.562 1.716 12.328 1 96.44 194 ILE B CA 1
ATOM 3217 C C . ILE B 1 194 ? 10.609 2.527 11.57 1 96.44 194 ILE B C 1
ATOM 3219 O O . ILE B 1 194 ? 11.18 3.475 12.117 1 96.44 194 ILE B O 1
ATOM 3223 N N . HIS B 1 195 ? 10.828 2.221 10.375 1 95.62 195 HIS B N 1
ATOM 3224 C CA . HIS B 1 195 ? 11.82 2.928 9.57 1 95.62 195 HIS B CA 1
ATOM 3225 C C . HIS B 1 195 ? 11.375 4.359 9.281 1 95.62 195 HIS B C 1
ATOM 3227 O O . HIS B 1 195 ? 12.172 5.297 9.406 1 95.62 195 HIS B O 1
ATOM 3233 N N . GLY B 1 196 ? 10.141 4.57 8.906 1 94.06 196 GLY B N 1
ATOM 3234 C CA . GLY B 1 196 ? 9.641 5.895 8.57 1 94.06 196 GLY B CA 1
ATOM 3235 C C . GLY B 1 196 ? 9.594 6.836 9.758 1 94.06 196 GLY B C 1
ATOM 3236 O O . GLY B 1 196 ? 9.961 8.008 9.648 1 94.06 196 GLY B O 1
ATOM 3237 N N . LEU B 1 197 ? 9.195 6.324 10.953 1 94.06 197 LEU B N 1
ATOM 3238 C CA . LEU B 1 197 ? 8.969 7.195 12.102 1 94.06 197 LEU B CA 1
ATOM 3239 C C . LEU B 1 197 ? 10.203 7.258 12.992 1 94.06 197 LEU B C 1
ATOM 3241 O O . LEU B 1 197 ? 10.336 8.172 13.812 1 94.06 197 LEU B O 1
ATOM 3245 N N . LEU B 1 198 ? 11.109 6.344 12.812 1 95.25 198 LEU B N 1
ATOM 3246 C CA . LEU B 1 198 ? 12.266 6.324 13.703 1 95.25 198 LEU B CA 1
ATOM 3247 C C . LEU B 1 198 ? 13.562 6.445 12.922 1 95.25 198 LEU B C 1
ATOM 3249 O O . LEU B 1 198 ? 14.281 7.438 13.055 1 95.25 198 LEU B O 1
ATOM 3253 N N . LEU B 1 199 ? 13.797 5.559 12.023 1 95.44 199 LEU B N 1
ATOM 3254 C CA . LEU B 1 199 ? 15.094 5.492 11.352 1 95.44 199 LEU B CA 1
ATOM 3255 C C . LEU B 1 199 ? 15.305 6.703 10.453 1 95.44 199 LEU B C 1
ATOM 3257 O O . LEU B 1 199 ? 16.359 7.332 10.492 1 95.44 199 LEU B O 1
ATOM 3261 N N . VAL B 1 200 ? 14.297 7.059 9.68 1 94.19 200 VAL B N 1
ATOM 3262 C CA . VAL B 1 200 ? 14.445 8.133 8.703 1 94.19 200 VAL B CA 1
ATOM 3263 C C . VAL B 1 200 ? 14.711 9.453 9.422 1 94.19 200 VAL B C 1
ATOM 3265 O O . VAL B 1 200 ? 15.688 10.141 9.125 1 94.19 200 VAL B O 1
ATOM 3268 N N . PRO B 1 201 ? 13.938 9.844 10.438 1 91.75 201 PRO B N 1
ATOM 3269 C CA . PRO B 1 201 ? 14.219 11.086 11.172 1 91.75 201 PRO B CA 1
ATOM 3270 C C . PRO B 1 201 ? 15.594 11.062 11.852 1 91.75 201 PRO B C 1
ATOM 3272 O O . PRO B 1 201 ? 16.266 12.094 11.898 1 91.75 201 PRO B O 1
ATOM 3275 N N . ILE B 1 202 ? 16.016 9.93 12.391 1 93.38 202 ILE B N 1
ATOM 3276 C CA . ILE B 1 202 ? 17.328 9.797 13.031 1 93.38 202 ILE B CA 1
ATOM 3277 C C . ILE B 1 202 ? 18.438 10.008 12.008 1 93.38 202 ILE B C 1
ATOM 3279 O O . ILE B 1 202 ? 19.391 10.727 12.266 1 93.38 202 ILE B O 1
ATOM 3283 N N . LEU B 1 203 ? 18.266 9.477 10.836 1 92.25 203 LEU B N 1
ATOM 3284 C CA . LEU B 1 203 ? 19.281 9.617 9.789 1 92.25 203 LEU B CA 1
ATOM 3285 C C . LEU B 1 203 ? 19.312 11.047 9.25 1 92.25 203 LEU B C 1
ATOM 3287 O O . LEU B 1 203 ? 20.375 11.57 8.922 1 92.25 203 LEU B O 1
ATOM 3291 N N . LEU B 1 204 ? 18.141 11.633 9.156 1 87.44 204 LEU B N 1
ATOM 3292 C CA . LEU B 1 204 ? 18.078 13.016 8.68 1 87.44 204 LEU B CA 1
ATOM 3293 C C . LEU B 1 204 ? 18.734 13.961 9.688 1 87.44 204 LEU B C 1
ATOM 3295 O O . LEU B 1 204 ? 19.375 14.938 9.297 1 87.44 204 LEU B O 1
ATOM 3299 N N . SER B 1 205 ? 18.516 13.688 10.961 1 87.88 205 SER B N 1
ATOM 3300 C CA . SER B 1 205 ? 19.109 14.516 12.008 1 87.88 205 SER B CA 1
ATOM 3301 C C . SER B 1 205 ? 20.641 14.391 12.016 1 87.88 205 SER B C 1
ATOM 3303 O O . SER B 1 205 ? 21.344 15.305 12.453 1 87.88 205 SER B O 1
ATOM 3305 N N . ALA B 1 206 ? 21.078 13.328 11.555 1 87.56 206 ALA B N 1
ATOM 3306 C CA . ALA B 1 206 ? 22.516 13.086 11.531 1 87.56 206 ALA B CA 1
ATOM 3307 C C . ALA B 1 206 ? 23.172 13.766 10.328 1 87.56 206 ALA B C 1
ATOM 3309 O O . ALA B 1 206 ? 24.391 13.945 10.297 1 87.56 206 ALA B O 1
ATOM 3310 N N . LEU B 1 207 ? 22.359 14.172 9.352 1 82.44 207 LEU B N 1
ATOM 3311 C CA . LEU B 1 207 ? 22.891 14.836 8.18 1 82.44 207 LEU B CA 1
ATOM 3312 C C . LEU B 1 207 ? 23.172 16.312 8.477 1 82.44 207 LEU B C 1
ATOM 3314 O O . LEU B 1 207 ? 22.422 16.953 9.188 1 82.44 207 LEU B O 1
ATOM 3318 N N . PRO B 1 208 ? 24.344 16.828 8.008 1 70.69 208 PRO B N 1
ATOM 3319 C CA . PRO B 1 208 ? 24.672 18.234 8.211 1 70.69 208 PRO B CA 1
ATOM 3320 C C . PRO B 1 208 ? 23.672 19.172 7.52 1 70.69 208 PRO B C 1
ATOM 3322 O O . PRO B 1 208 ? 23.094 18.812 6.492 1 70.69 208 PRO B O 1
ATOM 3325 N N . ASN B 1 209 ? 23.219 20.156 8.172 1 63.09 209 ASN B N 1
ATOM 3326 C CA . ASN B 1 209 ? 22.25 21.156 7.715 1 63.09 209 ASN B CA 1
ATOM 3327 C C . ASN B 1 209 ? 22.562 21.609 6.289 1 63.09 209 ASN B C 1
ATOM 3329 O O . ASN B 1 209 ? 21.641 21.969 5.543 1 63.09 209 ASN B O 1
ATOM 3333 N N . THR B 1 210 ? 23.781 21.609 5.887 1 54.97 210 THR B N 1
ATOM 3334 C CA . THR B 1 210 ? 24.172 22.094 4.57 1 54.97 210 THR B CA 1
ATOM 3335 C C . THR B 1 210 ? 23.594 21.203 3.471 1 54.97 210 THR B C 1
ATOM 3337 O O . THR B 1 210 ? 23.375 21.656 2.346 1 54.97 210 THR B O 1
ATOM 3340 N N . PHE B 1 211 ? 23.391 20.062 3.787 1 55.53 211 PHE B N 1
ATOM 3341 C CA . PHE B 1 211 ? 23.016 19.109 2.758 1 55.53 211 PHE B CA 1
ATOM 3342 C C . PHE B 1 211 ? 21.484 18.984 2.668 1 55.53 211 PHE B C 1
ATOM 3344 O O . PHE B 1 211 ? 20.969 18.391 1.729 1 55.53 211 PHE B O 1
ATOM 3351 N N . THR B 1 212 ? 20.812 19.5 3.629 1 55.12 212 THR B N 1
ATOM 3352 C CA . THR B 1 212 ? 19.359 19.344 3.602 1 55.12 212 THR B CA 1
ATOM 3353 C C . THR B 1 212 ? 18.688 20.609 3.068 1 55.12 212 THR B C 1
ATOM 3355 O O . THR B 1 212 ? 17.516 20.859 3.334 1 55.12 212 THR B O 1
ATOM 3358 N N . GLY B 1 213 ? 19.469 21.547 2.434 1 50.22 213 GLY B N 1
ATOM 3359 C CA . GLY B 1 213 ? 18.969 22.844 2.043 1 50.22 213 GLY B CA 1
ATOM 3360 C C . GLY B 1 213 ? 17.844 22.781 1.031 1 50.22 213 GLY B C 1
ATOM 3361 O O . GLY B 1 213 ? 17.484 21.688 0.565 1 50.22 213 GLY B O 1
ATOM 3362 N N . SER B 1 214 ? 17.438 24.047 0.121 1 46.69 214 SER B N 1
ATOM 3363 C CA . SER B 1 214 ? 16.25 24.734 -0.357 1 46.69 214 SER B CA 1
ATOM 3364 C C . SER B 1 214 ? 15.523 23.938 -1.433 1 46.69 214 SER B C 1
ATOM 3366 O O . SER B 1 214 ? 16.141 23.484 -2.396 1 46.69 214 SER B O 1
ATOM 3368 N N . VAL B 1 215 ? 14.469 23.328 -1.115 1 45.75 215 VAL B N 1
ATOM 3369 C CA . VAL B 1 215 ? 13.398 22.688 -1.86 1 45.75 215 VAL B CA 1
ATOM 3370 C C . VAL B 1 215 ? 12.984 23.578 -3.035 1 45.75 215 VAL B C 1
ATOM 3372 O O . VAL B 1 215 ? 12.484 24.688 -2.84 1 45.75 215 VAL B O 1
ATOM 3375 N N . TYR B 1 216 ? 13.656 23.734 -4.125 1 39.75 216 TYR B N 1
ATOM 3376 C CA . TYR B 1 216 ? 12.93 24.25 -5.277 1 39.75 216 TYR B CA 1
ATOM 3377 C C . TYR B 1 216 ? 11.578 23.562 -5.426 1 39.75 216 TYR B C 1
ATOM 3379 O O . TYR B 1 216 ? 11.5 22.438 -5.895 1 39.75 216 TYR B O 1
ATOM 3387 N N . MET B 1 217 ? 10.781 23.656 -4.461 1 44.03 217 MET B N 1
ATOM 3388 C CA . MET B 1 217 ? 9.516 22.922 -4.406 1 44.03 217 MET B CA 1
ATOM 3389 C C . MET B 1 217 ? 8.719 23.125 -5.695 1 44.03 217 MET B C 1
ATOM 3391 O O . MET B 1 217 ? 8.453 24.25 -6.102 1 44.03 217 MET B O 1
ATOM 3395 N N . ILE B 1 218 ? 8.758 22.312 -6.578 1 41.62 218 ILE B N 1
ATOM 3396 C CA . ILE B 1 218 ? 7.84 22.328 -7.711 1 41.62 218 ILE B CA 1
ATOM 3397 C C . ILE B 1 218 ? 6.461 22.797 -7.25 1 41.62 218 ILE B C 1
ATOM 3399 O O . ILE B 1 218 ? 5.715 23.406 -8.016 1 41.62 218 ILE B O 1
ATOM 3403 N N . PHE B 1 219 ? 5.93 22.453 -6.082 1 40.84 219 PHE B N 1
ATOM 3404 C CA . PHE B 1 219 ? 4.594 22.906 -5.703 1 40.84 219 PHE B CA 1
ATOM 3405 C C . PHE B 1 219 ? 4.668 24.156 -4.844 1 40.84 219 PHE B C 1
ATOM 3407 O O . PHE B 1 219 ? 5.523 24.266 -3.961 1 40.84 219 PHE B O 1
ATOM 3414 N N . PRO B 1 220 ? 4.242 25.344 -5.328 1 35.44 220 PRO B N 1
ATOM 3415 C CA . PRO B 1 220 ? 4.297 26.656 -4.688 1 35.44 220 PRO B CA 1
ATOM 3416 C C . PRO B 1 220 ? 3.873 26.625 -3.219 1 35.44 220 PRO B C 1
ATOM 3418 O O . PRO B 1 220 ? 2.975 25.859 -2.854 1 35.44 220 PRO B O 1
ATOM 3421 N N . SER B 1 221 ? 4.711 26.875 -2.287 1 38.5 221 SER B N 1
ATOM 3422 C CA . SER B 1 221 ? 4.531 27.078 -0.854 1 38.5 221 SER B CA 1
ATOM 3423 C C . SER B 1 221 ? 3.365 28.016 -0.575 1 38.5 221 SER B C 1
ATOM 3425 O O . SER B 1 221 ? 3.324 29.141 -1.099 1 38.5 221 SER B O 1
ATOM 3427 N N . LYS B 1 222 ? 2.158 27.625 -0.497 1 39.25 222 LYS B N 1
ATOM 3428 C CA . LYS B 1 222 ? 1.068 28.531 -0.137 1 39.25 222 LYS B CA 1
ATOM 3429 C C . LYS B 1 222 ? 1.407 29.328 1.116 1 39.25 222 LYS B C 1
ATOM 3431 O O . LYS B 1 222 ? 0.586 30.109 1.603 1 39.25 222 LYS B O 1
ATOM 3436 N N . LEU B 1 223 ? 2.344 28.984 1.907 1 36.41 223 LEU B N 1
ATOM 3437 C CA . LEU B 1 223 ? 2.379 29.844 3.088 1 36.41 223 LEU B CA 1
ATOM 3438 C C . LEU B 1 223 ? 2.631 31.297 2.699 1 36.41 223 LEU B C 1
ATOM 3440 O O . LEU B 1 223 ? 2.752 32.156 3.568 1 36.41 223 LEU B O 1
ATOM 3444 N N . ASP B 1 224 ? 3.027 31.531 1.528 1 33.84 224 ASP B N 1
ATOM 3445 C CA . ASP B 1 224 ? 3.152 32.969 1.313 1 33.84 224 ASP B CA 1
ATOM 3446 C C . ASP B 1 224 ? 1.781 33.625 1.145 1 33.84 224 ASP B C 1
ATOM 3448 O O . ASP B 1 224 ? 1.351 33.906 0.022 1 33.84 224 ASP B O 1
ATOM 3452 N N . GLN B 1 225 ? 0.663 33.062 1.66 1 31.73 225 GLN B N 1
ATOM 3453 C CA . GLN B 1 225 ? -0.457 34 1.64 1 31.73 225 GLN B CA 1
ATOM 3454 C C . GLN B 1 225 ? -0.031 35.375 2.135 1 31.73 225 GLN B C 1
ATOM 3456 O O . GLN B 1 225 ? 0.569 35.5 3.203 1 31.73 225 GLN B O 1
ATOM 3461 N N . PRO B 1 226 ? 0.135 36.344 1.265 1 31.2 226 PRO B N 1
ATOM 3462 C CA . PRO B 1 226 ? 0.301 37.75 1.64 1 31.2 226 PRO B CA 1
ATOM 3463 C C . PRO B 1 226 ? -0.593 38.156 2.809 1 31.2 226 PRO B C 1
ATOM 3465 O O . PRO B 1 226 ? -1.64 37.562 3.033 1 31.2 226 PRO B O 1
ATOM 3468 N N . ASN B 1 227 ? -0.128 38.781 3.926 1 30.16 227 ASN B N 1
ATOM 3469 C CA . ASN B 1 227 ? -0.792 39.656 4.871 1 30.16 227 ASN B CA 1
ATOM 3470 C C . ASN B 1 227 ? -1.922 40.438 4.203 1 30.16 227 ASN B C 1
ATOM 3472 O O . ASN B 1 227 ? -1.672 41.344 3.395 1 30.16 227 ASN B O 1
ATOM 3476 N N . ILE B 1 228 ? -2.914 39.938 3.65 1 27.69 228 ILE B N 1
ATOM 3477 C CA . ILE B 1 228 ? -3.971 40.906 3.365 1 27.69 228 ILE B CA 1
ATOM 3478 C C . ILE B 1 228 ? -4.234 41.781 4.602 1 27.69 228 ILE B C 1
ATOM 3480 O O . ILE B 1 228 ? -4.676 41.25 5.633 1 27.69 228 ILE B O 1
ATOM 3484 N N . LYS B 1 229 ? -3.52 42.938 4.609 1 28.41 229 LYS B N 1
ATOM 3485 C CA . LYS B 1 229 ? -3.992 44.188 5.242 1 28.41 229 LYS B CA 1
ATOM 3486 C C . LYS B 1 229 ? -5.418 44.5 4.805 1 28.41 229 LYS B C 1
ATOM 3488 O O . LYS B 1 229 ? -5.754 44.406 3.627 1 28.41 229 LYS B O 1
#

pLDDT: mean 73.36, std 20.73, range [24.41, 96.44]

Secondary structure (DSSP, 8-state):
-------SS--SHHHHHHHHHHHHHHHHH-GGGT-----TTHHHHHHHHHHHHHHHHHHHHHHHHHHHHHHHHH--HHHHHHHHHHHHHHHHHHHHHHHHTT--SSHHHHHHHHHHHHHHHHHHHHHHHHHHHT--TT--HHHHHHHHIIIIIHHHHHHHHHHHHHHGGGGG-SSHHHHHHHHHHHHHHHHHHHIIIIIHHHHHHHS-GGGG-----SS--TT------/-------SS--SHHHHHHHHHHHHHHHHH-GGGT-----TTHHHHHHHHHHHHHHHHHHHHHHHHHHHHHHHHH--HHHHHHHHHHHHHHHHHHHHHHHHTT--SSHHHHHHHHHHHHHHHHHHHHHHHHHHHT--TT--HHHHHHHHIIIIIHHHHHHHHHHHHHHGGGGG-SSHHHHHHHHHHHHHHHHHHHIIIIIHHHHHHHS-GGGG-----SS--TT------

Sequence (458 aa):
MLFIVGYKDIHSLADKAKLMPQCRAIAAQYPEYDMVPFDTDSQLIDVILSVPSTTFYTMAYTVVAIGIVFFIFSTNFMTSLVATLSVLSICTGVLGMMHYWGCCLDPLTMVAVIMTAGLGVDFSVHIVFHYLLNEQKHDDCAKRIAAAFNGCALSTVQAGCSTFLVMFPVLFAPVGVYTVIAKAIVLVVIIGLIHGLLLVPILLSALPNTFTGSVYMIFPSKLDQPNIKMLFIVGYKDIHSLADKAKLMPQCRAIAAQYPEYDMVPFDTDSQLIDVILSVPSTTFYTMAYTVVAIGIVFFIFSTNFMTSLVATLSVLSICTGVLGMMHYWGCCLDPLTMVAVIMTAGLGVDFSVHIVFHYLLNEQKHDDCAKRIAAAFNGCALSTVQAGCSTFLVMFPVLFAPVGVYTVIAKAIVLVVIIGLIHGLLLVPILLSALPNTFTGSVYMIFPSKLDQPNIK

Nearest PDB structures (foldseek):
  4u96-assembly1_A  TM=8.843E-01  e=3.953E-03  Escherichia coli K-12
  3noc-assembly1_A  TM=7.656E-01  e=2.867E-03  Escherichia coli K-12
  8qzt-assembly1_C  TM=7.480E-01  e=6.546E-03  Escherichia coli K-12
  7kge-assembly1_C  TM=7.168E-01  e=7.175E-03  Acinetobacter baumannii
  7cz9-assembly2_E  TM=6.809E-01  e=1.302E-02  Klebsiella pneumoniae

Radius of gyration: 26.11 Å; Cα contacts (8 Å, |Δi|>4): 565; chains: 2; bounding box: 51×97×63 Å